Protein AF-A0A4E0RBJ8-F1 (afdb_monomer_lite)

Structure (mmCIF, N/CA/C/O backbone):
data_AF-A0A4E0RBJ8-F1
#
_entry.id   AF-A0A4E0RBJ8-F1
#
loop_
_atom_site.group_PDB
_atom_site.id
_atom_site.type_symbol
_atom_site.label_atom_id
_atom_site.label_alt_id
_atom_site.label_comp_id
_atom_site.label_asym_id
_atom_site.label_entity_id
_atom_site.label_seq_id
_atom_site.pdbx_PDB_ins_code
_atom_site.Cartn_x
_atom_site.Cartn_y
_atom_site.Cartn_z
_atom_site.occupancy
_atom_site.B_iso_or_equiv
_atom_site.auth_seq_id
_atom_site.auth_comp_id
_atom_site.auth_asym_id
_atom_site.auth_atom_id
_atom_site.pdbx_PDB_model_num
ATOM 1 N N . MET A 1 1 ? 29.851 15.954 -21.100 1.00 27.30 1 MET A N 1
ATOM 2 C CA . MET A 1 1 ? 30.547 15.228 -20.017 1.00 27.30 1 MET A CA 1
ATOM 3 C C . MET A 1 1 ? 30.994 16.243 -18.981 1.00 27.30 1 MET A C 1
ATOM 5 O O . MET A 1 1 ? 31.980 16.926 -19.204 1.00 27.30 1 MET A O 1
ATOM 9 N N . VAL A 1 2 ? 30.233 16.405 -17.900 1.00 23.61 2 VAL A N 1
ATOM 10 C CA . VAL A 1 2 ? 30.677 17.168 -16.726 1.00 23.61 2 VAL A CA 1
ATOM 11 C C . VAL A 1 2 ? 31.095 16.125 -15.700 1.00 23.61 2 VAL A C 1
ATOM 13 O O . VAL A 1 2 ? 30.261 15.357 -15.226 1.00 23.61 2 VAL A O 1
ATOM 16 N N . ALA A 1 3 ? 32.398 16.023 -15.451 1.00 23.53 3 ALA A N 1
ATOM 17 C CA . ALA A 1 3 ? 32.955 15.110 -14.466 1.00 23.53 3 ALA A CA 1
ATOM 18 C C . ALA A 1 3 ? 32.679 15.670 -13.064 1.00 23.53 3 ALA A C 1
ATOM 20 O O . ALA A 1 3 ? 33.320 16.627 -12.633 1.00 23.53 3 ALA A O 1
ATOM 21 N N . PHE A 1 4 ? 31.707 15.089 -12.361 1.00 29.77 4 PHE A N 1
ATOM 22 C CA . PHE A 1 4 ? 31.512 15.348 -10.939 1.00 29.77 4 PHE A CA 1
ATOM 23 C C . PHE A 1 4 ? 32.520 14.518 -10.141 1.00 29.77 4 PHE A C 1
ATOM 25 O O . PHE A 1 4 ? 32.542 13.290 -10.208 1.00 29.77 4 PHE A O 1
ATOM 32 N N . ASN A 1 5 ? 33.392 15.214 -9.418 1.00 24.72 5 ASN A N 1
ATOM 33 C CA . ASN A 1 5 ? 34.444 14.632 -8.597 1.00 24.72 5 ASN A CA 1
ATOM 34 C C . ASN A 1 5 ? 33.840 14.144 -7.267 1.00 24.72 5 ASN A C 1
ATOM 36 O O . ASN A 1 5 ? 33.750 14.897 -6.298 1.00 24.72 5 ASN A O 1
ATOM 40 N N . PHE A 1 6 ? 33.384 12.892 -7.229 1.00 35.28 6 PHE A N 1
ATOM 41 C CA . PHE A 1 6 ? 32.893 12.224 -6.021 1.00 35.28 6 PHE A CA 1
ATOM 42 C C . PHE A 1 6 ? 34.075 11.741 -5.160 1.00 35.28 6 PHE A C 1
ATOM 44 O O . PHE A 1 6 ? 34.376 10.552 -5.104 1.00 35.28 6 PHE A O 1
ATOM 51 N N . ARG A 1 7 ? 34.783 12.650 -4.477 1.00 28.36 7 ARG A N 1
ATOM 52 C CA . ARG A 1 7 ? 35.752 12.240 -3.444 1.00 28.36 7 ARG A CA 1
ATOM 53 C C . ARG A 1 7 ? 34.998 11.683 -2.234 1.00 28.36 7 ARG A C 1
ATOM 55 O O . ARG A 1 7 ? 34.338 12.440 -1.530 1.00 28.36 7 ARG A O 1
ATOM 62 N N . GLY A 1 8 ? 35.131 10.377 -1.999 1.00 30.75 8 GLY A N 1
ATOM 63 C CA . GLY A 1 8 ? 34.684 9.696 -0.776 1.00 30.75 8 GLY A CA 1
ATOM 64 C C . GLY A 1 8 ? 33.468 8.777 -0.913 1.00 30.75 8 GLY A C 1
ATOM 65 O O . GLY A 1 8 ? 33.011 8.259 0.099 1.00 30.75 8 GLY A O 1
ATOM 66 N N . TYR A 1 9 ? 32.949 8.561 -2.123 1.00 39.56 9 TYR A N 1
ATOM 67 C CA . TYR A 1 9 ? 31.814 7.669 -2.355 1.00 39.56 9 TYR A CA 1
ATOM 68 C C . TYR A 1 9 ? 32.307 6.436 -3.106 1.00 39.56 9 TYR A C 1
ATOM 70 O O . TYR A 1 9 ? 32.600 6.520 -4.300 1.00 39.56 9 TYR A O 1
ATOM 78 N N . GLU A 1 10 ? 32.413 5.294 -2.429 1.00 34.06 10 GLU A N 1
ATOM 79 C CA . GLU A 1 10 ? 32.418 4.029 -3.156 1.00 34.06 10 GLU A CA 1
ATOM 80 C C . GLU A 1 10 ? 31.047 3.912 -3.820 1.00 34.06 10 GLU A C 1
ATOM 82 O O . GLU A 1 10 ? 30.030 3.677 -3.174 1.00 34.06 10 GLU A O 1
ATOM 87 N N . LEU A 1 11 ? 31.007 4.179 -5.128 1.00 38.88 11 LEU A N 1
ATOM 88 C CA . LEU A 1 11 ? 29.881 3.814 -5.970 1.00 38.88 11 LEU A CA 1
ATOM 89 C C . LEU A 1 11 ? 29.744 2.305 -5.851 1.00 38.88 11 LEU A C 1
ATOM 91 O O . LEU A 1 11 ? 30.475 1.543 -6.485 1.00 38.88 11 LEU A O 1
ATOM 95 N N . VAL A 1 12 ? 28.814 1.881 -5.011 1.00 43.38 12 VAL A N 1
ATOM 96 C CA . VAL A 1 12 ? 28.379 0.504 -4.971 1.00 43.38 12 VAL A CA 1
ATOM 97 C C . VAL A 1 12 ? 27.818 0.209 -6.365 1.00 43.38 12 VAL A C 1
ATOM 99 O O . VAL A 1 12 ? 26.728 0.645 -6.739 1.00 43.38 12 VAL A O 1
ATOM 102 N N . ASN A 1 13 ? 28.623 -0.464 -7.191 1.00 41.34 13 ASN A N 1
ATOM 103 C CA . ASN A 1 13 ? 28.239 -0.982 -8.501 1.00 41.34 13 ASN A CA 1
ATOM 104 C C . ASN A 1 13 ? 27.237 -2.128 -8.292 1.00 41.34 13 ASN A C 1
ATOM 106 O O . ASN A 1 13 ? 27.546 -3.287 -8.552 1.00 41.34 13 ASN A O 1
ATOM 110 N N . MET A 1 14 ? 26.054 -1.825 -7.766 1.00 49.00 14 MET A N 1
ATOM 111 C CA . MET A 1 14 ? 24.971 -2.784 -7.609 1.00 49.00 14 MET A CA 1
ATOM 112 C C . MET A 1 14 ? 23.831 -2.386 -8.535 1.00 49.00 14 MET A C 1
ATOM 114 O O . MET A 1 14 ? 23.260 -1.299 -8.432 1.00 49.00 14 MET A O 1
ATOM 118 N N . GLY A 1 15 ? 23.579 -3.284 -9.480 1.00 51.47 15 GLY A N 1
ATOM 119 C CA . GLY A 1 15 ? 22.518 -3.197 -10.464 1.00 51.47 15 GLY A CA 1
ATOM 120 C C . GLY A 1 15 ? 23.025 -3.527 -11.873 1.00 51.47 15 GLY A C 1
ATOM 121 O O . GLY A 1 15 ? 23.807 -2.746 -12.420 1.00 51.47 15 GLY A O 1
ATOM 122 N N . PRO A 1 16 ? 22.635 -4.657 -12.489 1.00 57.53 16 PRO A N 1
ATOM 123 C CA . PRO A 1 16 ? 22.869 -4.940 -13.910 1.00 57.53 16 PRO A CA 1
ATOM 124 C C . PRO A 1 16 ? 22.283 -3.880 -14.860 1.00 57.53 16 PRO A C 1
ATOM 126 O O . PRO A 1 16 ? 22.818 -3.695 -15.951 1.00 57.53 16 PRO A O 1
ATOM 129 N N . THR A 1 17 ? 21.224 -3.164 -14.466 1.00 68.69 17 THR A N 1
ATOM 130 C CA . THR A 1 17 ? 20.506 -2.212 -15.333 1.00 68.69 17 THR A CA 1
ATOM 131 C C . THR A 1 17 ? 20.748 -0.750 -14.951 1.00 68.69 17 THR A C 1
ATOM 133 O O . THR A 1 17 ? 21.084 -0.416 -13.811 1.00 68.69 17 THR A O 1
ATOM 136 N N . ALA A 1 18 ? 20.602 0.152 -15.927 1.00 76.25 18 ALA A N 1
ATOM 137 C CA . ALA A 1 18 ? 20.784 1.588 -15.716 1.00 76.25 18 ALA A CA 1
ATOM 138 C C . ALA A 1 18 ? 19.721 2.168 -14.768 1.00 76.25 18 ALA A C 1
ATOM 140 O O . ALA A 1 18 ? 20.013 3.071 -13.986 1.00 76.25 18 ALA A O 1
ATOM 141 N N . GLU A 1 19 ? 18.508 1.620 -14.804 1.00 78.50 19 GLU A N 1
ATOM 142 C CA . GLU A 1 19 ? 17.380 2.036 -13.971 1.00 78.50 19 GLU A CA 1
ATOM 143 C C . GLU A 1 19 ? 17.592 1.670 -12.506 1.00 78.50 19 GLU A C 1
ATOM 145 O O . GLU A 1 19 ? 17.298 2.466 -11.614 1.00 78.50 19 GLU A O 1
ATOM 150 N N . GLU A 1 20 ? 18.157 0.491 -12.250 1.00 74.00 20 GLU A N 1
ATOM 151 C CA . GLU A 1 20 ? 18.496 0.069 -10.899 1.00 74.00 20 GLU A CA 1
ATOM 152 C C . GLU A 1 20 ? 19.582 0.958 -10.310 1.00 74.00 20 GLU A C 1
ATOM 154 O O . GLU A 1 20 ? 19.394 1.484 -9.217 1.00 74.00 20 GLU A O 1
ATOM 159 N N . LYS A 1 21 ? 20.644 1.241 -11.075 1.00 75.00 21 LYS A N 1
ATOM 160 C CA . LYS A 1 21 ? 21.684 2.200 -10.672 1.00 75.00 21 LYS A CA 1
ATOM 161 C C . LYS A 1 21 ? 21.111 3.590 -10.409 1.00 75.00 21 LYS A C 1
ATOM 163 O O . LYS A 1 21 ? 21.537 4.262 -9.473 1.00 75.00 21 LYS A O 1
ATOM 168 N N . PHE A 1 22 ? 20.155 4.036 -11.220 1.00 79.88 22 PHE A N 1
ATOM 169 C CA . PHE A 1 22 ? 19.482 5.312 -11.005 1.00 79.88 22 PHE A CA 1
ATOM 170 C C . PHE A 1 22 ? 18.693 5.309 -9.687 1.00 79.88 22 PHE A C 1
ATOM 172 O O . PHE A 1 22 ? 18.840 6.221 -8.875 1.00 79.88 22 PHE A O 1
ATOM 179 N N . LEU A 1 23 ? 17.906 4.268 -9.415 1.00 78.81 23 LEU A N 1
ATOM 180 C CA . LEU A 1 23 ? 17.138 4.181 -8.174 1.00 78.81 23 LEU A CA 1
ATOM 181 C C . LEU A 1 23 ? 18.048 4.073 -6.939 1.00 78.81 23 LEU A C 1
ATOM 183 O O . LEU A 1 23 ? 17.856 4.806 -5.970 1.00 78.81 23 LEU A O 1
ATOM 187 N N . THR A 1 24 ? 19.039 3.183 -6.960 1.00 75.88 24 THR A N 1
ATOM 188 C CA . THR A 1 24 ? 19.888 2.882 -5.798 1.00 75.88 24 THR A CA 1
ATOM 189 C C . THR A 1 24 ? 20.874 4.002 -5.493 1.00 75.88 24 THR A C 1
ATOM 191 O O . THR A 1 24 ? 20.967 4.430 -4.341 1.00 75.88 24 THR A O 1
ATOM 194 N N . ASN A 1 25 ? 21.565 4.516 -6.511 1.00 75.25 25 ASN A N 1
ATOM 195 C CA . ASN A 1 25 ? 22.666 5.457 -6.316 1.00 75.25 25 ASN A CA 1
ATOM 196 C C . ASN A 1 25 ? 22.221 6.917 -6.416 1.00 75.25 25 ASN A C 1
ATOM 198 O O . ASN A 1 25 ? 22.802 7.761 -5.741 1.00 75.25 25 ASN A O 1
ATOM 202 N N . TYR A 1 26 ? 21.205 7.229 -7.230 1.00 75.38 26 TYR A N 1
ATOM 203 C CA . TYR A 1 26 ? 20.796 8.616 -7.474 1.00 75.38 26 TYR A CA 1
ATOM 204 C C . TYR A 1 26 ? 19.559 9.042 -6.678 1.00 75.38 26 TYR A C 1
ATOM 206 O O . TYR A 1 26 ? 19.541 10.131 -6.113 1.00 75.38 26 TYR A O 1
ATOM 214 N N . VAL A 1 27 ? 18.520 8.203 -6.622 1.00 76.88 27 VAL A N 1
ATOM 215 C CA . VAL A 1 27 ? 17.283 8.534 -5.890 1.00 76.88 27 VAL A CA 1
ATOM 216 C C . VAL A 1 27 ? 17.431 8.247 -4.398 1.00 76.88 27 VAL A C 1
ATOM 218 O O . VAL A 1 27 ? 17.088 9.089 -3.572 1.00 76.88 27 VAL A O 1
ATOM 221 N N . LEU A 1 28 ? 17.923 7.055 -4.051 1.00 74.88 28 LEU A N 1
ATOM 222 C CA . LEU A 1 28 ? 18.020 6.610 -2.660 1.00 74.88 28 LEU A CA 1
ATOM 223 C C . LEU A 1 28 ? 19.352 6.978 -1.997 1.00 74.88 28 LEU A C 1
ATOM 225 O O . LEU A 1 28 ? 19.397 7.028 -0.770 1.00 74.88 28 LEU A O 1
ATOM 229 N N . GLU A 1 29 ? 20.414 7.214 -2.783 1.00 75.44 29 GLU A N 1
ATOM 230 C CA . GLU A 1 29 ? 21.801 7.332 -2.293 1.00 75.44 29 GLU A CA 1
ATOM 231 C C . GLU A 1 29 ? 22.100 6.255 -1.226 1.00 75.44 29 GLU A C 1
ATOM 233 O O . GLU A 1 29 ? 22.517 6.557 -0.103 1.00 75.44 29 GLU A O 1
ATOM 238 N N . ARG A 1 30 ? 21.770 4.997 -1.551 1.00 74.50 30 ARG A N 1
ATOM 239 C CA . ARG A 1 30 ? 21.690 3.887 -0.593 1.00 74.50 30 ARG A CA 1
ATOM 240 C C . ARG A 1 30 ? 23.005 3.700 0.171 1.00 74.50 30 ARG A C 1
ATOM 242 O O . ARG A 1 30 ? 24.072 3.644 -0.430 1.00 74.50 30 ARG A O 1
ATOM 249 N N . SER A 1 31 ? 22.910 3.531 1.491 1.00 73.31 31 SER A N 1
ATOM 250 C CA . SER A 1 31 ? 24.051 3.178 2.346 1.00 73.31 31 SER A CA 1
ATOM 251 C C . SER A 1 31 ? 24.407 1.684 2.303 1.00 73.31 31 SER A C 1
ATOM 253 O O . SER A 1 31 ? 23.583 0.825 1.973 1.00 73.31 31 SER A O 1
ATOM 255 N N . ASP A 1 32 ? 25.620 1.355 2.749 1.00 68.31 32 ASP A N 1
ATOM 256 C CA . ASP A 1 32 ? 26.112 -0.029 2.840 1.00 68.31 32 ASP A CA 1
ATOM 257 C C . ASP A 1 32 ? 25.407 -0.864 3.921 1.00 68.31 32 ASP A C 1
ATOM 259 O O . ASP A 1 32 ? 25.458 -2.089 3.902 1.00 68.31 32 ASP A O 1
ATOM 263 N N . GLY A 1 33 ? 24.696 -0.228 4.854 1.00 66.50 33 GLY A N 1
ATOM 264 C CA . GLY A 1 33 ? 23.957 -0.916 5.911 1.00 66.50 33 GLY A CA 1
ATOM 265 C C . GLY A 1 33 ? 22.917 -0.038 6.604 1.00 66.50 33 GLY A C 1
ATOM 266 O O . GLY A 1 33 ? 22.783 1.151 6.303 1.00 66.50 33 GLY A O 1
ATOM 267 N N . ILE A 1 34 ? 22.176 -0.643 7.540 1.00 68.88 34 ILE A N 1
ATOM 268 C CA . ILE A 1 34 ? 21.170 0.041 8.377 1.00 68.88 34 ILE A CA 1
ATOM 269 C C . ILE A 1 34 ? 21.805 0.965 9.432 1.00 68.88 34 ILE A C 1
ATOM 271 O O . ILE A 1 34 ? 21.173 1.926 9.871 1.00 68.88 34 ILE A O 1
ATOM 275 N N . LEU A 1 35 ? 23.051 0.680 9.825 1.00 68.25 35 LEU A N 1
ATOM 276 C CA . LEU A 1 35 ? 23.847 1.483 10.748 1.00 68.25 35 LEU A CA 1
ATOM 277 C C . LEU A 1 35 ? 25.195 1.866 10.120 1.00 68.25 35 LEU A C 1
ATOM 279 O O . LEU A 1 35 ? 25.771 1.045 9.403 1.00 68.25 35 LEU A O 1
ATOM 283 N N . PRO A 1 36 ? 25.736 3.053 10.457 1.00 64.00 36 PRO A N 1
ATOM 284 C CA . PRO A 1 36 ? 25.086 4.147 11.195 1.00 64.00 36 PRO A CA 1
ATOM 285 C C . PRO A 1 36 ? 23.897 4.750 10.422 1.00 64.00 36 PRO A C 1
ATOM 287 O O . PRO A 1 36 ? 23.765 4.533 9.218 1.00 64.00 36 PRO A O 1
ATOM 290 N N . LEU A 1 37 ? 23.027 5.514 11.103 1.00 59.12 37 LEU A N 1
ATOM 291 C CA . LEU A 1 37 ? 22.077 6.396 10.413 1.00 59.12 37 LEU A CA 1
ATOM 292 C C . LEU A 1 37 ? 22.909 7.461 9.684 1.00 59.12 37 LEU A C 1
ATOM 294 O O . LEU A 1 37 ? 23.193 8.533 10.219 1.00 59.12 37 LEU A O 1
ATOM 298 N N . TYR A 1 38 ? 23.377 7.137 8.481 1.00 60.44 38 TYR A N 1
ATOM 299 C CA . TYR A 1 38 ? 23.954 8.129 7.594 1.00 60.44 38 TYR A CA 1
ATOM 300 C C . TYR A 1 38 ? 22.900 9.214 7.369 1.00 60.44 38 TYR A C 1
ATOM 302 O O . TYR A 1 38 ? 21.697 8.934 7.365 1.00 60.44 38 TYR A O 1
ATOM 310 N N . GLY A 1 39 ? 23.363 10.458 7.243 1.00 61.41 39 GLY A N 1
ATOM 311 C CA . GLY A 1 39 ? 22.491 11.613 7.081 1.00 61.41 39 GLY A CA 1
ATOM 312 C C . GLY A 1 39 ? 21.514 11.476 5.910 1.00 61.41 39 GLY A C 1
ATOM 313 O O . GLY A 1 39 ? 21.489 10.502 5.155 1.00 61.41 39 GLY A O 1
ATOM 314 N N . PHE A 1 40 ? 20.678 12.488 5.751 1.00 60.38 40 PHE A N 1
ATOM 315 C CA . PHE A 1 40 ? 19.764 12.557 4.621 1.00 60.38 40 PHE A CA 1
ATOM 316 C C . PHE A 1 40 ? 20.518 12.523 3.278 1.00 60.38 40 PHE A C 1
ATOM 318 O O . PHE A 1 40 ? 21.663 12.990 3.216 1.00 60.38 40 PHE A O 1
ATOM 325 N N . PRO A 1 41 ? 19.880 12.018 2.204 1.00 58.41 41 PRO A N 1
ATOM 326 C CA . PRO A 1 41 ? 20.415 12.170 0.862 1.00 58.41 41 PRO A CA 1
ATOM 327 C C . PRO A 1 41 ? 20.716 13.646 0.572 1.00 58.41 41 PRO A C 1
ATOM 329 O O . PRO A 1 41 ? 20.038 14.534 1.098 1.00 58.41 41 PRO A O 1
ATOM 332 N N . SER A 1 42 ? 21.763 13.922 -0.205 1.00 54.38 42 SER A N 1
ATOM 333 C CA . SER A 1 42 ? 22.346 15.262 -0.324 1.00 54.38 42 SER A CA 1
ATOM 334 C C . SER A 1 42 ? 21.317 16.326 -0.756 1.00 54.38 42 SER A C 1
ATOM 336 O O . SER A 1 42 ? 20.819 16.316 -1.877 1.00 54.38 42 SER A O 1
ATOM 338 N N . TRP A 1 43 ? 21.020 17.285 0.135 1.00 53.88 43 TRP A N 1
ATOM 339 C CA . TRP A 1 43 ? 19.932 18.273 -0.012 1.00 53.88 43 TRP A CA 1
ATOM 340 C C . TRP A 1 43 ? 20.050 19.206 -1.229 1.00 53.88 43 TRP A C 1
ATOM 342 O O . TRP A 1 43 ? 19.040 19.741 -1.679 1.00 53.88 43 TRP A O 1
ATOM 352 N N . PHE A 1 44 ? 21.272 19.421 -1.729 1.00 45.62 44 PHE A N 1
ATOM 353 C CA . PHE A 1 44 ? 21.591 20.390 -2.788 1.00 45.62 44 PHE A CA 1
ATOM 354 C C . PHE A 1 44 ? 22.218 19.770 -4.046 1.00 45.62 44 PHE A C 1
ATOM 356 O O . PHE A 1 44 ? 22.318 20.451 -5.062 1.00 45.62 44 PHE A O 1
ATOM 363 N N . LEU A 1 45 ? 22.656 18.507 -3.993 1.00 46.06 45 LEU A N 1
ATOM 364 C CA . LEU A 1 45 ? 23.372 17.852 -5.097 1.00 46.06 45 LEU A CA 1
ATOM 365 C C . LEU A 1 45 ? 22.517 16.828 -5.852 1.00 46.06 45 LEU A C 1
ATOM 367 O O . LEU A 1 45 ? 22.827 16.528 -7.004 1.00 46.06 45 LEU A O 1
ATOM 371 N N . THR A 1 46 ? 21.420 16.340 -5.264 1.00 49.81 46 THR A N 1
ATOM 372 C CA . THR A 1 46 ? 20.462 15.482 -5.970 1.00 49.81 46 THR A CA 1
ATOM 373 C C . THR A 1 46 ? 19.200 16.243 -6.352 1.00 49.81 46 THR A C 1
ATOM 375 O O . THR A 1 46 ? 18.538 16.876 -5.534 1.00 49.81 46 THR A O 1
ATOM 378 N N . SER A 1 47 ? 18.810 16.118 -7.620 1.00 48.97 47 SER A N 1
ATOM 379 C CA . SER A 1 47 ? 17.577 16.681 -8.196 1.00 48.97 47 SER A CA 1
ATOM 380 C C . SER A 1 47 ? 16.286 16.061 -7.627 1.00 48.97 47 SER A C 1
ATOM 382 O O . SER A 1 47 ? 15.203 16.313 -8.148 1.00 48.97 47 SER A O 1
ATOM 384 N N . ALA A 1 48 ? 16.384 15.198 -6.609 1.00 52.91 48 ALA A N 1
ATOM 385 C CA . ALA A 1 48 ? 15.311 14.312 -6.170 1.00 52.91 48 ALA A CA 1
ATOM 386 C C . ALA A 1 48 ? 14.399 14.897 -5.074 1.00 52.91 48 ALA A C 1
ATOM 388 O O . ALA A 1 48 ? 13.378 14.284 -4.778 1.00 52.91 48 ALA A O 1
ATOM 389 N N . CYS A 1 49 ? 14.711 16.064 -4.484 1.00 67.19 49 CYS A N 1
ATOM 390 C CA . CYS A 1 49 ? 13.842 16.799 -3.542 1.00 67.19 49 CYS A CA 1
ATOM 391 C C . CYS A 1 49 ? 13.058 15.897 -2.555 1.00 67.19 49 CYS A C 1
ATOM 393 O O . CYS A 1 49 ? 11.852 16.074 -2.358 1.00 67.19 49 CYS A O 1
ATOM 395 N N . VAL A 1 50 ? 13.722 14.913 -1.933 1.00 73.31 50 VAL A N 1
ATOM 396 C CA . VAL A 1 50 ? 13.040 13.843 -1.174 1.00 73.31 50 VAL A CA 1
ATOM 397 C C . VAL A 1 50 ? 12.347 14.378 0.088 1.00 73.31 50 VAL A C 1
ATOM 399 O O . VAL A 1 50 ? 11.206 14.030 0.369 1.00 73.31 50 VAL A O 1
ATOM 402 N N . ILE A 1 51 ? 12.980 15.294 0.831 1.00 78.12 51 ILE A N 1
ATOM 403 C CA . ILE A 1 51 ? 12.358 15.910 2.018 1.00 78.12 51 ILE A CA 1
ATOM 404 C C . ILE A 1 51 ? 11.211 16.857 1.625 1.00 78.12 51 ILE A C 1
ATOM 406 O O . ILE A 1 51 ? 10.125 16.712 2.187 1.00 78.12 51 ILE A O 1
ATOM 410 N N . PRO A 1 52 ? 11.374 17.793 0.662 1.00 82.94 52 PRO A N 1
ATOM 411 C CA . PRO A 1 52 ? 10.252 18.598 0.186 1.00 82.94 52 PRO A CA 1
ATOM 412 C C . PRO A 1 52 ? 9.070 17.753 -0.294 1.00 82.94 52 PRO A C 1
ATOM 414 O O . PRO A 1 52 ? 7.940 18.027 0.094 1.00 82.94 52 PRO A O 1
ATOM 417 N N . SER A 1 53 ? 9.311 16.700 -1.080 1.00 84.12 53 SER A N 1
ATOM 418 C CA . SER A 1 53 ? 8.245 15.807 -1.550 1.00 84.12 53 SER A CA 1
ATOM 419 C C . SER A 1 53 ? 7.583 15.037 -0.405 1.00 84.12 53 SER A C 1
ATOM 421 O O . SER A 1 53 ? 6.358 14.938 -0.381 1.00 84.12 53 SER A O 1
ATOM 423 N N . TYR A 1 54 ? 8.346 14.590 0.595 1.00 86.75 54 TYR A N 1
ATOM 424 C CA . TYR A 1 54 ? 7.816 13.987 1.820 1.00 86.75 54 TYR A CA 1
ATOM 425 C C . TYR A 1 54 ? 6.923 14.953 2.618 1.00 86.75 54 TYR A C 1
ATOM 427 O O . TYR A 1 54 ? 5.815 14.592 3.021 1.00 86.75 54 TYR A O 1
ATOM 435 N N . LEU A 1 55 ? 7.364 16.201 2.810 1.00 89.38 55 LEU A N 1
ATOM 436 C CA . LEU A 1 55 ? 6.587 17.233 3.503 1.00 89.38 55 LEU A CA 1
ATOM 437 C C . LEU A 1 55 ? 5.323 17.612 2.723 1.00 89.38 55 LEU A C 1
ATOM 439 O O . LEU A 1 55 ? 4.252 17.732 3.317 1.00 89.38 55 LEU A O 1
ATOM 443 N N . ILE A 1 56 ? 5.426 17.756 1.399 1.00 91.00 56 ILE A N 1
ATOM 444 C CA . ILE A 1 56 ? 4.287 18.023 0.513 1.00 91.00 56 ILE A CA 1
ATOM 445 C C . ILE A 1 56 ? 3.285 16.867 0.578 1.00 91.00 56 ILE A C 1
ATOM 447 O O . ILE A 1 56 ? 2.088 17.117 0.698 1.00 91.00 56 ILE A O 1
ATOM 451 N N . ALA A 1 57 ? 3.744 15.614 0.554 1.00 91.12 57 ALA A N 1
ATOM 452 C CA . ALA A 1 57 ? 2.871 14.448 0.644 1.00 91.12 57 ALA A CA 1
ATOM 453 C C . ALA A 1 57 ? 2.073 14.443 1.956 1.00 91.12 57 ALA A C 1
ATOM 455 O O . ALA A 1 57 ? 0.844 14.366 1.926 1.00 91.12 57 ALA A O 1
ATOM 456 N N . TRP A 1 58 ? 2.735 14.621 3.104 1.00 92.56 58 TRP A N 1
ATOM 457 C CA . TRP A 1 58 ? 2.049 14.702 4.399 1.00 92.56 58 TRP A CA 1
ATOM 458 C C . TRP A 1 58 ? 1.123 15.912 4.515 1.00 92.56 58 TRP A C 1
ATOM 460 O O . TRP A 1 58 ? 0.042 15.802 5.097 1.00 92.56 58 TRP A O 1
ATOM 470 N N . PHE A 1 59 ? 1.504 17.048 3.931 1.00 93.44 59 PHE A N 1
ATOM 471 C CA . PHE A 1 59 ? 0.642 18.222 3.855 1.00 93.44 59 PHE A CA 1
ATOM 472 C C . PHE A 1 59 ? -0.631 17.936 3.048 1.00 93.44 59 PHE A C 1
ATOM 474 O O . PHE A 1 59 ? -1.729 18.244 3.511 1.00 93.44 59 PHE A O 1
ATOM 481 N N . LEU A 1 60 ? -0.517 17.287 1.886 1.00 93.50 60 LEU A N 1
ATOM 482 C CA . LEU A 1 60 ? -1.669 16.896 1.070 1.00 93.50 60 LEU A CA 1
ATOM 483 C C . LEU A 1 60 ? -2.576 15.908 1.812 1.00 93.50 60 LEU A C 1
ATOM 485 O O . LEU A 1 60 ? -3.786 16.126 1.869 1.00 93.50 60 LEU A O 1
ATOM 489 N N . VAL A 1 61 ? -2.008 14.874 2.444 1.00 93.25 61 VAL A N 1
ATOM 490 C CA . VAL A 1 61 ? -2.766 13.922 3.279 1.00 93.25 61 VAL A CA 1
ATOM 491 C C . VAL A 1 61 ? -3.517 14.660 4.391 1.00 93.25 61 VAL A C 1
ATOM 493 O O . VAL A 1 61 ? -4.704 14.416 4.618 1.00 93.25 61 VAL A O 1
ATOM 496 N N . PHE A 1 62 ? -2.861 15.611 5.059 1.00 93.19 62 PHE A N 1
ATOM 497 C CA . PHE A 1 62 ? -3.473 16.416 6.112 1.00 93.19 62 PHE A CA 1
ATOM 498 C C . PHE A 1 62 ? -4.637 17.274 5.595 1.00 93.19 62 PHE A C 1
ATOM 500 O O . PHE A 1 62 ? -5.714 17.267 6.197 1.00 93.19 62 PHE A O 1
ATOM 507 N N . VAL A 1 63 ? -4.463 17.970 4.467 1.00 92.75 63 VAL A N 1
ATOM 508 C CA . VAL A 1 63 ? -5.508 18.803 3.841 1.00 92.75 63 VAL A CA 1
ATOM 509 C C . VAL A 1 63 ? -6.712 17.962 3.408 1.00 92.75 63 VAL A C 1
ATOM 511 O O . VAL A 1 63 ? -7.860 18.373 3.595 1.00 92.75 63 VAL A O 1
ATOM 514 N N . ILE A 1 64 ? -6.475 16.761 2.882 1.00 92.00 64 ILE A N 1
ATOM 515 C CA . ILE A 1 64 ? -7.541 15.830 2.502 1.00 92.00 64 ILE A CA 1
ATOM 516 C C . ILE A 1 64 ? -8.293 15.332 3.753 1.00 92.00 64 ILE A C 1
ATOM 518 O O . ILE A 1 64 ? -9.527 15.283 3.765 1.00 92.00 64 ILE A O 1
ATOM 522 N N . ALA A 1 65 ? -7.577 15.008 4.834 1.00 90.44 65 ALA A N 1
ATOM 523 C CA . ALA A 1 65 ? -8.153 14.420 6.045 1.00 90.44 65 ALA A CA 1
ATOM 524 C C . ALA A 1 65 ? -8.835 15.434 6.992 1.00 90.44 65 ALA A C 1
ATOM 526 O O . ALA A 1 65 ? -9.803 15.079 7.680 1.00 90.44 65 ALA A O 1
ATOM 527 N N . ILE A 1 66 ? -8.385 16.696 7.047 1.00 90.75 66 ILE A N 1
ATOM 528 C CA . ILE A 1 66 ? -8.886 17.708 8.005 1.00 90.75 66 ILE A CA 1
ATOM 529 C C . ILE A 1 66 ? -10.351 18.089 7.760 1.00 90.75 66 ILE A C 1
ATOM 531 O O . ILE A 1 66 ? -11.101 18.384 8.699 1.00 90.75 66 ILE A O 1
ATOM 535 N N . SER A 1 67 ? -10.775 18.040 6.498 1.00 84.06 67 SER A N 1
ATOM 536 C CA . SER A 1 67 ? -12.136 18.364 6.061 1.00 84.06 67 SER A CA 1
ATOM 537 C C . SER A 1 67 ? -13.142 17.243 6.369 1.00 84.06 67 SER A C 1
ATOM 539 O O . SER A 1 67 ? -14.357 17.453 6.306 1.00 84.06 67 SER A O 1
ATOM 541 N N . GLY A 1 68 ? -12.654 16.069 6.785 1.00 85.88 68 GLY A N 1
ATOM 542 C CA . GLY A 1 68 ? -13.452 14.919 7.199 1.00 85.88 68 GLY A CA 1
ATOM 543 C C . GLY A 1 68 ? -14.069 14.128 6.039 1.00 85.88 68 GLY A C 1
ATOM 544 O O . GLY A 1 68 ? -13.896 14.443 4.864 1.00 85.88 68 GLY A O 1
ATOM 545 N N . HIS A 1 69 ? -14.840 13.092 6.385 1.00 85.00 69 HIS A N 1
ATOM 546 C CA . HIS A 1 69 ? -15.317 12.072 5.436 1.00 85.00 69 HIS A CA 1
ATOM 547 C C . HIS A 1 69 ? -16.177 12.598 4.276 1.00 85.00 69 HIS A C 1
ATOM 549 O O . HIS A 1 69 ? -16.111 12.053 3.180 1.00 85.00 69 HIS A O 1
ATOM 555 N N . ARG A 1 70 ? -16.961 13.668 4.475 1.00 85.88 70 ARG A N 1
ATOM 556 C CA . ARG A 1 70 ? -17.789 14.244 3.396 1.00 85.88 70 ARG A CA 1
ATOM 557 C C . ARG A 1 70 ? -16.938 14.870 2.294 1.00 85.88 70 ARG A C 1
ATOM 559 O O . ARG A 1 70 ? -17.178 14.621 1.120 1.00 85.88 70 ARG A O 1
ATOM 566 N N . SER A 1 71 ? -15.934 15.653 2.685 1.00 87.62 71 SER A N 1
ATOM 567 C CA . SER A 1 71 ? -14.992 16.254 1.740 1.00 87.62 71 SER A CA 1
ATOM 568 C C . SER A 1 71 ? -14.121 15.191 1.085 1.00 87.62 71 SER A C 1
ATOM 570 O O . SER A 1 71 ? -13.888 15.258 -0.116 1.00 87.62 71 SER A O 1
ATOM 572 N N . PHE A 1 72 ? -13.691 14.187 1.855 1.00 91.19 72 PHE A N 1
ATOM 573 C CA . PHE A 1 72 ? -12.961 13.046 1.316 1.00 91.19 72 PHE A CA 1
ATOM 574 C C . PHE A 1 72 ? -13.756 12.330 0.216 1.00 91.19 72 PHE A C 1
ATOM 576 O O . PHE A 1 72 ? -13.198 12.045 -0.834 1.00 91.19 72 PHE A O 1
ATOM 583 N N . GLY A 1 73 ? -15.064 12.117 0.404 1.00 88.06 73 GLY A N 1
ATOM 584 C CA . GLY A 1 73 ? -15.930 11.521 -0.620 1.00 88.06 73 GLY A CA 1
ATOM 585 C C . GLY A 1 73 ? -15.994 12.324 -1.926 1.00 88.06 73 GLY A C 1
ATOM 586 O O . GLY A 1 73 ? -15.970 11.731 -3.000 1.00 88.06 73 GLY A O 1
ATOM 587 N N . LEU A 1 74 ? -16.014 13.661 -1.855 1.00 89.12 74 LEU A N 1
ATOM 588 C CA . LEU A 1 74 ? -15.978 14.527 -3.045 1.0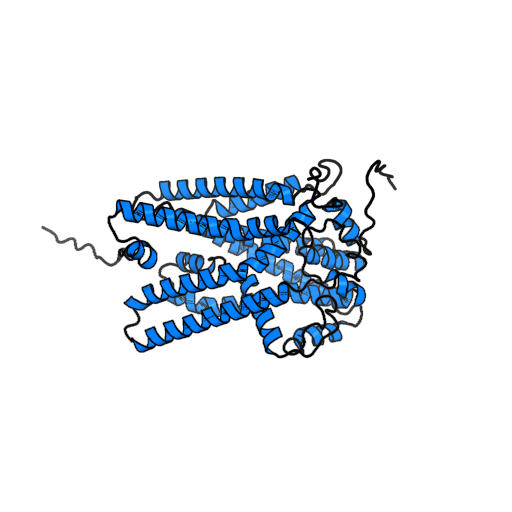0 89.12 74 LEU A CA 1
ATOM 589 C C . LEU A 1 74 ? -14.624 14.469 -3.761 1.00 89.12 74 LEU A C 1
ATOM 591 O O . LEU A 1 74 ? -14.574 14.383 -4.984 1.00 89.12 74 LEU A O 1
ATOM 595 N N . ILE A 1 75 ? -13.528 14.480 -3.000 1.00 92.94 75 ILE A N 1
ATOM 596 C CA . ILE A 1 75 ? -12.170 14.353 -3.547 1.00 92.94 75 ILE A CA 1
ATOM 597 C C . ILE A 1 75 ? -12.000 12.984 -4.215 1.00 92.94 75 ILE A C 1
ATOM 599 O O . ILE A 1 75 ? -11.476 12.898 -5.324 1.00 92.94 75 ILE A O 1
ATOM 603 N N . LEU A 1 76 ? -12.498 11.925 -3.573 1.00 90.75 76 LEU A N 1
ATOM 604 C CA . LEU A 1 76 ? -12.483 10.566 -4.102 1.00 90.75 76 LEU A CA 1
ATOM 605 C C . LEU A 1 76 ? -13.254 10.474 -5.425 1.00 90.75 76 LEU A C 1
ATOM 607 O O . LEU A 1 76 ? -12.774 9.837 -6.355 1.00 90.75 76 LEU A O 1
ATOM 611 N N . TYR A 1 77 ? -14.398 11.157 -5.535 1.00 89.62 77 TYR A N 1
ATOM 612 C CA . TYR A 1 77 ? -15.202 11.188 -6.758 1.00 89.62 77 TYR A CA 1
ATOM 613 C C . TYR A 1 77 ? -14.452 11.779 -7.963 1.00 89.62 77 TYR A C 1
ATOM 615 O O . TYR A 1 77 ? -14.700 11.360 -9.086 1.00 89.62 77 TYR A O 1
ATOM 623 N N . GLY A 1 78 ? -13.521 12.716 -7.752 1.00 91.44 78 GLY A N 1
ATOM 624 C CA . GLY A 1 78 ? -12.693 13.275 -8.827 1.00 91.44 78 GLY A CA 1
ATOM 625 C C . GLY A 1 78 ? -11.395 12.500 -9.071 1.00 91.44 78 GLY A C 1
ATOM 626 O O . GLY A 1 78 ? -11.077 12.143 -10.203 1.00 91.44 78 GLY A O 1
ATOM 627 N N . LEU A 1 79 ? -10.635 12.224 -8.010 1.00 93.81 79 LEU A N 1
ATOM 628 C CA . LEU A 1 79 ? -9.284 11.669 -8.129 1.00 93.81 79 LEU A CA 1
ATOM 629 C C . LEU A 1 79 ? -9.261 10.163 -8.417 1.00 93.81 79 LEU A C 1
ATOM 631 O O . LEU A 1 79 ? -8.376 9.710 -9.140 1.00 93.81 79 LEU A O 1
ATOM 635 N N . ALA A 1 80 ? -10.214 9.384 -7.894 1.00 90.94 80 ALA A N 1
ATOM 636 C CA . ALA A 1 80 ? -10.260 7.944 -8.150 1.00 90.94 80 ALA A CA 1
ATOM 637 C C . ALA A 1 80 ? -10.485 7.610 -9.637 1.00 90.94 80 ALA A C 1
ATOM 639 O O . ALA A 1 80 ? -9.668 6.867 -10.186 1.00 90.94 80 ALA A O 1
ATOM 640 N N . PRO A 1 81 ? -11.503 8.166 -10.336 1.00 91.94 81 PRO A N 1
ATOM 641 C CA . PRO A 1 81 ? -11.662 7.893 -11.760 1.00 91.94 81 PRO A CA 1
ATOM 642 C C . PRO A 1 81 ? -10.469 8.408 -12.571 1.00 91.94 81 PRO A C 1
ATOM 644 O O . PRO A 1 81 ? -10.008 7.709 -13.469 1.00 91.94 81 PRO A O 1
ATOM 647 N N . MET A 1 82 ? -9.898 9.564 -12.213 1.00 94.38 82 MET A N 1
ATOM 648 C CA . MET A 1 82 ? -8.696 10.084 -12.870 1.00 94.38 82 MET A CA 1
ATOM 649 C C . MET A 1 82 ? -7.526 9.094 -12.791 1.00 94.38 82 MET A C 1
ATOM 651 O O . MET A 1 82 ? -6.924 8.786 -13.817 1.00 94.38 82 MET A O 1
ATOM 655 N N . ALA A 1 83 ? -7.245 8.532 -11.611 1.00 93.44 83 ALA A N 1
ATOM 656 C CA . ALA A 1 83 ? -6.203 7.519 -11.452 1.00 93.44 83 ALA A CA 1
ATOM 657 C C . ALA A 1 83 ? -6.494 6.257 -12.278 1.00 93.44 83 ALA A C 1
ATOM 659 O O . ALA A 1 83 ? -5.595 5.743 -12.942 1.00 93.44 83 ALA A O 1
ATOM 660 N N . THR A 1 84 ? -7.749 5.788 -12.298 1.00 91.56 84 THR A N 1
ATOM 661 C CA . THR A 1 84 ? -8.125 4.614 -13.103 1.00 91.56 84 THR A CA 1
ATOM 662 C C . THR A 1 84 ? -7.983 4.862 -14.601 1.00 91.56 84 THR A C 1
ATOM 664 O O . THR A 1 84 ? -7.488 3.987 -15.304 1.00 91.56 84 THR A O 1
ATOM 667 N N . ILE A 1 85 ? -8.346 6.049 -15.097 1.00 93.94 85 ILE A N 1
ATOM 668 C CA . ILE A 1 85 ? -8.213 6.411 -16.514 1.00 93.94 85 ILE A CA 1
ATOM 669 C C . ILE A 1 85 ? -6.736 6.479 -16.896 1.00 93.94 85 ILE A C 1
ATOM 671 O O . ILE A 1 85 ? -6.338 5.853 -17.873 1.00 93.94 85 ILE A O 1
ATOM 675 N N . LEU A 1 86 ? -5.912 7.170 -16.102 1.00 94.69 86 LEU A N 1
ATOM 676 C CA . LEU A 1 86 ? -4.471 7.271 -16.343 1.00 94.69 86 LEU A CA 1
ATOM 677 C C . LEU A 1 86 ? -3.805 5.890 -16.378 1.00 94.69 86 LEU A C 1
ATOM 679 O O . LEU A 1 86 ? -3.026 5.613 -17.285 1.00 94.69 86 LEU A O 1
ATOM 683 N N . LEU A 1 87 ? -4.156 5.010 -15.437 1.00 92.56 87 LEU A N 1
ATOM 684 C CA . LEU A 1 87 ? -3.610 3.656 -15.372 1.00 92.56 87 LEU A CA 1
ATOM 685 C C . LEU A 1 87 ? -4.134 2.760 -16.507 1.00 92.56 87 LEU A C 1
ATOM 687 O O . LEU A 1 87 ? -3.405 1.929 -17.038 1.00 92.56 87 LEU A O 1
ATOM 691 N N . THR A 1 88 ? -5.383 2.950 -16.933 1.00 93.25 88 THR A N 1
ATOM 692 C CA . THR A 1 88 ? -5.943 2.231 -18.087 1.00 93.25 88 THR A CA 1
ATOM 693 C C . THR A 1 88 ? -5.254 2.660 -19.382 1.00 93.25 88 THR A C 1
ATOM 695 O O . THR A 1 88 ? -4.888 1.805 -20.184 1.00 93.25 88 THR A O 1
ATOM 698 N N . ILE A 1 89 ? -5.001 3.961 -19.567 1.00 93.44 89 ILE A N 1
ATOM 699 C CA . ILE A 1 89 ? -4.237 4.485 -20.710 1.00 93.44 89 ILE A CA 1
ATOM 700 C C . ILE A 1 89 ? -2.839 3.864 -20.738 1.00 93.44 89 ILE A C 1
ATOM 702 O O . ILE A 1 89 ? -2.397 3.426 -21.800 1.00 93.44 89 ILE A O 1
ATOM 706 N N . THR A 1 90 ? -2.157 3.768 -19.591 1.00 92.38 90 THR A N 1
ATOM 707 C CA . THR A 1 90 ? -0.811 3.182 -19.549 1.00 92.38 90 THR A CA 1
ATOM 708 C C . THR A 1 90 ? -0.820 1.700 -19.890 1.00 92.38 90 THR A C 1
ATOM 710 O O . THR A 1 90 ? 0.014 1.257 -20.674 1.00 92.38 90 THR A O 1
ATOM 713 N N . VAL A 1 91 ? -1.790 0.943 -19.372 1.00 92.94 91 VAL A N 1
ATOM 714 C CA . VAL A 1 91 ? -1.969 -0.481 -19.701 1.00 92.94 91 VAL A CA 1
ATOM 715 C C . VAL A 1 91 ? -2.250 -0.682 -21.185 1.00 92.94 91 VAL A C 1
ATOM 717 O O . VAL A 1 91 ? -1.618 -1.535 -21.799 1.00 92.94 91 VAL A O 1
ATOM 720 N N . ILE A 1 92 ? -3.157 0.100 -21.776 1.00 93.06 92 ILE A N 1
ATOM 721 C CA . ILE A 1 92 ? -3.506 -0.027 -23.197 1.00 93.06 92 ILE A CA 1
ATOM 722 C C . ILE A 1 92 ? -2.310 0.336 -24.076 1.00 93.06 92 ILE A C 1
ATOM 724 O O . ILE A 1 92 ? -1.979 -0.417 -24.984 1.00 93.06 92 ILE A O 1
ATOM 728 N N . ALA A 1 93 ? -1.635 1.453 -23.804 1.00 91.81 93 ALA A N 1
ATOM 729 C CA . ALA A 1 93 ? -0.502 1.893 -24.613 1.00 91.81 93 ALA A CA 1
ATOM 730 C C . ALA A 1 93 ? 0.672 0.902 -24.553 1.00 91.81 93 ALA A C 1
ATOM 732 O O . ALA A 1 93 ? 1.248 0.579 -25.589 1.00 91.81 93 ALA A O 1
ATOM 733 N N . VAL A 1 94 ? 1.001 0.377 -23.367 1.00 89.88 94 VAL A N 1
ATOM 734 C CA . VAL A 1 94 ? 2.034 -0.664 -23.224 1.00 89.88 94 VAL A CA 1
ATOM 735 C C . VAL A 1 94 ? 1.576 -1.979 -23.861 1.00 89.88 94 VAL A C 1
ATOM 737 O O . VAL A 1 94 ? 2.356 -2.637 -24.547 1.00 89.88 94 VAL A O 1
ATOM 740 N N . GLY A 1 95 ? 0.302 -2.333 -23.689 1.00 88.81 95 GLY A N 1
ATOM 741 C CA . GLY A 1 95 ? -0.325 -3.521 -24.263 1.00 88.81 95 GLY A CA 1
ATOM 742 C C . GLY A 1 95 ? -0.248 -3.562 -25.789 1.00 88.81 95 GLY A C 1
ATOM 743 O O . GLY A 1 95 ? 0.213 -4.540 -26.366 1.00 88.81 95 GLY A O 1
ATOM 744 N N . VAL A 1 96 ? -0.674 -2.482 -26.444 1.00 89.75 96 VAL A N 1
ATOM 745 C CA . VAL A 1 96 ? -0.749 -2.395 -27.909 1.00 89.75 96 VAL A CA 1
ATOM 746 C C . VAL A 1 96 ? 0.635 -2.257 -28.537 1.00 89.75 96 VAL A C 1
ATOM 748 O O . VAL A 1 96 ? 0.910 -2.908 -29.540 1.00 89.75 96 VAL A O 1
ATOM 751 N N . ASN A 1 97 ? 1.511 -1.433 -27.956 1.00 88.38 97 ASN A N 1
ATOM 752 C CA . ASN A 1 97 ? 2.774 -1.084 -28.609 1.00 88.38 97 ASN A CA 1
ATOM 753 C C . ASN A 1 97 ? 3.925 -2.032 -28.256 1.00 88.38 97 ASN A C 1
ATOM 755 O O . ASN A 1 97 ? 4.825 -2.211 -29.073 1.00 88.38 97 ASN A O 1
ATOM 759 N N . TYR A 1 98 ? 3.927 -2.617 -27.051 1.00 87.38 98 TYR A N 1
ATOM 760 C CA . TYR A 1 98 ? 5.118 -3.290 -26.519 1.00 87.38 98 TYR A CA 1
ATOM 761 C C . TYR A 1 98 ? 4.891 -4.739 -26.092 1.00 87.38 98 TYR A C 1
ATOM 763 O O . TYR A 1 98 ? 5.846 -5.508 -26.125 1.00 87.38 98 TYR A O 1
ATOM 771 N N . ALA A 1 99 ? 3.672 -5.153 -25.726 1.00 83.25 99 ALA A N 1
ATOM 772 C CA . ALA A 1 99 ? 3.447 -6.428 -25.032 1.00 83.25 99 ALA A CA 1
ATOM 773 C C . ALA A 1 99 ? 4.006 -7.670 -25.743 1.00 83.25 99 ALA A C 1
ATOM 775 O O . ALA A 1 99 ? 4.452 -8.594 -25.068 1.00 83.25 99 ALA A O 1
ATOM 776 N N . ASN A 1 100 ? 4.011 -7.691 -27.080 1.00 84.62 100 ASN A N 1
ATOM 777 C CA . ASN A 1 100 ? 4.542 -8.811 -27.859 1.00 84.62 100 ASN A CA 1
ATOM 778 C C . ASN A 1 100 ? 5.895 -8.524 -28.535 1.00 84.62 100 ASN A C 1
ATOM 780 O O . ASN A 1 100 ? 6.290 -9.239 -29.451 1.00 84.62 100 ASN A O 1
ATOM 784 N N . ALA A 1 101 ? 6.632 -7.500 -28.096 1.00 83.75 101 ALA A N 1
ATOM 785 C CA . ALA A 1 101 ? 7.905 -7.119 -28.715 1.00 83.75 101 ALA A CA 1
ATOM 786 C C . ALA A 1 101 ? 8.957 -8.248 -28.705 1.00 83.75 101 ALA A C 1
ATOM 788 O O . ALA A 1 101 ? 9.786 -8.311 -29.608 1.00 83.75 101 ALA A O 1
ATOM 789 N N . ALA A 1 102 ? 8.912 -9.150 -27.716 1.00 81.31 102 ALA A N 1
ATOM 790 C CA . ALA A 1 102 ? 9.812 -10.303 -27.620 1.00 81.31 102 ALA A CA 1
ATOM 791 C C . ALA A 1 102 ? 9.178 -11.637 -28.073 1.00 81.31 102 ALA A C 1
ATOM 793 O O . ALA A 1 102 ? 9.802 -12.681 -27.904 1.00 81.31 102 ALA A O 1
ATOM 794 N N . ASN A 1 103 ? 7.955 -11.638 -28.627 1.00 83.44 103 ASN A N 1
ATOM 795 C CA . ASN A 1 103 ? 7.194 -12.851 -28.984 1.00 83.44 103 ASN A CA 1
ATOM 796 C C . ASN A 1 103 ? 6.981 -13.850 -27.824 1.00 83.44 103 ASN A C 1
ATOM 798 O O . ASN A 1 103 ? 6.851 -15.053 -28.040 1.00 83.44 103 ASN A O 1
ATOM 802 N N . GLN A 1 104 ? 6.941 -13.366 -26.578 1.00 81.12 104 GLN A N 1
ATOM 803 C CA . GLN A 1 104 ? 6.737 -14.195 -25.380 1.00 81.12 104 GLN A CA 1
ATOM 804 C C . GLN A 1 104 ? 5.356 -14.000 -24.736 1.00 81.12 104 GLN A C 1
ATOM 806 O O . GLN A 1 104 ? 5.075 -14.608 -23.701 1.00 81.12 104 GLN A O 1
ATOM 811 N N . LEU A 1 105 ? 4.481 -13.178 -25.328 1.00 83.00 105 LEU A N 1
ATOM 812 C CA . LEU A 1 105 ? 3.203 -12.807 -24.720 1.00 83.00 105 LEU A CA 1
ATOM 813 C C . LEU A 1 105 ? 2.310 -14.021 -24.455 1.00 83.00 105 LEU A C 1
ATOM 815 O O . LEU A 1 105 ? 1.828 -14.170 -23.337 1.00 83.00 105 LEU A O 1
ATOM 819 N N . ASP A 1 106 ? 2.146 -14.913 -25.433 1.00 82.06 106 ASP A N 1
ATOM 820 C CA . ASP A 1 106 ? 1.297 -16.104 -25.293 1.00 82.06 106 ASP A CA 1
ATOM 821 C C . ASP A 1 106 ? 1.808 -17.051 -24.204 1.00 82.06 106 ASP A C 1
ATOM 823 O O . ASP A 1 106 ? 1.032 -17.645 -23.454 1.00 82.06 106 ASP A O 1
ATOM 827 N N . LEU A 1 107 ? 3.131 -17.161 -24.077 1.00 77.19 107 LEU A N 1
ATOM 828 C CA . LEU A 1 107 ? 3.775 -17.989 -23.066 1.00 77.19 107 LEU A CA 1
ATOM 829 C C . LEU A 1 107 ? 3.525 -17.432 -21.661 1.00 77.19 107 LEU A C 1
ATOM 831 O O . LEU A 1 107 ? 3.161 -18.196 -20.767 1.00 77.19 107 LEU A O 1
ATOM 835 N N . TYR A 1 108 ? 3.654 -16.119 -21.461 1.00 75.81 108 TYR A N 1
ATOM 836 C CA . TYR A 1 108 ? 3.330 -15.495 -20.177 1.00 75.81 108 TYR A CA 1
ATOM 837 C C . TYR A 1 108 ? 1.821 -15.481 -19.903 1.00 75.81 108 TYR A C 1
ATOM 839 O O . TYR A 1 108 ? 1.416 -15.842 -18.803 1.00 75.81 108 TYR A O 1
ATOM 847 N N . ALA A 1 109 ? 0.978 -15.150 -20.881 1.00 78.75 109 ALA A N 1
ATOM 848 C CA . ALA A 1 109 ? -0.474 -15.098 -20.717 1.00 78.75 109 ALA A CA 1
ATOM 849 C C . ALA A 1 109 ? -1.067 -16.468 -20.350 1.00 78.75 109 ALA A C 1
ATOM 851 O O . ALA A 1 109 ? -1.855 -16.560 -19.405 1.00 78.75 109 ALA A O 1
ATOM 852 N N . ASN A 1 110 ? -0.633 -17.544 -21.017 1.00 75.00 110 ASN A N 1
ATOM 853 C CA . ASN A 1 110 ? -1.045 -18.903 -20.661 1.00 75.00 110 ASN A CA 1
ATOM 854 C C . ASN A 1 110 ? -0.592 -19.275 -19.242 1.00 75.00 110 ASN A C 1
ATOM 856 O O . ASN A 1 110 ? -1.378 -19.823 -18.472 1.00 75.00 110 ASN A O 1
ATOM 860 N N . ARG A 1 111 ? 0.636 -18.917 -18.848 1.00 68.38 111 ARG A N 1
ATOM 861 C CA . ARG A 1 111 ? 1.146 -19.177 -17.490 1.00 68.38 111 ARG A CA 1
ATOM 862 C C . ARG A 1 111 ? 0.391 -18.391 -16.411 1.00 68.38 111 ARG A C 1
ATOM 864 O O . ARG A 1 111 ? 0.089 -18.954 -15.364 1.00 68.38 111 ARG A O 1
ATOM 871 N N . PHE A 1 112 ? 0.065 -17.123 -16.666 1.00 68.12 112 PHE A N 1
ATOM 872 C CA . PHE A 1 112 ? -0.610 -16.243 -15.706 1.00 68.12 112 PHE A CA 1
ATOM 873 C C . PHE A 1 112 ? -2.107 -16.531 -15.555 1.00 68.12 112 PHE A C 1
ATOM 875 O O . PHE A 1 112 ? -2.616 -16.413 -14.444 1.00 68.12 112 PHE A O 1
ATOM 882 N N . TYR A 1 113 ? -2.816 -16.894 -16.631 1.00 68.31 113 TYR A N 1
ATOM 883 C CA . TYR A 1 113 ? -4.281 -17.014 -16.606 1.00 68.31 113 TYR A CA 1
ATOM 884 C C . TYR A 1 113 ? -4.808 -18.441 -16.764 1.00 68.31 113 TYR A C 1
ATOM 886 O O . TYR A 1 113 ? -5.815 -18.772 -16.139 1.00 68.31 113 TYR A O 1
ATOM 894 N N . ALA A 1 114 ? -4.159 -19.298 -17.557 1.00 58.88 114 ALA A N 1
ATOM 895 C CA . ALA A 1 114 ? -4.672 -20.647 -17.814 1.00 58.88 114 ALA A CA 1
ATOM 896 C C . ALA A 1 114 ? -4.278 -21.646 -16.713 1.00 58.88 114 ALA A C 1
ATOM 898 O O . ALA A 1 114 ? -5.043 -22.561 -16.413 1.00 58.88 114 ALA A O 1
ATOM 899 N N . THR A 1 115 ? -3.120 -21.452 -16.073 1.00 58.28 115 THR A N 1
ATOM 900 C CA . THR A 1 115 ? -2.553 -22.439 -15.134 1.00 58.28 115 THR A CA 1
ATOM 901 C C . THR A 1 115 ? -2.465 -21.967 -13.678 1.00 58.28 115 THR A C 1
ATOM 903 O O . THR A 1 115 ? -2.045 -22.725 -12.807 1.00 58.28 115 THR A O 1
ATOM 906 N N . PHE A 1 116 ? -2.948 -20.758 -13.377 1.00 54.81 116 PHE A N 1
ATOM 907 C CA . PHE A 1 116 ? -2.861 -20.094 -12.065 1.00 54.81 116 PHE A CA 1
ATOM 908 C C . PHE A 1 116 ? -3.357 -20.925 -10.866 1.00 54.81 116 PHE A C 1
ATOM 910 O O . PHE A 1 116 ? -2.855 -20.783 -9.756 1.00 54.81 116 PHE A O 1
ATOM 917 N N . SER A 1 117 ? -4.350 -21.797 -11.064 1.00 51.75 117 SER A N 1
ATOM 918 C CA . SER A 1 117 ? -4.926 -22.602 -9.979 1.00 51.75 117 SER A CA 1
ATOM 919 C C . SER A 1 117 ? -4.104 -23.841 -9.620 1.00 51.75 117 SER A C 1
ATOM 921 O O . SER A 1 117 ? -4.210 -24.333 -8.499 1.00 51.75 117 SER A O 1
ATOM 923 N N . THR A 1 118 ? -3.306 -24.362 -10.554 1.00 51.75 118 THR A N 1
ATOM 924 C CA . THR A 1 118 ? -2.639 -25.673 -10.435 1.00 51.75 118 THR A CA 1
ATOM 925 C C . THR A 1 118 ? -1.130 -25.571 -10.316 1.00 51.75 118 THR A C 1
ATOM 927 O O . THR A 1 118 ? -0.470 -26.566 -10.031 1.00 51.75 118 THR A O 1
ATOM 930 N N . ILE A 1 119 ? -0.584 -24.378 -10.520 1.00 53.03 119 ILE A N 1
ATOM 931 C CA . ILE A 1 119 ? 0.841 -24.158 -10.639 1.00 53.03 119 ILE A CA 1
ATOM 932 C C . ILE A 1 119 ? 1.297 -23.131 -9.600 1.00 53.03 119 ILE A C 1
ATOM 934 O O . ILE A 1 119 ? 0.804 -22.007 -9.531 1.00 53.03 119 ILE A O 1
ATOM 938 N N . VAL A 1 120 ? 2.278 -23.537 -8.803 1.00 53.75 120 VAL A N 1
ATOM 939 C CA . VAL A 1 120 ? 2.989 -22.698 -7.839 1.00 53.75 120 VAL A CA 1
ATOM 940 C C . VAL A 1 120 ? 4.440 -22.616 -8.296 1.00 53.75 120 VAL A C 1
ATOM 942 O O . VAL A 1 120 ? 4.967 -23.633 -8.749 1.00 53.75 120 VAL A O 1
ATOM 945 N N . PRO A 1 121 ? 5.105 -21.448 -8.238 1.00 50.91 121 PRO A N 1
ATOM 946 C CA . PRO A 1 121 ? 6.518 -21.386 -8.594 1.00 50.91 121 PRO A CA 1
ATOM 947 C C . PRO A 1 121 ? 7.321 -22.369 -7.727 1.00 50.91 121 PRO A C 1
ATOM 949 O O . PRO A 1 121 ? 7.107 -22.410 -6.515 1.00 50.91 121 PRO A O 1
ATOM 952 N N . VAL A 1 122 ? 8.182 -23.181 -8.361 1.00 49.88 122 VAL A N 1
ATOM 953 C CA . VAL A 1 122 ? 9.005 -24.242 -7.728 1.00 49.88 122 VAL A CA 1
ATOM 954 C C . VAL A 1 122 ? 9.709 -23.675 -6.497 1.00 49.88 122 VAL A C 1
ATOM 956 O O . VAL A 1 122 ? 9.655 -24.259 -5.418 1.00 49.88 122 VAL A O 1
ATOM 959 N N . ASP A 1 123 ? 10.256 -22.470 -6.670 1.00 49.25 123 ASP A N 1
ATOM 960 C CA . ASP A 1 123 ? 10.879 -21.644 -5.649 1.00 49.25 123 ASP A CA 1
ATOM 961 C C . ASP A 1 123 ? 10.392 -20.195 -5.757 1.00 49.25 123 ASP A C 1
ATOM 963 O O . ASP A 1 123 ? 10.035 -19.711 -6.832 1.00 49.25 123 ASP A O 1
ATOM 967 N N . ARG A 1 124 ? 10.461 -19.437 -4.653 1.00 46.41 124 ARG A N 1
ATOM 968 C CA . ARG A 1 124 ? 10.153 -17.988 -4.635 1.00 46.41 124 ARG A CA 1
ATOM 969 C C . ARG A 1 124 ? 10.959 -17.172 -5.657 1.00 46.41 124 ARG A C 1
ATOM 971 O O . ARG A 1 124 ? 10.481 -16.118 -6.086 1.00 46.41 124 ARG A O 1
ATOM 978 N N . SER A 1 125 ? 12.149 -17.655 -6.015 1.00 43.03 125 SER A N 1
ATOM 979 C CA . SER A 1 125 ? 13.085 -17.079 -6.988 1.00 43.03 125 SER A CA 1
ATOM 980 C C . SER A 1 125 ? 12.872 -17.596 -8.416 1.00 43.03 125 SER A C 1
ATOM 982 O O . SER A 1 125 ? 13.144 -16.876 -9.370 1.00 43.03 125 SER A O 1
ATOM 984 N N . ALA A 1 126 ? 12.325 -18.799 -8.596 1.00 46.47 126 ALA A N 1
ATOM 985 C CA . ALA A 1 126 ? 12.076 -19.401 -9.902 1.00 46.47 126 ALA A CA 1
ATOM 986 C C . ALA A 1 126 ? 10.628 -19.153 -10.349 1.00 46.47 126 ALA A C 1
ATOM 988 O O . ALA A 1 126 ? 9.877 -20.088 -10.593 1.00 46.47 126 ALA A O 1
ATOM 989 N N . ARG A 1 127 ? 10.203 -17.882 -10.445 1.00 49.31 127 ARG A N 1
ATOM 990 C CA . ARG A 1 127 ? 8.816 -17.499 -10.817 1.00 49.31 127 ARG A CA 1
ATOM 991 C C . ARG A 1 127 ? 8.377 -17.887 -12.232 1.00 49.31 127 ARG A C 1
ATOM 993 O O . ARG A 1 127 ? 7.284 -17.542 -12.666 1.00 49.31 127 ARG A O 1
ATOM 1000 N N . ASP A 1 128 ? 9.241 -18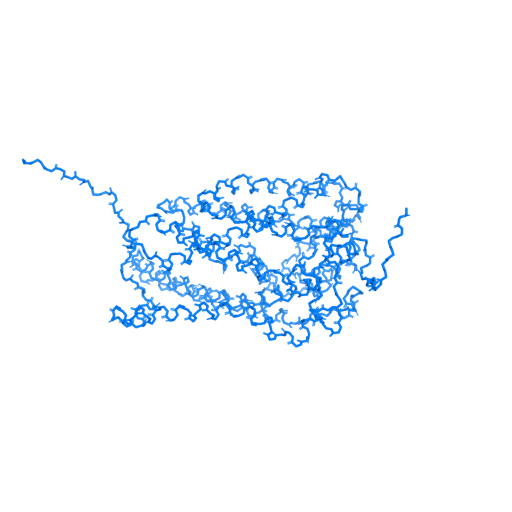.557 -12.959 1.00 45.34 128 ASP A N 1
ATOM 1001 C CA . ASP A 1 128 ? 9.064 -19.068 -14.304 1.00 45.34 128 ASP A CA 1
ATOM 1002 C C . ASP A 1 128 ? 9.213 -20.599 -14.376 1.00 45.34 128 ASP A C 1
ATOM 1004 O O . ASP A 1 128 ? 8.876 -21.182 -15.410 1.00 45.34 128 ASP A O 1
ATOM 1008 N N . GLN A 1 129 ? 9.678 -21.242 -13.297 1.00 50.62 129 GLN A N 1
ATOM 1009 C CA . GLN A 1 129 ? 9.627 -22.686 -13.104 1.00 50.62 129 GLN A CA 1
ATOM 1010 C C . GLN A 1 129 ? 8.518 -23.004 -12.112 1.00 50.62 129 GLN A C 1
ATOM 1012 O O . GLN A 1 129 ? 8.383 -22.382 -11.066 1.00 50.62 129 GLN A O 1
ATOM 1017 N N . PHE A 1 130 ? 7.699 -23.986 -12.437 1.00 54.38 130 PHE A N 1
ATOM 1018 C CA . PHE A 1 130 ? 6.410 -24.150 -11.797 1.00 54.38 130 PHE A CA 1
ATOM 1019 C C . PHE A 1 130 ? 6.186 -25.617 -11.438 1.00 54.38 130 PHE A C 1
ATOM 1021 O O . PHE A 1 130 ? 6.213 -26.474 -12.318 1.00 54.38 130 PHE A O 1
ATOM 1028 N N . GLU A 1 131 ? 5.972 -25.901 -10.153 1.00 54.97 131 GLU A N 1
ATOM 1029 C CA . GLU A 1 131 ? 5.556 -27.222 -9.689 1.00 54.97 131 GLU A CA 1
ATOM 1030 C C . GLU A 1 131 ? 4.040 -27.275 -9.582 1.00 54.97 131 GLU A C 1
ATOM 1032 O O . GLU A 1 131 ? 3.374 -26.329 -9.143 1.00 54.97 131 GLU A O 1
ATOM 1037 N N . VAL A 1 132 ? 3.492 -28.437 -9.924 1.00 56.56 132 VAL A N 1
ATOM 1038 C CA . VAL A 1 132 ? 2.098 -28.749 -9.632 1.00 56.56 132 VAL A CA 1
ATOM 1039 C C . VAL A 1 132 ? 1.990 -29.034 -8.135 1.00 56.56 132 VAL A C 1
ATOM 1041 O O . VAL A 1 132 ? 2.257 -30.141 -7.672 1.00 56.56 132 VAL A O 1
ATOM 1044 N N . ARG A 1 133 ? 1.629 -28.013 -7.356 1.00 56.66 133 ARG A N 1
ATOM 1045 C CA . ARG A 1 133 ? 1.303 -28.140 -5.928 1.00 56.66 133 ARG A CA 1
ATOM 1046 C C . ARG A 1 133 ? -0.210 -28.312 -5.749 1.00 56.66 133 ARG A C 1
ATOM 1048 O O . ARG A 1 133 ? -0.976 -27.938 -6.637 1.00 56.66 133 ARG A O 1
ATOM 1055 N N . PRO A 1 134 ? -0.683 -28.882 -4.624 1.00 58.41 134 PRO A N 1
ATOM 1056 C CA . PRO A 1 134 ? -2.115 -29.062 -4.400 1.00 58.41 134 PRO A CA 1
ATOM 1057 C C . PRO A 1 134 ? -2.870 -27.730 -4.525 1.00 58.41 134 PRO A C 1
ATOM 1059 O O . PRO A 1 134 ? -2.436 -26.723 -3.964 1.00 58.41 134 PRO A O 1
ATOM 1062 N N . LEU A 1 135 ? -4.029 -27.758 -5.202 1.00 61.31 135 LEU A N 1
ATOM 1063 C CA . LEU A 1 135 ? -4.938 -26.624 -5.489 1.00 61.31 135 LEU A CA 1
ATOM 1064 C C . LEU A 1 135 ? -5.159 -25.669 -4.298 1.00 61.31 135 LEU A C 1
ATOM 1066 O O . LEU A 1 135 ? -5.395 -24.473 -4.463 1.00 61.31 135 LEU A O 1
ATOM 1070 N N . ILE A 1 136 ? -5.069 -26.205 -3.082 1.00 66.56 136 ILE A N 1
ATOM 1071 C CA . ILE A 1 136 ? -5.238 -25.479 -1.825 1.00 66.56 136 ILE A CA 1
ATOM 1072 C C . ILE A 1 136 ? -4.180 -24.370 -1.668 1.00 66.56 136 ILE A C 1
ATOM 1074 O O . ILE A 1 136 ? -4.509 -23.290 -1.191 1.00 66.56 136 ILE A O 1
ATOM 1078 N N . TRP A 1 137 ? -2.935 -24.577 -2.105 1.00 65.12 137 TRP A N 1
ATOM 1079 C CA . TRP A 1 137 ? -1.839 -23.614 -1.916 1.00 65.12 137 TRP A CA 1
ATOM 1080 C C . TRP A 1 137 ? -2.065 -22.318 -2.711 1.00 65.12 137 TRP A C 1
ATOM 1082 O O . TRP A 1 137 ? -1.982 -21.221 -2.155 1.00 65.12 137 TRP A O 1
ATOM 1092 N N . GLY A 1 138 ? -2.435 -22.441 -3.993 1.00 65.88 138 GLY A N 1
ATOM 1093 C CA . GLY A 1 138 ? -2.775 -21.298 -4.847 1.00 65.88 138 GLY A CA 1
ATOM 1094 C C . GLY A 1 138 ? -4.010 -20.544 -4.348 1.00 65.88 138 GLY A C 1
ATOM 1095 O O . GLY A 1 138 ? -4.031 -19.310 -4.337 1.00 65.88 138 GLY A O 1
ATOM 1096 N N . TRP A 1 139 ? -5.012 -21.270 -3.841 1.00 71.62 139 TRP A N 1
ATOM 1097 C CA . TRP A 1 139 ? -6.207 -20.668 -3.246 1.00 71.62 139 TRP A CA 1
ATOM 1098 C C . TRP A 1 139 ? -5.893 -19.874 -1.968 1.00 71.62 139 TRP A C 1
ATOM 1100 O O . TRP A 1 139 ? -6.328 -18.729 -1.834 1.00 71.62 139 TRP A O 1
ATOM 1110 N N . LEU A 1 140 ? -5.093 -20.439 -1.056 1.00 72.44 140 LEU A N 1
ATOM 1111 C CA . LEU A 1 140 ? -4.695 -19.777 0.191 1.00 72.44 140 LEU A CA 1
ATOM 1112 C C . LEU A 1 140 ? -3.853 -18.519 -0.072 1.00 72.44 140 LEU A C 1
ATOM 1114 O O . LEU A 1 140 ? -4.126 -17.472 0.514 1.00 72.44 140 LEU A O 1
ATOM 1118 N N . SER A 1 141 ? -2.877 -18.585 -0.985 1.00 71.06 141 SER A N 1
ATOM 1119 C CA . SER A 1 141 ? -2.075 -17.416 -1.381 1.00 71.06 141 SER A CA 1
ATOM 1120 C C . SER A 1 141 ? -2.946 -16.313 -1.995 1.00 71.06 141 SER A C 1
ATOM 1122 O O . SER A 1 141 ? -2.851 -15.151 -1.594 1.00 71.06 141 SER A O 1
ATOM 1124 N N . SER A 1 142 ? -3.865 -16.679 -2.894 1.00 75.19 142 SER A N 1
ATOM 1125 C CA . SER A 1 142 ? -4.802 -15.734 -3.513 1.00 75.19 142 SER A CA 1
ATOM 1126 C C . SER A 1 142 ? -5.698 -15.053 -2.479 1.00 75.19 142 SER A C 1
ATOM 1128 O O . SER A 1 142 ? -5.912 -13.843 -2.550 1.00 75.19 142 SER A O 1
ATOM 1130 N N . PHE A 1 143 ? -6.194 -15.803 -1.489 1.00 77.31 143 PHE A N 1
ATOM 1131 C CA . PHE A 1 143 ? -7.005 -15.251 -0.405 1.00 77.31 143 PHE A CA 1
ATOM 1132 C C . PHE A 1 143 ? -6.232 -14.211 0.410 1.00 77.31 143 PHE A C 1
ATOM 1134 O O . PHE A 1 143 ? -6.756 -13.126 0.667 1.00 77.31 143 PHE A O 1
ATOM 1141 N N . VAL A 1 144 ? -4.982 -14.505 0.785 1.00 75.50 144 VAL A N 1
ATOM 1142 C CA . VAL A 1 144 ? -4.144 -13.568 1.547 1.00 75.50 144 VAL A CA 1
ATOM 1143 C C . VAL A 1 144 ? -3.931 -12.279 0.756 1.00 75.50 144 VAL A C 1
ATOM 1145 O O . VAL A 1 144 ? -4.253 -11.204 1.264 1.00 75.50 144 VAL A O 1
ATOM 1148 N N . HIS A 1 145 ? -3.510 -12.363 -0.506 1.00 76.38 145 HIS A N 1
ATOM 1149 C CA . HIS A 1 145 ? -3.280 -11.171 -1.327 1.00 76.38 145 HIS A CA 1
ATOM 1150 C C . HIS A 1 145 ? -4.556 -10.357 -1.571 1.00 76.38 145 HIS A C 1
ATOM 1152 O O . HIS A 1 145 ? -4.536 -9.130 -1.471 1.00 76.38 145 HIS A O 1
ATOM 1158 N N . LEU A 1 146 ? -5.694 -11.014 -1.811 1.00 79.31 146 LEU A N 1
ATOM 1159 C CA . LEU A 1 146 ? -6.974 -10.330 -1.990 1.00 79.31 146 LEU A CA 1
ATOM 1160 C C . LEU A 1 146 ? -7.446 -9.656 -0.692 1.00 79.31 146 LEU A C 1
ATOM 1162 O O . LEU A 1 146 ? -7.951 -8.533 -0.718 1.00 79.31 146 LEU A O 1
ATOM 1166 N N . SER A 1 147 ? -7.232 -10.303 0.458 1.00 77.75 147 SER A N 1
ATOM 1167 C CA . SER A 1 147 ? -7.569 -9.746 1.773 1.00 77.75 147 SER A CA 1
ATOM 1168 C C . SER A 1 147 ? -6.754 -8.492 2.110 1.00 77.75 147 SER A C 1
ATOM 1170 O O . SER A 1 147 ? -7.296 -7.535 2.673 1.00 77.75 147 SER A O 1
ATOM 1172 N N . GLN A 1 148 ? -5.474 -8.482 1.726 1.00 78.94 148 GLN A N 1
ATOM 1173 C CA . GLN A 1 148 ? -4.564 -7.349 1.880 1.00 78.94 148 GLN A CA 1
ATOM 1174 C C . GLN A 1 148 ? -4.947 -6.215 0.933 1.00 78.94 148 GLN A C 1
ATOM 1176 O O . GLN A 1 148 ? -5.089 -5.077 1.370 1.00 78.94 148 GLN A O 1
ATOM 1181 N N . ALA A 1 149 ? -5.210 -6.526 -0.338 1.00 80.31 149 ALA A N 1
ATOM 1182 C CA . ALA A 1 149 ? -5.592 -5.530 -1.331 1.00 80.31 149 ALA A CA 1
ATOM 1183 C C . ALA A 1 149 ? -6.931 -4.842 -1.004 1.00 80.31 149 ALA A C 1
ATOM 1185 O O . ALA A 1 149 ? -7.083 -3.641 -1.223 1.00 80.31 149 ALA A O 1
ATOM 1186 N N . LEU A 1 150 ? -7.891 -5.576 -0.429 1.00 78.56 150 LEU A N 1
ATOM 1187 C CA . LEU A 1 150 ? -9.147 -5.010 0.079 1.00 78.56 150 LEU A CA 1
ATOM 1188 C C . LEU A 1 150 ? -8.979 -4.239 1.393 1.00 78.56 150 LEU A C 1
ATOM 1190 O O . LEU A 1 150 ? -9.923 -3.577 1.823 1.00 78.56 150 LEU A O 1
ATOM 1194 N N . ASN A 1 151 ? -7.821 -4.325 2.055 1.00 78.44 151 ASN A N 1
ATOM 1195 C CA . ASN A 1 151 ? -7.602 -3.795 3.400 1.00 78.44 151 ASN A CA 1
ATOM 1196 C C . ASN A 1 151 ? -8.656 -4.297 4.409 1.00 78.44 151 ASN A C 1
ATOM 1198 O O . ASN A 1 151 ? -9.095 -3.554 5.295 1.00 78.44 151 ASN A O 1
ATOM 1202 N N . LEU A 1 152 ? -9.066 -5.567 4.291 1.00 73.88 152 LEU A N 1
ATOM 1203 C CA . LEU A 1 152 ? -10.189 -6.143 5.045 1.00 73.88 152 LEU A CA 1
ATOM 1204 C C . LEU A 1 152 ? -10.017 -5.992 6.567 1.00 73.88 152 LEU A C 1
ATOM 1206 O O . LEU A 1 152 ? -10.979 -5.720 7.289 1.00 73.88 152 LEU A O 1
ATOM 1210 N N . TRP A 1 153 ? -8.766 -6.076 7.025 1.00 73.25 153 TRP A N 1
ATOM 1211 C CA . TRP A 1 153 ? -8.367 -6.060 8.435 1.00 73.25 153 TRP A CA 1
ATOM 1212 C C . TRP A 1 153 ? -7.921 -4.690 8.958 1.00 73.25 153 TRP A C 1
ATOM 1214 O O . TRP A 1 153 ? -7.242 -4.593 9.975 1.00 73.25 153 TRP A O 1
ATOM 1224 N N . THR A 1 154 ? -8.251 -3.600 8.273 1.00 73.56 154 THR A N 1
ATOM 1225 C CA . THR A 1 154 ? -7.862 -2.239 8.704 1.00 73.56 154 THR A CA 1
ATOM 1226 C C . THR A 1 154 ? -9.018 -1.463 9.344 1.00 73.56 154 THR A C 1
ATOM 1228 O O . THR A 1 154 ? -8.876 -0.301 9.721 1.00 73.56 154 THR A O 1
ATOM 1231 N N . GLY A 1 155 ? -10.195 -2.089 9.471 1.00 72.44 155 GLY A N 1
ATOM 1232 C CA . GLY A 1 155 ? -11.391 -1.453 10.032 1.00 72.44 155 GLY A CA 1
ATOM 1233 C C . GLY A 1 155 ? -12.045 -0.403 9.120 1.00 72.44 155 GLY A C 1
ATOM 1234 O O . GLY A 1 155 ? -12.959 0.298 9.563 1.00 72.44 155 GLY A O 1
ATOM 1235 N N . ILE A 1 156 ? -11.635 -0.314 7.847 1.00 82.00 156 ILE A N 1
ATOM 1236 C CA . ILE A 1 156 ? -12.229 0.589 6.849 1.00 82.00 156 ILE A CA 1
ATOM 1237 C C . ILE A 1 156 ? -13.696 0.231 6.573 1.00 82.00 156 ILE A C 1
ATOM 1239 O O . ILE A 1 156 ? -14.563 1.098 6.673 1.00 82.00 156 ILE A O 1
ATOM 1243 N N . PHE A 1 157 ? -14.009 -1.034 6.270 1.00 78.75 157 PHE A N 1
ATOM 1244 C CA . PHE A 1 157 ? -15.376 -1.453 5.919 1.00 78.75 157 PHE A CA 1
ATOM 1245 C C . PHE A 1 157 ? -16.433 -1.138 6.999 1.00 78.75 157 PHE A C 1
ATOM 1247 O O . PHE A 1 157 ? -17.478 -0.579 6.651 1.00 78.75 157 PHE A O 1
ATOM 1254 N N . PRO A 1 158 ? -16.192 -1.387 8.304 1.00 74.94 158 PRO A N 1
ATOM 1255 C CA . PRO A 1 158 ? -17.087 -0.945 9.377 1.00 74.94 158 PRO A CA 1
ATOM 1256 C C . PRO A 1 158 ? -17.334 0.558 9.383 1.00 74.94 158 PRO A C 1
ATOM 1258 O O . PRO A 1 158 ? -18.462 1.003 9.603 1.00 74.94 158 PRO A O 1
ATOM 1261 N N . MET A 1 159 ? -16.283 1.350 9.151 1.00 78.31 159 MET A N 1
ATOM 1262 C CA . MET A 1 159 ? -16.380 2.807 9.122 1.00 78.31 159 MET A CA 1
ATOM 1263 C C . MET A 1 159 ? -17.182 3.289 7.917 1.00 78.31 159 MET A C 1
ATOM 1265 O O . MET A 1 159 ? -18.054 4.141 8.082 1.00 78.31 159 MET A O 1
ATOM 1269 N N . LEU A 1 160 ? -16.966 2.701 6.737 1.00 77.81 160 LEU A N 1
ATOM 1270 C CA . LEU A 1 160 ? -17.774 2.975 5.546 1.00 77.81 160 LEU A CA 1
ATOM 1271 C C . LEU A 1 160 ? -19.251 2.635 5.792 1.00 77.81 160 LEU A C 1
ATOM 1273 O O . LEU A 1 160 ? -20.133 3.437 5.482 1.00 77.81 160 LEU A O 1
ATOM 1277 N N . GLY A 1 161 ? -19.525 1.499 6.443 1.00 74.00 161 GLY A N 1
ATOM 1278 C CA . GLY A 1 161 ? -20.870 1.126 6.881 1.00 74.00 161 GLY A CA 1
ATOM 1279 C C . GLY A 1 161 ? -21.491 2.182 7.799 1.00 74.00 161 GLY A C 1
ATOM 1280 O O . GLY A 1 161 ? -22.611 2.634 7.556 1.00 74.00 161 GLY A O 1
ATOM 1281 N N . LYS A 1 162 ? -20.741 2.660 8.797 1.00 77.50 162 LYS A N 1
ATOM 1282 C CA . LYS A 1 162 ? -21.172 3.741 9.698 1.00 77.50 162 LYS A CA 1
ATOM 1283 C C . LYS A 1 162 ? -21.452 5.053 8.955 1.00 77.50 162 LYS A C 1
ATOM 1285 O O . LYS A 1 162 ? -22.395 5.755 9.316 1.00 77.50 162 LYS A O 1
ATOM 1290 N N . TRP A 1 163 ? -20.665 5.395 7.935 1.00 79.19 163 TRP A N 1
ATOM 1291 C CA . TRP A 1 163 ? -20.860 6.613 7.137 1.00 79.19 163 TRP A CA 1
ATOM 1292 C C . TRP A 1 163 ? -22.081 6.536 6.215 1.00 79.19 163 TRP A C 1
ATOM 1294 O O . TRP A 1 163 ? -22.674 7.572 5.922 1.00 79.19 163 TRP A O 1
ATOM 1304 N N . SER A 1 164 ? -22.497 5.331 5.809 1.00 70.81 164 SER A N 1
ATOM 1305 C CA . SER A 1 164 ? -23.662 5.129 4.934 1.00 70.81 164 SER A CA 1
ATOM 1306 C C . SER A 1 164 ? -25.025 5.403 5.598 1.00 70.81 164 SER A C 1
ATOM 1308 O O . SER A 1 164 ? -26.022 5.611 4.904 1.00 70.81 164 SER A O 1
ATOM 1310 N N . GLY A 1 165 ? -25.077 5.471 6.934 1.00 68.50 165 GLY A N 1
ATOM 1311 C CA . GLY A 1 165 ? -26.262 5.885 7.692 1.00 68.50 165 GLY A CA 1
ATOM 1312 C C . GLY A 1 165 ? -27.499 4.989 7.504 1.00 68.50 165 GLY A C 1
ATOM 1313 O O . GLY A 1 165 ? -27.407 3.781 7.300 1.00 68.50 165 GLY A O 1
ATOM 1314 N N . THR A 1 166 ? -28.690 5.590 7.602 1.00 57.94 166 THR A N 1
ATOM 1315 C CA . THR A 1 166 ? -30.004 4.912 7.619 1.00 57.94 166 THR A CA 1
ATOM 1316 C C . THR A 1 166 ? -30.456 4.346 6.266 1.00 57.94 166 THR A C 1
ATOM 1318 O O . THR A 1 166 ? -31.415 3.579 6.220 1.00 57.94 166 THR A O 1
ATOM 1321 N N . TYR A 1 167 ? -29.763 4.663 5.167 1.00 58.06 167 TYR A N 1
ATOM 1322 C CA . TYR A 1 167 ? -30.072 4.162 3.817 1.00 58.06 167 TYR A CA 1
ATOM 1323 C C . TYR A 1 167 ? -29.519 2.748 3.537 1.00 58.06 167 TYR A C 1
ATOM 1325 O O . TYR A 1 167 ? -29.639 2.241 2.419 1.00 58.06 167 TYR A O 1
ATOM 1333 N N . GLY A 1 168 ? -28.970 2.085 4.564 1.00 54.81 168 GLY A N 1
ATOM 1334 C CA . GLY A 1 168 ? -28.169 0.860 4.476 1.00 54.81 168 GLY A CA 1
ATOM 1335 C C . GLY A 1 168 ? -28.720 -0.253 3.579 1.00 54.81 168 GLY A C 1
ATOM 1336 O O . GLY A 1 168 ? -27.945 -0.853 2.845 1.00 54.81 168 GLY A O 1
ATOM 1337 N N . LYS A 1 169 ? -30.041 -0.502 3.542 1.00 56.81 169 LYS A N 1
ATOM 1338 C CA . LYS A 1 169 ? -30.625 -1.576 2.705 1.00 56.81 169 LYS A CA 1
ATOM 1339 C C . LYS A 1 169 ? -30.349 -1.416 1.203 1.00 56.81 169 LYS A C 1
ATOM 1341 O O . LYS A 1 169 ? -30.056 -2.411 0.550 1.00 56.81 169 LYS A O 1
ATOM 1346 N N . ARG A 1 170 ? -30.411 -0.194 0.658 1.00 57.69 170 ARG A N 1
ATOM 1347 C CA . ARG A 1 170 ? -30.067 0.063 -0.757 1.00 57.69 170 ARG A CA 1
ATOM 1348 C C . ARG A 1 170 ? -28.555 0.078 -0.972 1.00 57.69 170 ARG A C 1
ATOM 1350 O O . ARG A 1 170 ? -28.087 -0.360 -2.016 1.00 57.69 170 ARG A O 1
ATOM 1357 N N . THR A 1 171 ? -27.800 0.500 0.040 1.00 59.78 171 THR A N 1
ATOM 1358 C CA . THR A 1 171 ? -26.337 0.494 0.015 1.00 59.78 171 THR A CA 1
ATOM 1359 C C . THR A 1 171 ? -25.780 -0.930 -0.091 1.00 59.78 171 THR A C 1
ATOM 1361 O O . THR A 1 171 ? -24.862 -1.133 -0.873 1.00 59.78 171 THR A O 1
ATOM 1364 N N . TYR A 1 172 ? -26.361 -1.929 0.599 1.00 61.34 172 TYR A N 1
ATOM 1365 C CA . TYR A 1 172 ? -25.916 -3.339 0.559 1.00 61.34 172 TYR A CA 1
ATOM 1366 C C . TYR A 1 172 ? -25.937 -3.965 -0.845 1.00 61.34 172 TYR A C 1
ATOM 1368 O O . TYR A 1 172 ? -24.981 -4.636 -1.219 1.00 61.34 172 TYR A O 1
ATOM 1376 N N . LEU A 1 173 ? -26.976 -3.699 -1.645 1.00 63.31 173 LEU A N 1
ATOM 1377 C CA . LEU A 1 173 ? -27.069 -4.177 -3.034 1.00 63.31 173 LEU A CA 1
ATOM 1378 C C . LEU A 1 173 ? -26.037 -3.513 -3.960 1.00 63.31 173 LEU A C 1
ATOM 1380 O O . LEU A 1 173 ? -25.561 -4.152 -4.892 1.00 63.31 173 LEU A O 1
ATOM 1384 N N . GLY A 1 174 ? -25.648 -2.265 -3.679 1.00 68.44 174 GLY A N 1
ATOM 1385 C CA . GLY A 1 174 ? -24.617 -1.543 -4.432 1.00 68.44 174 GLY A CA 1
ATOM 1386 C C . GLY A 1 174 ? -23.185 -2.035 -4.186 1.00 68.44 174 GLY A C 1
ATOM 1387 O O . GLY A 1 174 ? -22.308 -1.767 -5.003 1.00 68.44 174 GLY A O 1
ATOM 1388 N N . TRP A 1 175 ? -22.931 -2.789 -3.109 1.00 74.12 175 TRP A N 1
ATOM 1389 C CA . TRP A 1 175 ? -21.593 -3.327 -2.831 1.00 74.12 175 TRP A CA 1
ATOM 1390 C C . TRP A 1 175 ? -21.189 -4.448 -3.782 1.00 74.12 175 TRP A C 1
ATOM 1392 O O . TRP A 1 175 ? -20.014 -4.550 -4.108 1.00 74.12 175 TRP A O 1
ATOM 1402 N N . ILE A 1 176 ? -22.133 -5.268 -4.251 1.00 77.38 176 ILE A N 1
ATOM 1403 C CA . ILE A 1 176 ? -21.835 -6.380 -5.166 1.00 77.38 176 ILE A CA 1
ATOM 1404 C C . ILE A 1 176 ? -21.216 -5.872 -6.481 1.00 77.38 176 ILE A C 1
ATOM 1406 O O . ILE A 1 176 ? -20.094 -6.277 -6.782 1.00 77.38 176 ILE A O 1
ATOM 1410 N N . PRO A 1 177 ? -21.853 -4.959 -7.245 1.00 79.50 177 PRO A N 1
ATOM 1411 C CA . PRO A 1 177 ? -21.244 -4.436 -8.467 1.00 79.50 177 PRO A CA 1
ATOM 1412 C C . PRO A 1 177 ? -19.959 -3.648 -8.190 1.00 79.50 177 PRO A C 1
ATOM 1414 O O . PRO A 1 177 ? -19.056 -3.664 -9.019 1.00 79.50 177 PRO A O 1
ATOM 1417 N N . LEU A 1 17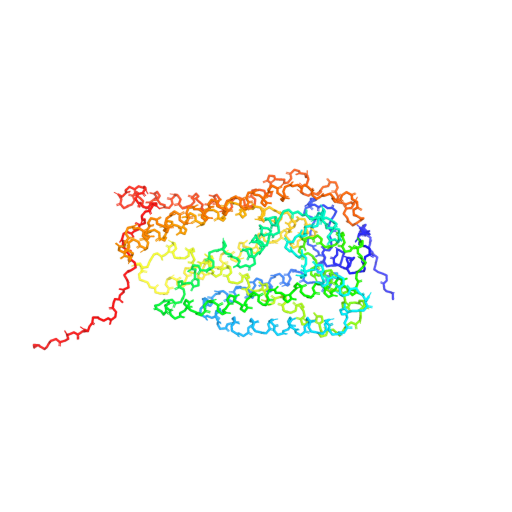8 ? -19.829 -3.009 -7.021 1.00 80.19 178 LEU A N 1
ATOM 1418 C CA . LEU A 1 178 ? -18.608 -2.300 -6.636 1.00 80.19 178 LEU A CA 1
ATOM 1419 C C . LEU A 1 178 ? -17.437 -3.256 -6.363 1.00 80.19 178 LEU A C 1
ATOM 1421 O O . LEU A 1 178 ? -16.317 -2.968 -6.774 1.00 80.19 178 LEU A O 1
ATOM 1425 N N . LEU A 1 179 ? -17.687 -4.403 -5.725 1.00 81.62 179 LEU A N 1
ATOM 1426 C CA . LEU A 1 179 ? -16.688 -5.456 -5.528 1.00 81.62 179 LEU A CA 1
ATOM 1427 C C . LEU A 1 179 ? -16.295 -6.113 -6.854 1.00 81.62 179 LEU A C 1
ATOM 1429 O O . LEU A 1 179 ? -15.116 -6.369 -7.074 1.00 81.62 179 LEU A O 1
ATOM 1433 N N . VAL A 1 180 ? -17.257 -6.333 -7.755 1.00 83.75 180 VAL A N 1
ATOM 1434 C CA . VAL A 1 180 ? -16.976 -6.839 -9.108 1.00 83.75 180 VAL A CA 1
ATOM 1435 C C . VAL A 1 180 ? -16.124 -5.838 -9.889 1.00 83.75 180 VAL A C 1
ATOM 1437 O O . VAL A 1 180 ? -15.106 -6.217 -10.459 1.00 83.75 180 VAL A O 1
ATOM 1440 N N . LEU A 1 181 ? -16.486 -4.552 -9.872 1.00 84.44 181 LEU A N 1
ATOM 1441 C CA . LEU A 1 181 ? -15.712 -3.501 -10.533 1.00 84.44 181 LEU A CA 1
ATOM 1442 C C . LEU A 1 181 ? -14.300 -3.389 -9.944 1.00 84.44 181 LEU A C 1
ATOM 1444 O O . LEU A 1 181 ? -13.331 -3.288 -10.689 1.00 84.44 181 LEU A O 1
ATOM 1448 N N . TRP A 1 182 ? -14.168 -3.459 -8.620 1.00 85.44 182 TRP A N 1
ATOM 1449 C CA . TRP A 1 182 ? -12.870 -3.484 -7.951 1.00 85.44 182 TRP A CA 1
ATOM 1450 C C . TRP A 1 182 ? -12.020 -4.687 -8.386 1.00 85.44 182 TRP A C 1
ATOM 1452 O O . TRP A 1 182 ? -10.840 -4.517 -8.692 1.00 85.44 182 TRP A O 1
ATOM 1462 N N . GLN A 1 183 ? -12.626 -5.873 -8.500 1.00 84.19 183 GLN A N 1
ATOM 1463 C CA . GLN A 1 183 ? -11.944 -7.084 -8.957 1.00 84.19 183 GLN A CA 1
ATOM 1464 C C . GLN A 1 183 ? -11.475 -6.988 -10.415 1.00 84.19 183 GLN A C 1
ATOM 1466 O O . GLN A 1 183 ? -10.479 -7.609 -10.775 1.00 84.19 183 GLN A O 1
ATOM 1471 N N . LEU A 1 184 ? -12.157 -6.209 -11.255 1.00 84.62 184 LEU A N 1
ATOM 1472 C CA . LEU A 1 184 ? -11.690 -5.907 -12.609 1.00 84.62 184 LEU A CA 1
ATOM 1473 C C . LEU A 1 184 ? -10.537 -4.893 -12.586 1.00 84.62 184 LEU A C 1
ATOM 1475 O O . LEU A 1 184 ? -9.542 -5.071 -13.282 1.00 84.62 184 LEU A O 1
ATOM 1479 N N . LEU A 1 185 ? -10.633 -3.856 -11.750 1.00 86.00 185 LEU A N 1
ATOM 1480 C CA . LEU A 1 185 ? -9.622 -2.798 -11.658 1.00 86.00 185 LEU A CA 1
ATOM 1481 C C . LEU A 1 185 ? -8.288 -3.285 -11.076 1.00 86.00 185 LEU A C 1
ATOM 1483 O O . LEU A 1 185 ? -7.233 -2.853 -11.538 1.00 86.00 185 LEU A O 1
ATOM 1487 N N . ILE A 1 186 ? -8.304 -4.203 -10.103 1.00 84.19 186 ILE A N 1
ATOM 1488 C CA . ILE A 1 186 ? -7.074 -4.751 -9.503 1.00 84.19 186 ILE A CA 1
ATOM 1489 C C . ILE A 1 186 ? -6.230 -5.560 -10.498 1.00 84.19 186 ILE A C 1
ATOM 1491 O O . ILE A 1 186 ? -5.036 -5.745 -10.282 1.00 84.19 186 ILE A O 1
ATOM 1495 N N . GLN A 1 187 ? -6.814 -6.004 -11.613 1.00 85.12 187 GLN A N 1
ATOM 1496 C CA . GLN A 1 187 ? -6.074 -6.710 -12.659 1.00 85.12 187 GLN A CA 1
ATOM 1497 C C . GLN A 1 187 ? -5.223 -5.771 -13.514 1.00 85.12 187 GLN A C 1
ATOM 1499 O O . GLN A 1 187 ? -4.277 -6.227 -14.145 1.00 85.12 187 GLN A O 1
ATOM 1504 N N . LEU A 1 188 ? -5.508 -4.465 -13.533 1.00 87.88 188 LEU A N 1
ATOM 1505 C CA . LEU A 1 188 ? -4.797 -3.533 -14.408 1.00 87.88 188 LEU A CA 1
ATOM 1506 C C . LEU A 1 188 ? -3.285 -3.451 -14.101 1.00 87.88 188 LEU A C 1
ATOM 1508 O O . LEU A 1 188 ? -2.498 -3.584 -15.039 1.00 87.88 188 LEU A O 1
ATOM 1512 N N . PRO A 1 189 ? -2.823 -3.309 -12.838 1.00 85.38 189 PRO A N 1
ATOM 1513 C CA . PRO A 1 189 ? -1.391 -3.368 -12.532 1.00 85.38 189 PRO A CA 1
ATOM 1514 C C . PRO A 1 189 ? -0.765 -4.736 -12.831 1.00 85.38 189 PRO A C 1
ATOM 1516 O O . PRO A 1 189 ? 0.395 -4.799 -13.229 1.00 85.38 189 PRO A O 1
ATOM 1519 N N . VAL A 1 190 ? -1.523 -5.826 -12.662 1.00 83.44 190 VAL A N 1
ATOM 1520 C CA . VAL A 1 190 ? -1.054 -7.193 -12.949 1.00 83.44 190 VAL A CA 1
ATOM 1521 C C . VAL A 1 190 ? -0.816 -7.369 -14.447 1.00 83.44 190 VAL A C 1
ATOM 1523 O O . VAL A 1 190 ? 0.254 -7.823 -14.844 1.00 83.44 190 VAL A O 1
ATOM 1526 N N . LEU A 1 191 ? -1.766 -6.931 -15.277 1.00 87.44 191 LEU A N 1
ATOM 1527 C CA . LEU A 1 191 ? -1.640 -6.906 -16.735 1.00 87.44 191 LEU A CA 1
ATOM 1528 C C . LEU A 1 191 ? -0.449 -6.057 -17.176 1.00 87.44 191 LEU A C 1
ATOM 1530 O O . LEU A 1 191 ? 0.326 -6.485 -18.026 1.00 87.44 191 LEU A O 1
ATOM 1534 N N . LEU A 1 192 ? -0.267 -4.882 -16.567 1.00 88.38 192 LEU A N 1
ATOM 1535 C CA . LEU A 1 192 ? 0.861 -4.006 -16.872 1.00 88.38 192 LEU A CA 1
ATOM 1536 C C . LEU A 1 192 ? 2.205 -4.694 -16.601 1.00 88.38 192 LEU A C 1
ATOM 1538 O O . LEU A 1 192 ? 3.098 -4.650 -17.444 1.00 88.38 192 LEU A O 1
ATOM 1542 N N . ILE A 1 193 ? 2.343 -5.347 -15.442 1.00 83.12 193 ILE A N 1
ATOM 1543 C CA . ILE A 1 193 ? 3.549 -6.106 -15.092 1.00 83.12 193 ILE A CA 1
ATOM 1544 C C . ILE A 1 193 ? 3.730 -7.276 -16.058 1.00 83.12 193 ILE A C 1
ATOM 1546 O O . ILE A 1 193 ? 4.829 -7.463 -16.561 1.00 83.12 193 ILE A O 1
ATOM 1550 N N . MET A 1 194 ? 2.675 -8.027 -16.380 1.00 84.31 194 MET A N 1
ATOM 1551 C CA . MET A 1 194 ? 2.754 -9.132 -17.338 1.00 84.31 194 MET A CA 1
ATOM 1552 C C . MET A 1 194 ? 3.259 -8.662 -18.709 1.00 84.31 194 MET A C 1
ATOM 1554 O O . MET A 1 194 ? 4.180 -9.267 -19.253 1.00 84.31 194 MET A O 1
ATOM 1558 N N . PHE A 1 195 ? 2.708 -7.571 -19.249 1.00 88.38 195 PHE A N 1
ATOM 1559 C CA . PHE A 1 195 ? 3.156 -6.999 -20.521 1.00 88.38 195 PHE A CA 1
ATOM 1560 C C . PHE A 1 195 ? 4.597 -6.497 -20.454 1.00 88.38 195 PHE A C 1
ATOM 1562 O O . PHE A 1 195 ? 5.357 -6.698 -21.399 1.00 88.38 195 PHE A O 1
ATOM 1569 N N . ALA A 1 196 ? 5.001 -5.886 -19.339 1.00 84.94 196 ALA A N 1
ATOM 1570 C CA . ALA A 1 196 ? 6.387 -5.490 -19.119 1.00 84.94 196 ALA A CA 1
ATOM 1571 C C . ALA A 1 196 ? 7.325 -6.707 -19.132 1.00 84.94 196 ALA A C 1
ATOM 1573 O O . ALA A 1 196 ? 8.305 -6.728 -19.871 1.00 84.94 196 ALA A O 1
ATOM 1574 N N . MET A 1 197 ? 6.993 -7.765 -18.390 1.00 80.25 197 MET A N 1
ATOM 1575 C CA . MET A 1 197 ? 7.820 -8.973 -18.331 1.00 80.25 197 MET A CA 1
ATOM 1576 C C . MET A 1 197 ? 7.924 -9.671 -19.687 1.00 80.25 197 MET A C 1
ATOM 1578 O O . MET A 1 197 ? 9.020 -10.045 -20.088 1.00 80.25 197 MET A O 1
ATOM 1582 N N . ALA A 1 198 ? 6.811 -9.792 -20.413 1.00 82.62 198 ALA A N 1
ATOM 1583 C CA . ALA A 1 198 ? 6.775 -10.440 -21.722 1.00 82.62 198 ALA A CA 1
ATOM 1584 C C . ALA A 1 198 ? 7.513 -9.664 -22.825 1.00 82.62 198 ALA A C 1
ATOM 1586 O O . ALA A 1 198 ? 7.816 -10.236 -23.870 1.00 82.62 198 ALA A O 1
ATOM 1587 N N . SER A 1 199 ? 7.779 -8.371 -22.624 1.00 83.81 199 SER A N 1
ATOM 1588 C CA . SER A 1 199 ? 8.341 -7.492 -23.653 1.00 83.81 199 SER A CA 1
ATOM 1589 C C . SER A 1 199 ? 9.788 -7.086 -23.396 1.00 83.81 199 SER A C 1
ATOM 1591 O O . SER A 1 199 ? 10.579 -6.987 -24.340 1.00 83.81 199 SER A O 1
ATOM 1593 N N . SER A 1 200 ? 10.157 -6.814 -22.141 1.00 79.44 200 SER A N 1
ATOM 1594 C CA . SER A 1 200 ? 11.421 -6.143 -21.842 1.00 79.44 200 SER A CA 1
ATOM 1595 C C . SER A 1 200 ? 12.471 -7.005 -21.152 1.00 79.44 200 SER A C 1
ATOM 1597 O O . SER A 1 200 ? 13.645 -6.654 -21.263 1.00 79.44 200 SER A O 1
ATOM 1599 N N . TYR A 1 201 ? 12.098 -8.109 -20.502 1.00 75.62 201 TYR A N 1
ATOM 1600 C CA . TYR A 1 201 ? 12.979 -8.816 -19.570 1.00 75.62 201 TYR A CA 1
ATOM 1601 C C . TYR A 1 201 ? 13.335 -10.242 -19.985 1.00 75.62 201 TYR A C 1
ATOM 1603 O O . TYR A 1 201 ? 12.473 -11.019 -20.384 1.00 75.62 201 TYR A O 1
ATOM 1611 N N . ASP A 1 202 ? 14.603 -10.603 -19.778 1.00 71.94 202 ASP A N 1
ATOM 1612 C CA . ASP A 1 202 ? 15.041 -11.996 -19.826 1.00 71.94 202 ASP A CA 1
ATOM 1613 C C . ASP A 1 202 ? 14.490 -12.773 -18.617 1.00 71.94 202 ASP A C 1
ATOM 1615 O O . ASP A 1 202 ? 14.426 -12.222 -17.510 1.00 71.94 202 ASP A O 1
ATOM 1619 N N . PRO A 1 203 ? 14.128 -14.060 -18.778 1.00 67.88 203 PRO A N 1
ATOM 1620 C CA . PRO A 1 203 ? 13.558 -14.865 -17.698 1.00 67.88 203 PRO A CA 1
ATOM 1621 C C . PRO A 1 203 ? 14.508 -14.986 -16.496 1.00 67.88 203 PRO A C 1
ATOM 1623 O O . PRO A 1 203 ? 14.061 -14.907 -15.355 1.00 67.88 203 PRO A O 1
ATOM 1626 N N . ASP A 1 204 ? 15.821 -15.070 -16.719 1.00 64.62 204 ASP A N 1
ATOM 1627 C CA . ASP A 1 204 ? 16.811 -15.129 -15.635 1.00 64.62 204 ASP A CA 1
ATOM 1628 C C . ASP A 1 204 ? 16.918 -13.818 -14.850 1.00 64.62 204 ASP A C 1
ATOM 1630 O O . ASP A 1 204 ? 17.083 -13.817 -13.629 1.00 64.62 204 ASP A O 1
ATOM 1634 N N . TYR A 1 205 ? 16.757 -12.682 -15.529 1.00 67.56 205 TYR A N 1
ATOM 1635 C CA . TYR A 1 205 ? 16.702 -11.382 -14.871 1.00 67.56 205 TYR A CA 1
ATOM 1636 C C . TYR A 1 205 ? 15.411 -11.226 -14.064 1.00 67.56 205 TYR A C 1
ATOM 1638 O O . TYR A 1 205 ? 15.431 -10.779 -12.911 1.00 67.56 205 TYR A O 1
ATOM 1646 N N . ALA A 1 206 ? 14.290 -11.618 -14.674 1.00 64.94 206 ALA A N 1
ATOM 1647 C CA . ALA A 1 206 ? 12.967 -11.618 -14.078 1.00 64.94 206 ALA A CA 1
ATOM 1648 C C . ALA A 1 206 ? 12.953 -12.399 -12.758 1.00 64.94 206 ALA A C 1
ATOM 1650 O O . ALA A 1 206 ? 12.471 -11.871 -11.759 1.00 64.94 206 ALA A O 1
ATOM 1651 N N . ARG A 1 207 ? 13.551 -13.599 -12.722 1.00 60.62 207 ARG A N 1
ATOM 1652 C CA . ARG A 1 207 ? 13.686 -14.446 -11.520 1.00 60.62 207 ARG A CA 1
ATOM 1653 C C . ARG A 1 207 ? 14.225 -13.685 -10.302 1.00 60.62 207 ARG A C 1
ATOM 1655 O O . ARG A 1 207 ? 13.655 -13.769 -9.217 1.00 60.62 207 ARG A O 1
ATOM 1662 N N . CYS A 1 208 ? 15.273 -12.884 -10.491 1.00 59.00 208 CYS A N 1
ATOM 1663 C CA . CYS A 1 208 ? 15.929 -12.161 -9.398 1.00 59.00 208 CYS A CA 1
ATOM 1664 C C . CYS A 1 208 ? 15.254 -10.833 -9.007 1.00 59.00 208 CYS A C 1
ATOM 1666 O O . CYS A 1 208 ? 15.368 -10.406 -7.857 1.00 59.00 208 CYS A O 1
ATOM 1668 N N . HIS A 1 209 ? 14.548 -10.175 -9.934 1.00 57.94 209 HIS A N 1
ATOM 1669 C CA . HIS A 1 209 ? 13.988 -8.826 -9.728 1.00 57.94 209 HIS A CA 1
ATOM 1670 C C . HIS A 1 209 ? 12.464 -8.804 -9.550 1.00 57.94 209 HIS A C 1
ATOM 1672 O O . HIS A 1 209 ? 11.906 -7.782 -9.158 1.00 57.94 209 HIS A O 1
ATOM 1678 N N . LEU A 1 210 ? 11.785 -9.934 -9.777 1.00 54.09 210 LEU A N 1
ATOM 1679 C CA . LEU A 1 210 ? 10.370 -10.131 -9.451 1.00 54.09 210 LEU A CA 1
ATOM 1680 C C . LEU A 1 210 ? 10.118 -10.337 -7.951 1.00 54.09 210 LEU A C 1
ATOM 1682 O O . LEU A 1 210 ? 8.963 -10.539 -7.562 1.00 54.09 210 LEU A O 1
ATOM 1686 N N . SER A 1 211 ? 11.152 -10.323 -7.099 1.00 51.00 211 SER A N 1
ATOM 1687 C CA . SER A 1 211 ? 10.935 -10.380 -5.654 1.00 51.00 211 SER A CA 1
ATOM 1688 C C . SER A 1 211 ? 9.998 -9.239 -5.240 1.00 51.00 211 SER A C 1
ATOM 1690 O O . SER A 1 211 ? 10.078 -8.118 -5.743 1.00 51.00 211 SER A O 1
ATOM 1692 N N . THR A 1 212 ? 9.019 -9.568 -4.394 1.00 53.62 212 THR A N 1
ATOM 1693 C CA . THR A 1 212 ? 7.918 -8.702 -3.937 1.00 53.62 212 THR A CA 1
ATOM 1694 C C . THR A 1 212 ? 8.436 -7.597 -3.028 1.00 53.62 212 THR A C 1
ATOM 1696 O O . THR A 1 212 ? 8.136 -7.565 -1.842 1.00 53.62 212 THR A O 1
ATOM 1699 N N . ASN A 1 213 ? 9.241 -6.704 -3.585 1.00 63.12 213 ASN A N 1
ATOM 1700 C CA . ASN A 1 213 ? 9.757 -5.541 -2.900 1.00 63.12 213 ASN A CA 1
ATOM 1701 C C . ASN A 1 213 ? 9.064 -4.302 -3.459 1.00 63.12 213 ASN A C 1
ATOM 1703 O O . ASN A 1 213 ? 8.767 -4.205 -4.652 1.00 63.12 213 ASN A O 1
ATOM 1707 N N . TRP A 1 214 ? 8.858 -3.316 -2.594 1.00 75.19 214 TRP A N 1
ATOM 1708 C CA . TRP A 1 214 ? 8.247 -2.022 -2.915 1.00 75.19 214 TRP A CA 1
ATOM 1709 C C . TRP A 1 214 ? 8.903 -1.283 -4.102 1.00 75.19 214 TRP A C 1
ATOM 1711 O O . TRP A 1 214 ? 8.301 -0.377 -4.675 1.00 75.19 214 TRP A O 1
ATOM 1721 N N . GLN A 1 215 ? 10.123 -1.669 -4.489 1.00 77.44 215 GLN A N 1
ATOM 1722 C CA . GLN A 1 215 ? 10.873 -1.111 -5.617 1.00 77.44 215 GLN A CA 1
ATOM 1723 C C . GLN A 1 215 ? 10.417 -1.615 -6.989 1.00 77.44 215 GLN A C 1
ATOM 1725 O O . GLN A 1 215 ? 10.673 -0.943 -7.987 1.00 77.44 215 GLN A O 1
ATOM 1730 N N . ALA A 1 216 ? 9.749 -2.770 -7.059 1.00 77.44 216 ALA A N 1
ATOM 1731 C CA . ALA A 1 216 ? 9.443 -3.435 -8.325 1.00 77.44 216 ALA A CA 1
ATOM 1732 C C . ALA A 1 216 ? 8.704 -2.530 -9.335 1.00 77.44 216 ALA A C 1
ATOM 1734 O O . ALA A 1 216 ? 9.143 -2.464 -10.482 1.00 77.44 216 ALA A O 1
ATOM 1735 N N . PRO A 1 217 ? 7.675 -1.741 -8.957 1.00 83.50 217 PRO A N 1
ATOM 1736 C CA . PRO A 1 217 ? 7.018 -0.832 -9.900 1.00 83.50 217 PRO A CA 1
ATOM 1737 C C . PRO A 1 217 ? 7.950 0.260 -10.444 1.00 83.50 217 PRO A C 1
ATOM 1739 O O . PRO A 1 217 ? 7.802 0.676 -11.590 1.00 83.50 217 PRO A O 1
ATOM 1742 N N . PHE A 1 218 ? 8.913 0.718 -9.638 1.00 84.75 218 PHE A N 1
ATOM 1743 C CA . PHE A 1 218 ? 9.852 1.775 -10.014 1.00 84.75 218 PHE A CA 1
ATOM 1744 C C . PHE A 1 218 ? 10.975 1.266 -10.914 1.00 84.75 218 PHE A C 1
ATOM 1746 O O . PHE A 1 218 ? 11.460 2.032 -11.738 1.00 84.75 218 PHE A O 1
ATOM 1753 N N . LEU A 1 219 ? 11.365 -0.005 -10.789 1.00 81.12 219 LEU A N 1
ATOM 1754 C CA . LEU A 1 219 ? 12.383 -0.638 -11.632 1.00 81.12 219 LEU A CA 1
ATOM 1755 C C . LEU A 1 219 ? 11.788 -1.168 -12.939 1.00 81.12 219 LEU A C 1
ATOM 1757 O O . LEU A 1 219 ? 12.266 -0.830 -14.016 1.00 81.12 219 LEU A O 1
ATOM 1761 N N . ILE A 1 220 ? 10.709 -1.950 -12.845 1.00 83.00 220 ILE A N 1
ATOM 1762 C CA . ILE A 1 220 ? 10.115 -2.644 -13.995 1.00 83.00 220 ILE A CA 1
ATOM 1763 C C . ILE A 1 220 ? 9.566 -1.636 -15.005 1.00 83.00 220 ILE A C 1
ATOM 1765 O O . ILE A 1 220 ? 9.872 -1.708 -16.193 1.00 83.00 220 ILE A O 1
ATOM 1769 N N . MET A 1 221 ? 8.782 -0.658 -14.545 1.00 87.00 221 MET A N 1
ATOM 1770 C CA . MET A 1 221 ? 8.127 0.277 -15.464 1.00 87.00 221 MET A CA 1
ATOM 1771 C C . MET A 1 221 ? 9.086 1.318 -16.028 1.00 87.00 221 MET A C 1
ATOM 1773 O O . MET 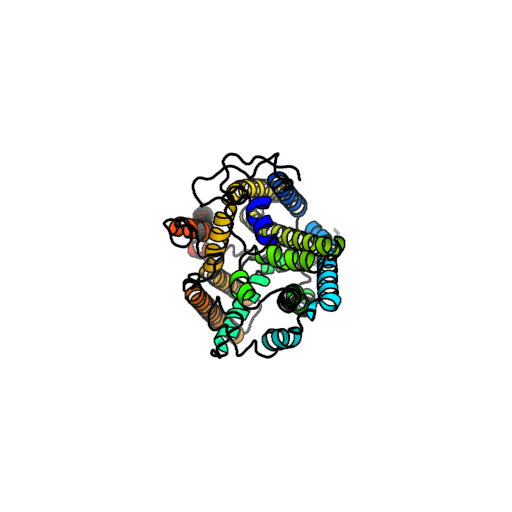A 1 221 ? 8.976 1.667 -17.201 1.00 87.00 221 MET A O 1
ATOM 1777 N N . SER A 1 222 ? 10.052 1.792 -15.235 1.00 87.44 222 SER A N 1
ATOM 1778 C CA . SER A 1 222 ? 11.059 2.725 -15.752 1.00 87.44 222 SER A CA 1
ATOM 1779 C C . SER A 1 222 ? 11.901 2.085 -16.854 1.00 87.44 222 SER A C 1
ATOM 1781 O O . SER A 1 222 ? 12.166 2.750 -17.852 1.00 87.44 222 SER A O 1
ATOM 1783 N N . HIS A 1 223 ? 12.225 0.796 -16.725 1.00 85.25 223 HIS A N 1
ATOM 1784 C CA . HIS A 1 223 ? 12.965 0.050 -17.737 1.00 85.25 223 HIS A CA 1
ATOM 1785 C C . HIS A 1 223 ? 12.167 -0.148 -19.028 1.00 85.25 223 HIS A C 1
ATOM 1787 O O . HIS A 1 223 ? 12.712 -0.005 -20.116 1.00 85.25 223 HIS A O 1
ATOM 1793 N N . VAL A 1 224 ? 10.864 -0.432 -18.944 1.00 87.19 224 VAL A N 1
ATOM 1794 C CA . VAL A 1 224 ? 10.008 -0.493 -20.143 1.00 87.19 224 VAL A CA 1
ATOM 1795 C C . VAL A 1 224 ? 10.009 0.857 -20.861 1.00 87.19 224 VAL A C 1
ATOM 1797 O O . VAL A 1 224 ? 10.216 0.918 -22.074 1.00 87.19 224 VAL A O 1
ATOM 1800 N N . PHE A 1 225 ? 9.824 1.953 -20.121 1.00 89.62 225 PHE A N 1
ATOM 1801 C CA . PHE A 1 225 ? 9.782 3.285 -20.719 1.00 89.62 225 PHE A CA 1
ATOM 1802 C C . PHE A 1 225 ? 11.125 3.707 -21.323 1.00 89.62 225 PHE A C 1
ATOM 1804 O O . PHE A 1 225 ? 11.127 4.327 -22.387 1.00 89.62 225 PHE A O 1
ATOM 1811 N N . SER A 1 226 ? 12.250 3.363 -20.691 1.00 87.69 226 SER A N 1
ATOM 1812 C CA . SER A 1 226 ? 13.586 3.656 -21.218 1.00 87.69 226 SER A CA 1
ATOM 1813 C C . SER A 1 226 ? 13.928 2.778 -22.425 1.00 87.69 226 SER A C 1
ATOM 1815 O O . SER A 1 226 ? 14.323 3.312 -23.462 1.00 87.69 226 SER A O 1
ATOM 1817 N N . LYS A 1 227 ? 13.709 1.457 -22.340 1.00 85.94 227 LYS A N 1
ATOM 1818 C CA . LYS A 1 227 ? 14.024 0.478 -23.393 1.00 85.94 227 LYS A CA 1
ATOM 1819 C C . LYS A 1 227 ? 13.311 0.804 -24.698 1.00 85.94 227 LYS A C 1
ATOM 1821 O O . LYS A 1 227 ? 13.930 0.783 -25.757 1.00 85.94 227 LYS A O 1
ATOM 1826 N N . PHE A 1 228 ? 12.024 1.133 -24.622 1.00 86.94 228 PHE A N 1
ATOM 1827 C CA . PHE A 1 228 ? 11.224 1.465 -25.799 1.00 86.94 228 PHE A CA 1
ATOM 1828 C C . PHE A 1 228 ? 11.217 2.960 -26.132 1.00 86.94 228 PHE A C 1
ATOM 1830 O O . PHE A 1 228 ? 10.498 3.363 -27.040 1.00 86.94 228 PHE A O 1
ATOM 1837 N N . SER A 1 229 ? 11.995 3.789 -25.419 1.00 85.94 229 SER A N 1
ATOM 1838 C CA . SER A 1 229 ? 12.006 5.252 -25.589 1.00 85.94 229 SER A CA 1
ATOM 1839 C C . SER A 1 229 ? 10.589 5.845 -25.626 1.00 85.94 229 SER A C 1
ATOM 1841 O O . SER A 1 229 ? 10.255 6.656 -26.486 1.00 85.94 229 SER A O 1
ATOM 1843 N N . SER A 1 230 ? 9.740 5.392 -24.699 1.00 86.44 230 SER A N 1
ATOM 1844 C CA . SER A 1 230 ? 8.325 5.764 -24.639 1.00 86.44 230 SER A CA 1
ATOM 1845 C C . SER A 1 230 ? 8.126 7.259 -24.395 1.00 86.44 230 SER A C 1
ATOM 1847 O O . SER A 1 230 ? 8.941 7.917 -23.743 1.00 86.44 230 SER A O 1
ATOM 1849 N N . ASP A 1 231 ? 6.980 7.778 -24.838 1.00 88.88 231 ASP A N 1
ATOM 1850 C CA . ASP A 1 231 ? 6.604 9.168 -24.603 1.00 88.88 231 ASP A CA 1
ATOM 1851 C C . ASP A 1 231 ? 6.644 9.533 -23.116 1.00 88.88 231 ASP A C 1
ATOM 1853 O O . ASP A 1 231 ? 6.093 8.846 -22.251 1.00 88.88 231 ASP A O 1
ATOM 1857 N N . ARG A 1 232 ? 7.234 10.693 -22.810 1.00 90.62 232 ARG A N 1
ATOM 1858 C CA . ARG A 1 232 ? 7.352 11.201 -21.431 1.00 90.62 232 ARG A CA 1
ATOM 1859 C C . ARG A 1 232 ? 5.993 11.377 -20.751 1.00 90.62 232 ARG A C 1
ATOM 1861 O O . ARG A 1 232 ? 5.891 11.229 -19.536 1.00 90.62 232 ARG A O 1
ATOM 1868 N N . LEU A 1 233 ? 4.953 11.672 -21.534 1.00 91.38 233 LEU A N 1
ATOM 1869 C CA . LEU A 1 233 ? 3.577 11.776 -21.050 1.00 91.38 233 LEU A CA 1
ATOM 1870 C C . LEU A 1 233 ? 3.060 10.432 -20.528 1.00 91.38 233 LEU A C 1
ATOM 1872 O O . LEU A 1 233 ? 2.425 10.407 -19.480 1.00 91.38 233 LEU A O 1
ATOM 1876 N N . LEU A 1 234 ? 3.393 9.322 -21.195 1.00 91.25 234 LEU A N 1
ATOM 1877 C CA . LEU A 1 234 ? 2.979 7.979 -20.791 1.00 91.25 234 LEU A CA 1
ATOM 1878 C C . LEU A 1 234 ? 3.593 7.585 -19.442 1.00 91.25 234 LEU A C 1
ATOM 1880 O O . LEU A 1 234 ? 2.884 7.136 -18.540 1.00 91.25 234 LEU A O 1
ATOM 1884 N N . ALA A 1 235 ? 4.897 7.821 -19.279 1.00 90.44 235 ALA A N 1
ATOM 1885 C CA . ALA A 1 235 ? 5.578 7.613 -18.003 1.00 90.44 235 ALA A CA 1
ATOM 1886 C C . ALA A 1 235 ? 4.985 8.513 -16.902 1.00 90.44 235 ALA A C 1
ATOM 1888 O O . ALA A 1 235 ? 4.722 8.053 -15.789 1.00 90.44 235 ALA A O 1
ATOM 1889 N N . GLY A 1 236 ? 4.701 9.779 -17.232 1.00 92.44 236 GLY A N 1
ATOM 1890 C CA . GLY A 1 236 ? 4.019 10.719 -16.344 1.00 92.44 236 GLY A CA 1
ATOM 1891 C C . GLY A 1 236 ? 2.651 10.212 -15.881 1.00 92.44 236 GLY A C 1
ATOM 1892 O O . GLY A 1 236 ? 2.377 10.228 -14.683 1.00 92.44 236 GLY A O 1
ATOM 1893 N N . CYS A 1 237 ? 1.816 9.698 -16.790 1.00 94.12 237 CYS A N 1
ATOM 1894 C CA . CYS A 1 237 ? 0.508 9.127 -16.460 1.00 94.12 237 CYS A CA 1
ATOM 1895 C C . CYS A 1 237 ? 0.618 7.996 -15.430 1.00 94.12 237 CYS A C 1
ATOM 1897 O O . CYS A 1 237 ? -0.145 7.987 -14.464 1.00 94.12 237 CYS A O 1
ATOM 1899 N N . PHE A 1 238 ? 1.585 7.086 -15.594 1.00 93.69 238 PHE A N 1
ATOM 1900 C CA . PHE A 1 238 ? 1.789 5.966 -14.672 1.00 93.69 238 PHE A CA 1
ATOM 1901 C C . PHE A 1 238 ? 2.165 6.445 -13.264 1.00 93.69 238 PHE A C 1
ATOM 1903 O O . PHE A 1 238 ? 1.511 6.080 -12.284 1.00 93.69 238 PHE A O 1
ATOM 1910 N N . PHE A 1 239 ? 3.184 7.303 -13.149 1.00 92.88 239 PHE A N 1
ATOM 1911 C CA . PHE A 1 239 ? 3.644 7.779 -11.842 1.00 92.88 239 PHE A CA 1
ATOM 1912 C C . PHE A 1 239 ? 2.624 8.700 -11.160 1.00 92.88 239 PHE A C 1
ATOM 1914 O O . PHE A 1 239 ? 2.443 8.605 -9.947 1.00 92.88 239 PHE A O 1
ATOM 1921 N N . ILE A 1 240 ? 1.897 9.533 -11.914 1.00 94.38 240 ILE A N 1
ATOM 1922 C CA . ILE A 1 240 ? 0.806 10.357 -11.372 1.00 94.38 240 ILE A CA 1
ATOM 1923 C C . ILE A 1 240 ? -0.327 9.467 -10.849 1.00 94.38 240 ILE A C 1
ATOM 1925 O O . ILE A 1 240 ? -0.803 9.688 -9.734 1.00 94.38 240 ILE A O 1
ATOM 1929 N N . ALA A 1 241 ? -0.733 8.438 -11.601 1.00 94.19 241 ALA A N 1
ATOM 1930 C CA . ALA A 1 241 ? -1.745 7.485 -11.146 1.00 94.19 241 ALA A CA 1
ATOM 1931 C C . ALA A 1 241 ? -1.317 6.793 -9.842 1.00 94.19 241 ALA A C 1
ATOM 1933 O O . ALA A 1 241 ? -2.107 6.712 -8.900 1.00 94.19 241 ALA A O 1
ATOM 1934 N N . LEU A 1 242 ? -0.054 6.363 -9.753 1.00 92.50 242 LEU A N 1
ATOM 1935 C CA . LEU A 1 242 ? 0.506 5.731 -8.558 1.00 92.50 242 LEU A CA 1
ATOM 1936 C C . LEU A 1 242 ? 0.485 6.677 -7.348 1.00 92.50 242 LEU A C 1
ATOM 1938 O O . LEU A 1 242 ? 0.034 6.280 -6.273 1.00 92.50 242 LEU A O 1
ATOM 1942 N N . VAL A 1 243 ? 0.901 7.937 -7.524 1.00 92.94 243 VAL A N 1
ATOM 1943 C CA . VAL A 1 243 ? 0.857 8.961 -6.466 1.00 92.94 243 VAL A CA 1
ATOM 1944 C C . VAL A 1 243 ? -0.573 9.181 -5.973 1.00 92.94 243 VAL A C 1
ATOM 1946 O O . VAL A 1 243 ? -0.798 9.206 -4.764 1.00 92.94 243 VAL A O 1
ATOM 1949 N N . ILE A 1 244 ? -1.551 9.288 -6.875 1.00 94.50 244 ILE A N 1
ATOM 1950 C CA . ILE A 1 244 ? -2.959 9.489 -6.501 1.00 94.50 244 ILE A CA 1
ATOM 1951 C C . ILE A 1 244 ? -3.497 8.285 -5.720 1.00 94.50 244 ILE A C 1
ATOM 1953 O O . ILE A 1 244 ? -4.123 8.470 -4.676 1.00 94.50 244 ILE A O 1
ATOM 1957 N N . CYS A 1 245 ? -3.233 7.060 -6.184 1.00 92.00 245 CYS A N 1
ATOM 1958 C CA . CYS A 1 245 ? -3.656 5.837 -5.499 1.00 92.00 245 CYS A CA 1
ATOM 1959 C C . CYS A 1 245 ? -3.089 5.758 -4.074 1.00 92.00 245 CYS A C 1
ATOM 1961 O O . CYS A 1 245 ? -3.837 5.509 -3.124 1.00 92.00 245 CYS A O 1
ATOM 1963 N N . MET A 1 246 ? -1.790 6.026 -3.910 1.00 91.75 246 MET A N 1
ATOM 1964 C CA . MET A 1 246 ? -1.134 6.026 -2.600 1.00 91.75 246 MET A CA 1
ATOM 1965 C C . MET A 1 246 ? -1.684 7.131 -1.690 1.00 91.75 246 MET A C 1
ATOM 1967 O O . MET A 1 246 ? -2.016 6.863 -0.535 1.00 91.75 246 MET A O 1
ATOM 1971 N N . LEU A 1 247 ? -1.862 8.346 -2.217 1.00 93.81 247 LEU A N 1
ATOM 1972 C CA . LEU A 1 247 ? -2.386 9.493 -1.473 1.00 93.81 247 LEU A CA 1
ATOM 1973 C C . LEU A 1 247 ? -3.808 9.238 -0.954 1.00 93.81 247 LEU A C 1
ATOM 1975 O O . LEU A 1 247 ? -4.104 9.505 0.214 1.00 93.81 247 LEU A O 1
ATOM 1979 N N . LEU A 1 248 ? -4.689 8.705 -1.804 1.00 92.81 248 LEU A N 1
ATOM 1980 C CA . LEU A 1 248 ? -6.070 8.383 -1.439 1.00 92.81 248 LEU A CA 1
ATOM 1981 C C . LEU A 1 248 ? -6.133 7.252 -0.408 1.00 92.81 248 LEU A C 1
ATOM 1983 O O . LEU A 1 248 ? -6.882 7.363 0.564 1.00 92.81 248 LEU A O 1
ATOM 1987 N N . SER A 1 249 ? -5.330 6.199 -0.588 1.00 91.12 249 SER A N 1
ATOM 1988 C CA . SER A 1 249 ? -5.261 5.062 0.338 1.00 91.12 249 SER A CA 1
ATOM 1989 C C . SER A 1 249 ? -4.781 5.490 1.730 1.00 91.12 249 SER A C 1
ATOM 1991 O O . SER A 1 249 ? -5.456 5.237 2.732 1.00 91.12 249 SER A O 1
ATOM 1993 N N . GLN A 1 250 ? -3.675 6.239 1.800 1.00 91.75 250 GLN A N 1
ATOM 1994 C CA . GLN A 1 250 ? -3.136 6.766 3.060 1.00 91.75 250 GLN A CA 1
ATOM 1995 C C . GLN A 1 250 ? -4.123 7.710 3.756 1.00 91.75 250 GLN A C 1
ATOM 1997 O O . GLN A 1 250 ? -4.339 7.611 4.966 1.00 91.75 250 GLN A O 1
ATOM 2002 N N . SER A 1 251 ? -4.776 8.590 2.993 1.00 93.06 251 SER A N 1
ATOM 2003 C CA . SER A 1 251 ? -5.783 9.512 3.527 1.00 93.06 251 SER A CA 1
ATOM 2004 C C . SER A 1 251 ? -6.999 8.775 4.097 1.00 93.06 251 SER A C 1
ATOM 2006 O O . SER A 1 251 ? -7.498 9.154 5.159 1.00 93.06 251 SER A O 1
ATOM 2008 N N . LEU A 1 252 ? -7.460 7.707 3.435 1.00 91.69 252 LEU A N 1
ATOM 2009 C CA . LEU A 1 252 ? -8.568 6.878 3.912 1.00 91.69 252 LEU A CA 1
ATOM 2010 C C . LEU A 1 252 ? -8.215 6.183 5.233 1.00 91.69 252 LEU A C 1
ATOM 2012 O O . LEU A 1 252 ? -8.985 6.288 6.187 1.00 91.69 252 LEU A O 1
ATOM 2016 N N . LEU A 1 253 ? -7.047 5.537 5.306 1.00 90.06 253 LEU A N 1
ATOM 2017 C CA . LEU A 1 253 ? -6.559 4.851 6.509 1.00 90.06 253 LEU A CA 1
ATOM 2018 C C . LEU A 1 253 ? -6.414 5.803 7.704 1.00 90.06 253 LEU A C 1
ATOM 2020 O O . LEU A 1 253 ? -6.796 5.469 8.833 1.00 90.06 253 LEU A O 1
ATOM 2024 N N . LEU A 1 254 ? -5.895 7.009 7.467 1.00 91.56 254 LEU A N 1
ATOM 2025 C CA . LEU A 1 254 ? -5.760 8.027 8.503 1.00 91.56 254 LEU A CA 1
ATOM 2026 C C . LEU A 1 254 ? -7.135 8.511 8.981 1.00 91.56 254 LEU A C 1
ATOM 2028 O O . LEU A 1 254 ? -7.391 8.575 10.184 1.00 91.56 254 LEU A O 1
ATOM 2032 N N . LEU A 1 255 ? -8.045 8.802 8.049 1.00 90.94 255 LEU A N 1
ATOM 2033 C CA . LEU A 1 255 ? -9.400 9.261 8.346 1.00 90.94 255 LEU A CA 1
ATOM 2034 C C . LEU A 1 255 ? -10.187 8.232 9.174 1.00 90.94 255 LEU A C 1
ATOM 2036 O O . LEU A 1 255 ? -10.853 8.606 10.145 1.00 90.94 255 LEU A O 1
ATOM 2040 N N . THR A 1 256 ? -10.113 6.944 8.826 1.00 87.69 256 THR A N 1
ATOM 2041 C CA . THR A 1 256 ? -10.798 5.872 9.567 1.00 87.69 256 THR A CA 1
ATOM 2042 C C . THR A 1 256 ? -10.210 5.690 10.960 1.00 87.69 256 THR A C 1
ATOM 2044 O O . THR A 1 256 ? -10.962 5.600 11.934 1.00 87.69 256 THR A O 1
ATOM 2047 N N . SER A 1 257 ? -8.883 5.718 11.084 1.00 87.44 257 SER A N 1
ATOM 2048 C CA . SER A 1 257 ? -8.186 5.587 12.370 1.00 87.44 257 SER A CA 1
ATOM 2049 C C . SER A 1 257 ? -8.501 6.751 13.309 1.00 87.44 257 SER A C 1
ATOM 2051 O O . SER A 1 257 ? -8.886 6.542 14.461 1.00 87.44 257 SER A O 1
ATOM 2053 N N . MET A 1 258 ? -8.435 7.988 12.809 1.00 88.38 258 MET A N 1
ATOM 2054 C CA . MET A 1 258 ? -8.755 9.179 13.600 1.00 88.38 258 MET A CA 1
ATOM 2055 C C . MET A 1 258 ? -10.217 9.213 14.010 1.00 88.38 258 MET A C 1
ATOM 2057 O O . MET A 1 258 ? -10.539 9.608 15.133 1.00 88.38 258 MET A O 1
ATOM 2061 N N . ARG A 1 259 ? -11.126 8.760 13.142 1.00 85.50 259 ARG A N 1
ATOM 2062 C CA . ARG A 1 259 ? -12.539 8.711 13.502 1.00 85.50 259 ARG A CA 1
ATOM 2063 C C . ARG A 1 259 ? -12.793 7.725 14.639 1.00 85.50 259 ARG A C 1
ATOM 2065 O O . ARG A 1 259 ? -13.434 8.116 15.615 1.00 85.50 259 ARG A O 1
ATOM 2072 N N . ASN A 1 260 ? -12.231 6.520 14.550 1.00 83.06 260 ASN A N 1
ATOM 2073 C CA . ASN A 1 260 ? -12.285 5.517 15.616 1.00 83.06 260 ASN A CA 1
ATOM 2074 C C . ASN A 1 260 ? -11.768 6.068 16.947 1.00 83.06 260 ASN A C 1
ATOM 2076 O O . ASN A 1 260 ? -12.442 5.948 17.970 1.00 83.06 260 ASN A O 1
ATOM 2080 N N . PHE A 1 261 ? -10.622 6.747 16.919 1.00 83.12 261 PHE A N 1
ATOM 2081 C CA . PHE A 1 261 ? -10.045 7.364 18.107 1.00 83.12 261 PHE A CA 1
ATOM 2082 C C . PHE A 1 261 ? -10.954 8.450 18.702 1.00 83.12 261 PHE A C 1
ATOM 2084 O O . PHE A 1 261 ? -11.236 8.450 19.899 1.00 83.12 261 PHE A O 1
ATOM 2091 N N . THR A 1 262 ? -11.484 9.356 17.878 1.00 81.38 262 THR A N 1
ATOM 2092 C CA . THR A 1 262 ? -12.364 10.428 18.377 1.00 81.38 262 THR A CA 1
ATOM 2093 C C . THR A 1 262 ? -13.685 9.923 18.937 1.00 81.38 262 THR A C 1
ATOM 2095 O O . THR A 1 262 ? -14.182 10.483 19.916 1.00 81.38 262 THR A O 1
ATOM 2098 N N . ASP A 1 263 ? -14.247 8.867 18.351 1.00 77.56 263 ASP A N 1
ATOM 2099 C CA . ASP A 1 263 ? -15.473 8.247 18.847 1.00 77.56 263 ASP A CA 1
ATOM 2100 C C . ASP A 1 263 ? -15.232 7.535 20.194 1.00 77.56 263 ASP A C 1
ATOM 2102 O O . ASP A 1 263 ? -16.133 7.495 21.031 1.00 77.56 263 ASP A O 1
ATOM 2106 N N . PHE A 1 264 ? -14.014 7.034 20.435 1.00 75.25 264 PHE A N 1
ATOM 2107 C CA . PHE A 1 264 ? -13.598 6.484 21.727 1.00 75.25 264 PHE A CA 1
ATOM 2108 C C . PHE A 1 264 ? -13.414 7.571 22.801 1.00 75.25 264 PHE A C 1
ATOM 2110 O O . PHE A 1 264 ? -13.904 7.422 23.919 1.00 75.25 264 PHE A O 1
ATOM 2117 N N . VAL A 1 265 ? -12.748 8.683 22.468 1.00 75.38 265 VAL A N 1
ATOM 2118 C CA . VAL A 1 265 ? -12.426 9.760 23.427 1.00 75.38 265 VAL A CA 1
ATOM 2119 C C . VAL A 1 265 ? -13.636 10.643 23.755 1.00 75.38 265 VAL A C 1
ATOM 2121 O O . VAL A 1 265 ? -13.793 11.085 24.892 1.00 75.38 265 VAL A O 1
ATOM 2124 N N . THR A 1 266 ? -14.500 10.921 22.775 1.00 70.56 266 THR A N 1
ATOM 2125 C CA . THR A 1 266 ? -15.655 11.819 22.941 1.00 70.56 266 THR A CA 1
ATOM 2126 C C . THR A 1 266 ? -16.976 11.082 22.706 1.00 70.56 266 THR A C 1
ATOM 2128 O O . THR A 1 266 ? -17.485 11.072 21.583 1.00 70.56 266 THR A O 1
ATOM 2131 N N . PRO A 1 267 ? -17.566 10.464 23.749 1.00 64.62 267 PRO A N 1
ATOM 2132 C CA . PRO A 1 267 ? -18.834 9.762 23.612 1.00 64.62 267 PRO A CA 1
ATOM 2133 C C . PRO A 1 267 ? -19.990 10.730 23.282 1.00 64.62 267 PRO A C 1
ATOM 2135 O O . PRO A 1 267 ? -19.993 11.885 23.716 1.00 64.62 267 PRO A O 1
ATOM 2138 N N . PRO A 1 268 ? -21.024 10.257 22.563 1.00 58.22 268 PRO A N 1
ATOM 2139 C CA . PRO A 1 268 ? -22.059 11.091 21.937 1.00 58.22 268 PRO A CA 1
ATOM 2140 C C . PRO A 1 268 ? -22.957 11.891 22.901 1.00 58.22 268 PRO A C 1
ATOM 2142 O O . PRO A 1 268 ? -23.729 12.729 22.446 1.00 58.22 268 PRO A O 1
ATOM 2145 N N . ASN A 1 269 ? -22.864 11.671 24.216 1.00 54.91 269 ASN A N 1
ATOM 2146 C CA . ASN A 1 269 ? -23.720 12.330 25.209 1.00 54.91 269 ASN A CA 1
ATOM 2147 C C . ASN A 1 269 ? -23.240 13.730 25.641 1.00 54.91 269 ASN A C 1
ATOM 2149 O O . ASN A 1 269 ? -24.005 14.444 26.284 1.00 54.91 269 ASN A O 1
ATOM 2153 N N . SER A 1 270 ? -22.015 14.157 25.309 1.00 49.69 270 SER A N 1
ATOM 2154 C CA . SER A 1 270 ? -21.527 15.501 25.659 1.00 49.69 270 SER A CA 1
ATOM 2155 C C . SER A 1 270 ? -21.683 16.465 24.479 1.00 49.69 270 SER A C 1
ATOM 2157 O O . SER A 1 270 ? -20.820 16.563 23.605 1.00 49.69 270 SER A O 1
ATOM 2159 N N . ALA A 1 271 ? -22.814 17.161 24.447 1.00 50.94 271 ALA A N 1
ATOM 2160 C CA . ALA A 1 271 ? -23.209 18.113 23.420 1.00 50.94 271 ALA A CA 1
ATOM 2161 C C . ALA A 1 271 ? -22.168 19.229 23.166 1.00 50.94 271 ALA A C 1
ATOM 2163 O O . ALA A 1 271 ? -21.964 20.130 23.972 1.00 50.94 271 ALA A O 1
ATOM 2164 N N . SER A 1 272 ? -21.511 19.177 22.007 1.00 58.97 272 SER A N 1
ATOM 2165 C CA . SER A 1 272 ? -21.438 20.268 21.021 1.00 58.97 272 SER A CA 1
ATOM 2166 C C . SER A 1 272 ? -20.683 19.753 19.789 1.00 58.97 272 SER A C 1
ATOM 2168 O O . SER A 1 272 ? -19.537 19.308 19.879 1.00 58.97 272 SER A O 1
ATOM 2170 N N . SER A 1 273 ? -21.303 19.827 18.606 1.00 69.25 273 SER A N 1
ATOM 2171 C CA . SER A 1 273 ? -20.671 19.417 17.336 1.00 69.25 273 SER A CA 1
ATOM 2172 C C . SER A 1 273 ? -19.327 20.124 17.097 1.00 69.25 273 SER A C 1
ATOM 2174 O O . SER A 1 273 ? -18.429 19.579 16.454 1.00 69.25 273 SER A O 1
ATOM 2176 N N . ARG A 1 274 ? -19.164 21.322 17.674 1.00 75.38 274 ARG A N 1
ATOM 2177 C CA . ARG A 1 274 ? -17.940 22.124 17.646 1.00 75.38 274 ARG A CA 1
ATOM 2178 C C . ARG A 1 274 ? -16.795 21.497 18.445 1.00 75.38 274 ARG A C 1
ATOM 2180 O O . ARG A 1 274 ? -15.687 21.431 17.920 1.00 75.38 274 ARG A O 1
ATOM 2187 N N . ARG A 1 275 ? -17.037 20.994 19.663 1.00 76.62 275 ARG A N 1
ATOM 2188 C CA . ARG A 1 275 ? -15.991 20.368 20.494 1.00 76.62 275 ARG A CA 1
ATOM 2189 C C . ARG A 1 275 ? -15.501 19.055 19.891 1.00 76.62 275 ARG A C 1
ATOM 2191 O O . ARG A 1 275 ? -14.300 18.823 19.873 1.00 76.62 275 ARG A O 1
ATOM 2198 N N . GLN A 1 276 ? -16.400 18.262 19.307 1.00 77.75 276 GLN A N 1
ATOM 2199 C CA . GLN A 1 276 ? -16.030 17.029 18.605 1.00 77.75 276 GLN A CA 1
ATOM 2200 C C . GLN A 1 276 ? -15.198 17.309 17.342 1.00 77.75 276 GLN A C 1
ATOM 2202 O O . GLN A 1 276 ? -14.209 16.628 17.089 1.00 77.75 276 GLN A O 1
ATOM 2207 N N . ARG A 1 277 ? -15.550 18.344 16.563 1.00 82.00 277 ARG A N 1
ATOM 2208 C CA . ARG A 1 277 ? -14.738 18.779 15.412 1.00 82.00 277 ARG A CA 1
ATOM 2209 C C . ARG A 1 277 ? -13.367 19.298 15.840 1.00 82.00 277 ARG A C 1
ATOM 2211 O O . ARG A 1 277 ? -12.387 18.999 15.169 1.00 82.00 277 ARG A O 1
ATOM 2218 N N . CYS A 1 278 ? -13.301 20.058 16.934 1.00 84.69 278 CYS A N 1
ATOM 2219 C CA . CYS A 1 278 ? -12.038 20.549 17.481 1.00 84.69 278 CYS A CA 1
ATOM 2220 C C . CYS A 1 278 ? -11.145 19.382 17.919 1.00 84.69 278 CYS A C 1
ATOM 2222 O O . CYS A 1 278 ? -10.033 19.270 17.423 1.00 84.69 278 CYS A O 1
ATOM 2224 N N . ALA A 1 279 ? -11.679 18.457 18.726 1.00 84.69 279 ALA A N 1
ATOM 2225 C CA . ALA A 1 279 ? -10.962 17.269 19.187 1.00 84.69 279 ALA A CA 1
ATOM 2226 C C . ALA A 1 279 ? -10.467 16.389 18.027 1.00 84.69 279 ALA A C 1
ATOM 2228 O O . ALA A 1 279 ? -9.346 15.894 18.064 1.00 84.69 279 ALA A O 1
ATOM 2229 N N . TYR A 1 280 ? -11.278 16.231 16.975 1.00 88.12 280 TYR A N 1
ATOM 2230 C CA . TYR A 1 280 ? -10.862 15.526 15.764 1.00 88.12 280 TYR A CA 1
ATOM 2231 C C . TYR A 1 280 ? -9.694 16.214 15.064 1.00 88.12 280 TYR A C 1
ATOM 2233 O O . TYR A 1 280 ? -8.713 15.557 14.734 1.00 88.12 280 TYR A O 1
ATOM 2241 N N . ARG A 1 281 ? -9.773 17.532 14.860 1.00 89.69 281 ARG A N 1
ATOM 2242 C CA . ARG A 1 281 ? -8.707 18.285 14.192 1.00 89.69 281 ARG A CA 1
ATOM 2243 C C . ARG A 1 281 ? -7.419 18.287 15.007 1.00 89.69 281 ARG A C 1
ATOM 2245 O O . ARG A 1 281 ? -6.363 18.079 14.430 1.00 89.69 281 ARG A O 1
ATOM 2252 N N . THR A 1 282 ? -7.497 18.466 16.325 1.00 88.88 282 THR A N 1
ATOM 2253 C CA . THR A 1 282 ? -6.311 18.438 17.189 1.00 88.88 282 THR A CA 1
ATOM 2254 C C . THR A 1 282 ? -5.678 17.052 17.223 1.00 88.88 282 THR A C 1
ATOM 2256 O O . THR A 1 282 ? -4.466 16.950 17.072 1.00 88.88 282 THR A O 1
ATOM 2259 N N . ALA A 1 283 ? -6.478 15.986 17.359 1.00 89.44 283 ALA A N 1
ATOM 2260 C CA . ALA A 1 283 ? -5.975 14.614 17.309 1.00 89.44 283 ALA A CA 1
ATOM 2261 C C . ALA A 1 283 ? -5.310 14.313 15.959 1.00 89.44 283 ALA A C 1
ATOM 2263 O O . ALA A 1 283 ? -4.181 13.836 15.938 1.00 89.44 283 ALA A O 1
ATOM 2264 N N . LEU A 1 284 ? -5.957 14.683 14.848 1.00 92.25 284 LEU A N 1
ATOM 2265 C CA . LEU A 1 284 ? -5.409 14.521 13.502 1.00 92.25 284 LEU A CA 1
ATOM 2266 C C . LEU A 1 284 ? -4.068 15.249 13.341 1.00 92.25 284 LEU A C 1
ATOM 2268 O O . LEU A 1 284 ? -3.112 14.639 12.873 1.00 92.25 284 LEU A O 1
ATOM 2272 N N . SER A 1 285 ? -3.976 16.522 13.738 1.00 92.00 285 SER A N 1
ATOM 2273 C CA . SER A 1 285 ? -2.729 17.294 13.638 1.00 92.00 285 SER A CA 1
ATOM 2274 C C . SER A 1 285 ? -1.595 16.658 14.440 1.00 92.00 285 SER A C 1
ATOM 2276 O O . SER A 1 285 ? -0.480 16.549 13.938 1.00 92.00 285 SER A O 1
ATOM 2278 N N . ILE A 1 286 ? -1.879 16.203 15.666 1.00 92.38 286 ILE A N 1
ATOM 2279 C CA . ILE A 1 286 ? -0.890 15.528 16.516 1.00 92.38 286 ILE A CA 1
ATOM 2280 C C . ILE A 1 286 ? -0.456 14.207 15.877 1.00 92.38 286 ILE A C 1
ATOM 2282 O O . ILE A 1 286 ? 0.737 13.934 15.793 1.00 92.38 286 ILE A O 1
ATOM 2286 N N . THR A 1 287 ? -1.397 13.396 15.388 1.00 91.62 287 THR A N 1
ATOM 2287 C CA . THR A 1 287 ? -1.065 12.118 14.752 1.00 91.62 287 THR A CA 1
ATOM 2288 C C . THR A 1 287 ? -0.249 12.310 13.482 1.00 91.62 287 THR A C 1
ATOM 2290 O O . THR A 1 287 ? 0.739 11.608 13.308 1.00 91.62 287 THR A O 1
ATOM 2293 N N . VAL A 1 288 ? -0.596 13.271 12.622 1.00 93.56 288 VAL A N 1
ATOM 2294 C CA . VAL A 1 288 ? 0.200 13.575 11.422 1.00 93.56 288 VAL A CA 1
ATOM 2295 C C . VAL A 1 288 ? 1.604 14.037 11.803 1.00 93.56 288 VAL A C 1
ATOM 2297 O O . VAL A 1 288 ? 2.564 13.554 11.214 1.00 93.56 288 VAL A O 1
ATOM 2300 N N . ALA A 1 289 ? 1.752 14.899 12.813 1.00 92.88 289 ALA A N 1
ATOM 2301 C CA . ALA A 1 289 ? 3.069 15.326 13.285 1.00 92.88 289 ALA A CA 1
ATOM 2302 C C . ALA A 1 289 ? 3.910 14.145 13.804 1.00 92.88 289 ALA A C 1
ATOM 2304 O O . ALA A 1 289 ? 5.085 14.028 13.465 1.00 92.88 289 ALA A O 1
ATOM 2305 N N . ILE A 1 290 ? 3.305 13.234 14.574 1.00 92.38 290 ILE A N 1
ATOM 2306 C CA . ILE A 1 290 ? 3.979 12.027 15.072 1.00 92.38 290 ILE A CA 1
ATOM 2307 C C . ILE A 1 290 ? 4.375 11.102 13.914 1.00 92.38 290 ILE A C 1
ATOM 2309 O O . ILE A 1 290 ? 5.514 10.649 13.868 1.00 92.38 290 ILE A O 1
ATOM 2313 N N . LEU A 1 291 ? 3.472 10.837 12.965 1.00 91.56 291 LEU A N 1
ATOM 2314 C CA . LEU A 1 291 ? 3.761 9.980 11.809 1.00 91.56 291 LEU A CA 1
ATOM 2315 C C . LEU A 1 291 ? 4.847 10.582 10.911 1.00 91.56 291 LEU A C 1
ATOM 2317 O O . LEU A 1 291 ? 5.708 9.852 10.425 1.00 91.56 291 LEU A O 1
ATOM 2321 N N . LEU A 1 292 ? 4.857 11.908 10.757 1.00 90.06 292 LEU A N 1
ATOM 2322 C CA . LEU A 1 292 ? 5.895 12.626 10.027 1.00 90.06 292 LEU A CA 1
ATOM 2323 C C . LEU A 1 292 ? 7.272 12.409 10.670 1.00 90.06 292 LEU A C 1
ATOM 2325 O O . LEU A 1 292 ? 8.232 12.137 9.951 1.00 90.06 292 LEU A O 1
ATOM 2329 N N . LEU A 1 293 ? 7.362 12.470 12.003 1.00 89.12 293 LEU A N 1
ATOM 2330 C CA . LEU A 1 293 ? 8.599 12.213 12.748 1.00 89.12 293 LEU A CA 1
ATOM 2331 C C . LEU A 1 293 ? 9.028 10.741 12.678 1.00 89.12 293 LEU A C 1
ATOM 2333 O O . LEU A 1 293 ? 10.202 10.460 12.452 1.00 89.12 293 LEU A O 1
ATOM 2337 N N . ILE A 1 294 ? 8.087 9.803 12.826 1.00 88.56 294 ILE A N 1
ATOM 2338 C CA . ILE A 1 294 ? 8.360 8.357 12.753 1.00 88.56 294 ILE A CA 1
ATOM 2339 C C . ILE A 1 294 ? 8.832 7.946 11.353 1.00 88.56 294 ILE A C 1
ATOM 2341 O O . ILE A 1 294 ? 9.623 7.016 11.234 1.00 88.56 294 ILE A O 1
ATOM 2345 N N . GLY A 1 295 ? 8.387 8.631 10.297 1.00 85.31 295 GLY A N 1
ATOM 2346 C CA . GLY A 1 295 ? 8.825 8.355 8.928 1.00 85.31 295 GLY A CA 1
ATOM 2347 C C . GLY A 1 295 ? 10.196 8.935 8.562 1.00 85.31 295 GLY A C 1
ATOM 2348 O O . GLY A 1 295 ? 10.735 8.567 7.522 1.00 85.31 295 GLY A O 1
ATOM 2349 N N . LEU A 1 296 ? 10.813 9.785 9.397 1.00 84.38 296 LEU A N 1
ATOM 2350 C CA . LEU A 1 296 ? 12.128 10.380 9.098 1.00 84.38 296 LEU A CA 1
ATOM 2351 C C . LEU A 1 296 ? 13.239 9.352 8.815 1.00 84.38 296 LEU A C 1
ATOM 2353 O O . LEU A 1 296 ? 13.957 9.546 7.832 1.00 84.38 296 LEU A O 1
ATOM 2357 N N . PRO A 1 297 ? 13.387 8.248 9.578 1.00 82.88 297 PRO A N 1
ATOM 2358 C CA . PRO A 1 297 ? 14.395 7.227 9.287 1.00 82.88 297 PRO A CA 1
ATOM 2359 C C . PRO A 1 297 ? 14.234 6.606 7.892 1.00 82.88 297 PRO A C 1
ATOM 2361 O O . PRO A 1 297 ? 15.232 6.273 7.257 1.00 82.88 297 PRO A O 1
ATOM 2364 N N . MET A 1 298 ? 13.002 6.514 7.377 1.00 83.56 298 MET A N 1
ATOM 2365 C CA . MET A 1 298 ? 12.705 5.949 6.053 1.00 83.56 298 MET A CA 1
ATOM 2366 C C . MET A 1 298 ? 13.136 6.860 4.897 1.00 83.56 298 MET A C 1
ATOM 2368 O O . MET A 1 298 ? 13.262 6.391 3.771 1.00 83.56 298 MET A O 1
ATOM 2372 N N . VAL A 1 299 ? 13.375 8.146 5.170 1.00 82.44 299 VAL A N 1
ATOM 2373 C CA . VAL A 1 299 ? 13.792 9.158 4.184 1.00 82.44 299 VAL A CA 1
ATOM 2374 C C . VAL A 1 299 ? 15.320 9.359 4.181 1.00 82.44 299 VAL A C 1
ATOM 2376 O O . VAL A 1 299 ? 15.863 10.091 3.357 1.00 82.44 299 VAL A O 1
ATOM 2379 N N . THR A 1 300 ? 16.043 8.713 5.100 1.00 81.44 300 THR A N 1
ATOM 2380 C CA . THR A 1 300 ? 17.517 8.745 5.139 1.00 81.44 300 THR A CA 1
ATOM 2381 C C . THR A 1 300 ? 18.133 7.835 4.071 1.00 81.44 300 THR A C 1
ATOM 2383 O O . THR A 1 300 ? 17.443 7.012 3.473 1.00 81.44 300 THR A O 1
ATOM 2386 N N . ARG A 1 301 ? 19.457 7.907 3.878 1.00 77.38 301 ARG A N 1
ATOM 2387 C CA . ARG A 1 301 ? 20.206 6.976 3.005 1.00 77.38 301 ARG A CA 1
ATOM 2388 C C . ARG A 1 301 ? 20.084 5.504 3.428 1.00 77.38 301 ARG A C 1
ATOM 2390 O O . ARG A 1 301 ? 20.133 4.602 2.593 1.00 77.38 301 ARG A O 1
ATOM 2397 N N . ALA A 1 302 ? 19.854 5.263 4.722 1.00 77.00 302 ALA A N 1
ATOM 2398 C CA . ALA A 1 302 ? 19.548 3.942 5.275 1.00 77.00 302 ALA A CA 1
ATOM 2399 C C . ALA A 1 302 ? 18.060 3.557 5.141 1.00 77.00 302 ALA A C 1
ATOM 2401 O O . ALA A 1 302 ? 17.660 2.455 5.527 1.00 77.00 302 ALA A O 1
ATOM 2402 N N . GLY A 1 303 ? 17.226 4.444 4.591 1.00 77.94 303 GLY A N 1
ATOM 2403 C CA . GLY A 1 303 ? 15.776 4.300 4.485 1.00 77.94 303 GLY A CA 1
ATOM 2404 C C . GLY A 1 303 ? 15.335 3.046 3.737 1.00 77.94 303 GLY A C 1
ATOM 2405 O O . GLY A 1 303 ? 14.354 2.418 4.129 1.00 77.94 303 GLY A O 1
ATOM 2406 N N . PHE A 1 304 ? 16.116 2.604 2.745 1.00 78.50 304 PHE A N 1
ATOM 2407 C CA . PHE A 1 304 ? 15.902 1.329 2.052 1.00 78.50 304 PHE A CA 1
ATOM 2408 C C . PHE A 1 304 ? 15.759 0.147 3.028 1.00 78.50 304 PHE A C 1
ATOM 2410 O O . PHE A 1 304 ? 14.807 -0.631 2.930 1.00 78.50 304 PHE A O 1
ATOM 2417 N N . TYR A 1 305 ? 16.672 0.038 3.999 1.00 76.75 305 TYR A N 1
ATOM 2418 C CA . TYR A 1 305 ? 16.668 -1.042 4.987 1.00 76.75 305 TYR A CA 1
ATOM 2419 C C . TYR A 1 305 ? 15.523 -0.896 5.988 1.00 76.75 305 TYR A C 1
ATOM 2421 O O . TYR A 1 305 ? 14.924 -1.897 6.371 1.00 76.75 305 TYR A O 1
ATOM 2429 N N . TRP A 1 306 ? 15.177 0.337 6.375 1.00 79.94 306 TRP A N 1
ATOM 2430 C CA . TRP A 1 306 ? 14.042 0.609 7.261 1.00 79.94 306 TRP A CA 1
ATOM 2431 C C . TRP A 1 306 ? 12.704 0.234 6.629 1.00 79.94 306 TRP A C 1
ATOM 2433 O O . TRP A 1 306 ? 11.897 -0.428 7.277 1.00 79.94 306 TRP A O 1
ATOM 2443 N N . ILE A 1 307 ? 12.477 0.608 5.367 1.00 81.00 307 ILE A N 1
ATOM 2444 C CA . ILE A 1 307 ? 11.250 0.255 4.641 1.00 81.00 307 ILE A CA 1
ATOM 2445 C C . ILE A 1 307 ? 11.153 -1.265 4.514 1.00 81.00 307 ILE A C 1
ATOM 2447 O O . ILE A 1 307 ? 10.117 -1.832 4.845 1.00 81.00 307 ILE A O 1
ATOM 2451 N N . ARG A 1 308 ? 12.243 -1.936 4.117 1.00 78.44 308 ARG A N 1
ATOM 2452 C CA . ARG A 1 308 ? 12.274 -3.400 3.993 1.00 78.44 308 ARG A CA 1
ATOM 2453 C C . ARG A 1 308 ? 12.029 -4.099 5.334 1.00 78.44 308 ARG A C 1
ATOM 2455 O O . ARG A 1 308 ? 11.279 -5.066 5.377 1.00 78.44 308 ARG A O 1
ATOM 2462 N N . LEU A 1 309 ? 12.621 -3.605 6.424 1.00 78.38 309 LEU A N 1
ATOM 2463 C CA . LEU A 1 309 ? 12.399 -4.135 7.771 1.00 78.38 309 LEU A CA 1
ATOM 2464 C C . LEU A 1 309 ? 10.923 -4.006 8.172 1.00 78.38 309 LEU A C 1
ATOM 2466 O O . LEU A 1 309 ? 10.321 -4.979 8.618 1.00 78.38 309 LEU A O 1
ATOM 2470 N N . VAL A 1 310 ? 10.329 -2.823 8.005 1.00 82.00 310 VAL A N 1
ATOM 2471 C CA . VAL A 1 310 ? 8.925 -2.590 8.369 1.00 82.00 310 VAL A CA 1
ATOM 2472 C C . VAL A 1 310 ? 7.991 -3.452 7.527 1.00 82.00 310 VAL A C 1
ATOM 2474 O O . VAL A 1 310 ? 7.151 -4.139 8.097 1.00 82.00 310 VAL A O 1
ATOM 2477 N N . ASP A 1 311 ? 8.169 -3.473 6.208 1.00 78.44 311 ASP A N 1
ATOM 2478 C CA . ASP A 1 311 ? 7.339 -4.251 5.283 1.00 78.44 311 ASP A CA 1
ATOM 2479 C C . ASP A 1 311 ? 7.365 -5.748 5.633 1.00 78.44 311 ASP A C 1
ATOM 2481 O O . ASP A 1 311 ? 6.328 -6.384 5.825 1.00 78.44 311 ASP A O 1
ATOM 2485 N N . TRP A 1 312 ? 8.563 -6.285 5.881 1.00 76.31 312 TRP A N 1
ATOM 2486 C CA . TRP A 1 312 ? 8.766 -7.685 6.247 1.00 76.31 312 TRP A CA 1
ATOM 2487 C C . TRP A 1 312 ? 8.047 -8.077 7.549 1.00 76.31 312 TRP A C 1
ATOM 2489 O O . TRP A 1 312 ? 7.411 -9.132 7.624 1.00 76.31 312 TRP A O 1
ATOM 2499 N N . TYR A 1 313 ? 8.137 -7.262 8.601 1.00 78.44 313 TYR A N 1
ATOM 2500 C CA . TYR A 1 313 ? 7.546 -7.604 9.900 1.00 78.44 313 TYR A CA 1
ATOM 2501 C C . TYR A 1 313 ? 6.057 -7.251 10.008 1.00 78.44 313 TYR A C 1
ATOM 2503 O O . TYR A 1 313 ? 5.307 -7.994 10.646 1.00 78.44 313 TYR A O 1
ATOM 2511 N N . VAL A 1 314 ? 5.606 -6.164 9.376 1.00 76.94 314 VAL A N 1
ATOM 2512 C CA . VAL A 1 314 ? 4.192 -5.756 9.381 1.00 76.94 314 VAL A CA 1
ATOM 2513 C C . VAL A 1 314 ? 3.335 -6.733 8.580 1.00 76.94 314 VAL A C 1
ATOM 2515 O O . VAL A 1 314 ? 2.253 -7.086 9.045 1.00 76.94 314 VAL A O 1
ATOM 2518 N N . ASP A 1 315 ? 3.817 -7.251 7.447 1.00 72.50 315 ASP A N 1
ATOM 2519 C CA . ASP A 1 315 ? 3.073 -8.249 6.668 1.00 72.50 315 ASP A CA 1
ATOM 2520 C C . ASP A 1 315 ? 2.771 -9.515 7.497 1.00 72.50 315 ASP A C 1
ATOM 2522 O O . ASP A 1 315 ? 1.645 -10.014 7.549 1.00 72.50 315 ASP A O 1
ATOM 2526 N N . ARG A 1 316 ? 3.749 -9.973 8.288 1.00 73.50 316 ARG A N 1
ATOM 2527 C CA . ARG A 1 316 ? 3.597 -11.129 9.194 1.00 73.50 316 ARG A CA 1
ATOM 2528 C C . ARG A 1 316 ? 2.679 -10.868 10.384 1.00 73.50 316 ARG A C 1
ATOM 2530 O O . ARG A 1 316 ? 2.141 -11.806 10.970 1.00 73.50 316 ARG A O 1
ATOM 2537 N N . MET A 1 317 ? 2.463 -9.610 10.746 1.00 74.19 317 MET A N 1
ATOM 2538 C CA . MET A 1 317 ? 1.580 -9.225 11.844 1.00 74.19 317 MET A CA 1
ATOM 2539 C C . MET A 1 317 ? 0.097 -9.484 11.529 1.00 74.19 317 MET A C 1
ATOM 2541 O O . MET A 1 317 ? -0.713 -9.618 12.453 1.00 74.19 317 MET A O 1
ATOM 2545 N N . LEU A 1 318 ? -0.275 -9.615 10.249 1.00 70.06 318 LEU A N 1
ATOM 2546 C CA . LEU A 1 318 ? -1.648 -9.933 9.834 1.00 70.06 318 LEU A CA 1
ATOM 2547 C C . LEU A 1 318 ? -2.185 -11.209 10.491 1.00 70.06 318 LEU A C 1
ATOM 2549 O O . LEU A 1 318 ? -3.375 -11.281 10.785 1.00 70.06 318 LEU A O 1
ATOM 2553 N N . VAL A 1 319 ? -1.304 -12.152 10.828 1.00 69.00 319 VAL A N 1
ATOM 2554 C CA . VAL A 1 319 ? -1.625 -13.386 11.563 1.00 69.00 319 VAL A CA 1
ATOM 2555 C C . VAL A 1 319 ? -2.269 -13.109 12.917 1.00 69.00 319 VAL A C 1
ATOM 2557 O O . VAL A 1 319 ? -3.100 -13.887 13.365 1.00 69.00 319 VAL A O 1
ATOM 2560 N N . ILE A 1 320 ? -1.905 -12.005 13.570 1.00 71.19 320 ILE A N 1
ATOM 2561 C CA . ILE A 1 320 ? -2.429 -11.616 14.883 1.00 71.19 320 ILE A CA 1
ATOM 2562 C C . ILE A 1 320 ? -3.622 -10.670 14.717 1.00 71.19 320 ILE A C 1
ATOM 2564 O O . ILE A 1 320 ? -4.640 -10.819 15.394 1.00 71.19 320 ILE A O 1
ATOM 2568 N N . VAL A 1 321 ? -3.524 -9.701 13.802 1.00 74.25 321 VAL A N 1
ATOM 2569 C CA . VAL A 1 321 ? -4.555 -8.665 13.623 1.00 74.25 321 VAL A CA 1
ATOM 2570 C C . VAL A 1 321 ? -5.844 -9.240 13.034 1.00 74.25 321 VAL A C 1
ATOM 2572 O O . VAL A 1 321 ? -6.929 -8.913 13.523 1.00 74.25 321 VAL A O 1
ATOM 2575 N N . ALA A 1 322 ? -5.744 -10.110 12.026 1.00 72.19 322 ALA A N 1
ATOM 2576 C CA . ALA A 1 322 ? -6.899 -10.710 11.366 1.00 72.19 322 ALA A CA 1
ATOM 2577 C C . ALA A 1 322 ? -7.806 -11.492 12.336 1.00 72.19 322 ALA A C 1
ATOM 2579 O O . ALA A 1 322 ? -8.998 -11.176 12.405 1.00 72.19 322 ALA A O 1
ATOM 2580 N N . PRO A 1 323 ? -7.307 -12.442 13.154 1.00 71.38 323 PRO A N 1
ATOM 2581 C CA . PRO A 1 323 ? -8.167 -13.159 14.089 1.00 71.38 323 PRO A CA 1
ATOM 2582 C C . PRO A 1 323 ? -8.690 -12.287 15.223 1.00 71.38 323 PRO A C 1
ATOM 2584 O O . PRO A 1 323 ? -9.852 -12.437 15.593 1.00 71.38 323 PRO A O 1
ATOM 2587 N N . LEU A 1 324 ? -7.895 -11.344 15.745 1.00 73.81 324 LEU A N 1
ATOM 2588 C CA . LEU A 1 324 ? -8.363 -10.422 16.783 1.00 73.81 324 LEU A CA 1
ATOM 2589 C C . LEU A 1 324 ? -9.582 -9.622 16.297 1.00 73.81 324 LEU A C 1
ATOM 2591 O O . LEU A 1 324 ? -10.581 -9.485 17.007 1.00 73.81 324 LEU A O 1
ATOM 2595 N N . GLN A 1 325 ? -9.527 -9.131 15.058 1.00 74.19 325 GLN A N 1
ATOM 2596 C CA . GLN A 1 325 ? -10.649 -8.425 14.452 1.00 74.19 325 GLN A CA 1
ATOM 2597 C C . GLN A 1 325 ? -11.804 -9.354 14.114 1.00 74.19 325 GLN A C 1
ATOM 2599 O O . GLN A 1 325 ? -12.947 -8.984 14.368 1.00 74.19 325 GLN A O 1
ATOM 2604 N N . ALA A 1 326 ? -11.537 -10.551 13.591 1.00 70.38 326 ALA A N 1
ATOM 2605 C CA . ALA A 1 326 ? -12.575 -11.534 13.307 1.00 70.38 326 ALA A CA 1
ATOM 2606 C C . ALA A 1 326 ? -13.369 -11.885 14.580 1.00 70.38 326 ALA A C 1
ATOM 2608 O O . ALA A 1 326 ? -14.598 -11.849 14.562 1.00 70.38 326 ALA A O 1
ATOM 2609 N N . ILE A 1 327 ? -12.687 -12.089 15.713 1.00 72.50 327 ILE A N 1
ATOM 2610 C CA . ILE A 1 327 ? -13.318 -12.248 17.032 1.00 72.50 327 ILE A CA 1
ATOM 2611 C C . ILE A 1 327 ? -14.165 -11.013 17.374 1.00 72.50 327 ILE A C 1
ATOM 2613 O O . ILE A 1 327 ? -15.336 -11.149 17.731 1.00 72.50 327 ILE A O 1
ATOM 2617 N N . GLY A 1 328 ? -13.614 -9.804 17.219 1.00 69.94 328 GLY A N 1
ATOM 2618 C CA . GLY A 1 328 ? -14.337 -8.550 17.460 1.00 69.94 328 GLY A CA 1
ATOM 2619 C C . GLY A 1 328 ? -15.620 -8.410 16.627 1.00 69.94 328 GLY A C 1
ATOM 2620 O O . GLY A 1 328 ? -16.669 -8.040 17.163 1.00 69.94 328 GLY A O 1
ATOM 2621 N N . TYR A 1 329 ? -15.572 -8.760 15.339 1.00 68.12 329 TYR A N 1
ATOM 2622 C CA . TYR A 1 329 ? -16.736 -8.784 14.453 1.00 68.12 329 TYR A CA 1
ATOM 2623 C C . TYR A 1 329 ? -17.789 -9.775 14.919 1.00 68.12 329 TYR A C 1
ATOM 2625 O O . TYR A 1 329 ? -18.967 -9.424 14.960 1.00 68.12 329 TYR A O 1
ATOM 2633 N N . VAL A 1 330 ? -17.386 -10.988 15.297 1.00 67.06 330 VAL A N 1
ATOM 2634 C CA . VAL A 1 330 ? -18.316 -12.015 15.773 1.00 67.06 330 VAL A CA 1
ATOM 2635 C C . VAL A 1 330 ? -19.004 -11.572 17.054 1.00 67.06 330 VAL A C 1
ATOM 2637 O O . VAL A 1 330 ? -20.229 -11.630 17.131 1.00 67.06 330 VAL A O 1
ATOM 2640 N N . VAL A 1 331 ? -18.262 -11.030 18.020 1.00 67.31 331 VAL A N 1
ATOM 2641 C CA . VAL A 1 331 ? -18.842 -10.493 19.260 1.00 67.31 331 VAL A CA 1
ATOM 2642 C C . VAL A 1 331 ? -19.849 -9.374 18.955 1.00 67.31 331 VAL A C 1
ATOM 2644 O O . VAL A 1 331 ? -20.977 -9.393 19.457 1.00 67.31 331 VAL A O 1
ATOM 2647 N N . ALA A 1 332 ? -19.498 -8.425 18.081 1.00 64.50 332 ALA A N 1
ATOM 2648 C CA . ALA A 1 332 ? -20.392 -7.336 17.684 1.00 64.50 332 ALA A CA 1
ATOM 2649 C C . ALA A 1 332 ? -21.631 -7.826 16.907 1.00 64.50 332 ALA A C 1
ATOM 2651 O O . ALA A 1 332 ? -22.741 -7.306 17.083 1.00 64.50 332 ALA A O 1
ATOM 2652 N N . TYR A 1 333 ? -21.468 -8.838 16.057 1.00 63.53 333 TYR A N 1
ATOM 2653 C CA . TYR A 1 333 ? -22.541 -9.407 15.253 1.00 63.53 333 TYR A CA 1
ATOM 2654 C C . TYR A 1 333 ? -23.511 -10.238 16.101 1.00 63.53 333 TYR A C 1
ATOM 2656 O O . TYR A 1 333 ? -24.720 -10.040 16.018 1.00 63.53 333 TYR A O 1
ATOM 2664 N N . VAL A 1 334 ? -23.011 -11.083 17.007 1.00 63.72 334 VAL A N 1
ATOM 2665 C CA . VAL A 1 334 ? -23.836 -11.825 17.980 1.00 63.72 334 VAL A CA 1
ATOM 2666 C C . VAL A 1 334 ? -24.645 -10.864 18.857 1.00 63.72 334 VAL A C 1
ATOM 2668 O O . VAL A 1 334 ? -25.836 -11.091 19.104 1.00 63.72 334 VAL A O 1
ATOM 2671 N N . LYS A 1 335 ? -24.033 -9.745 19.266 1.00 63.75 335 LYS A N 1
ATOM 2672 C CA . LYS A 1 335 ? -24.691 -8.687 20.042 1.00 63.75 335 LYS A CA 1
ATOM 2673 C C . LYS A 1 335 ? -25.799 -7.970 19.261 1.00 63.75 335 LYS A C 1
ATOM 2675 O O . LYS A 1 335 ? -26.860 -7.692 19.820 1.00 63.75 335 LYS A O 1
ATOM 2680 N N . SER A 1 336 ? -25.565 -7.647 17.989 1.00 58.09 336 SER A N 1
ATOM 2681 C CA . SER A 1 336 ? -26.515 -6.899 17.146 1.00 58.09 336 SER A CA 1
ATOM 2682 C C . SER A 1 336 ? -27.632 -7.780 16.575 1.00 58.09 336 SER A C 1
ATOM 2684 O O . SER A 1 336 ? -28.808 -7.426 16.678 1.00 58.09 336 SER A O 1
ATOM 2686 N N . GLY A 1 337 ? -27.291 -8.964 16.063 1.00 48.78 337 GLY A N 1
ATOM 2687 C CA . GLY A 1 337 ? -28.230 -9.970 15.562 1.00 48.78 337 GLY A CA 1
ATOM 2688 C C . GLY A 1 337 ? -29.151 -10.516 16.650 1.00 48.78 337 GLY A C 1
ATOM 2689 O O . GLY A 1 337 ? -30.281 -10.906 16.371 1.00 48.78 337 GLY A O 1
ATOM 2690 N N . GLY A 1 338 ? -28.730 -10.431 17.912 1.00 47.25 338 GLY A N 1
ATOM 2691 C CA . GLY A 1 338 ? -29.533 -10.829 19.055 1.00 47.25 338 GLY A CA 1
ATOM 2692 C C . GLY A 1 338 ? -30.840 -10.079 19.289 1.00 47.25 338 GLY A C 1
ATOM 2693 O O . GLY A 1 338 ? -31.673 -10.571 20.043 1.00 47.25 338 GLY A O 1
ATOM 2694 N N . ARG A 1 339 ? -31.026 -8.918 18.651 1.00 50.62 339 ARG A N 1
ATOM 2695 C CA . ARG A 1 339 ? -32.265 -8.126 18.739 1.00 50.62 339 ARG A CA 1
ATOM 2696 C C . ARG A 1 339 ? -33.182 -8.271 17.522 1.00 50.62 339 ARG A C 1
ATOM 2698 O O . ARG A 1 339 ? -34.330 -7.864 17.606 1.00 50.62 339 ARG A O 1
ATOM 2705 N N . TYR A 1 340 ? -32.683 -8.812 16.407 1.00 47.81 340 TYR A N 1
ATOM 2706 C CA . TYR A 1 340 ? -33.403 -8.865 15.122 1.00 47.81 340 TYR A CA 1
ATOM 2707 C C . TYR A 1 340 ? -33.629 -10.288 14.595 1.00 47.81 340 TYR A C 1
ATOM 2709 O O . TYR A 1 340 ? -34.578 -10.525 13.853 1.00 47.81 340 TYR A O 1
ATOM 2717 N N . ILE A 1 341 ? -32.784 -11.251 14.970 1.00 52.44 341 ILE A N 1
ATOM 2718 C CA . ILE A 1 341 ? -32.899 -12.645 14.540 1.00 52.44 341 ILE A CA 1
ATOM 2719 C C . ILE A 1 341 ? -33.639 -13.414 15.633 1.00 52.44 341 ILE A C 1
ATOM 2721 O O . ILE A 1 341 ? -33.057 -13.882 16.608 1.00 52.44 341 ILE A O 1
ATOM 2725 N N . GLN A 1 342 ? -34.952 -13.531 15.462 1.00 52.41 342 GLN A N 1
ATOM 2726 C CA . GLN A 1 342 ? -35.853 -14.180 16.417 1.00 52.41 342 GLN A CA 1
ATOM 2727 C C . GLN A 1 342 ? -35.735 -15.721 16.405 1.00 52.41 342 GLN A C 1
ATOM 2729 O O . GLN A 1 342 ? -36.233 -16.387 17.306 1.00 52.41 342 GLN A O 1
ATOM 2734 N N . LYS A 1 343 ? -35.047 -16.306 15.408 1.00 60.66 343 LYS A N 1
ATOM 2735 C CA . LYS A 1 343 ? -34.850 -17.760 15.280 1.00 60.66 343 LYS A CA 1
ATOM 2736 C C . LYS A 1 343 ? -33.513 -18.202 15.886 1.00 60.66 343 LYS A C 1
ATOM 2738 O O . LYS A 1 343 ? -32.454 -17.973 15.302 1.00 60.66 343 LYS A O 1
ATOM 2743 N N . THR A 1 344 ? -33.577 -18.913 17.012 1.00 60.66 344 THR A N 1
ATOM 2744 C CA . THR A 1 344 ? -32.435 -19.509 17.736 1.00 60.66 344 THR A CA 1
ATOM 2745 C C . THR A 1 344 ? -31.513 -20.335 16.830 1.00 60.66 344 THR A C 1
ATOM 2747 O O . THR A 1 344 ? -30.296 -20.270 16.975 1.00 60.66 344 THR A O 1
ATOM 2750 N N . LEU A 1 345 ? -32.073 -21.033 15.835 1.00 59.53 345 LEU A N 1
ATOM 2751 C CA . LEU A 1 345 ? -31.324 -21.876 14.897 1.00 59.53 345 LEU A CA 1
ATOM 2752 C C . LEU A 1 345 ? -30.461 -21.069 13.908 1.00 59.53 345 LEU A C 1
ATOM 2754 O O . LEU A 1 345 ? -29.335 -21.455 13.617 1.00 59.53 345 LEU A O 1
ATOM 2758 N N . LEU A 1 346 ? -30.952 -19.912 13.444 1.00 62.75 346 LEU A N 1
ATOM 2759 C CA . LEU A 1 346 ? -30.186 -19.012 12.572 1.00 62.75 346 LEU A CA 1
ATOM 2760 C C . LEU A 1 346 ? -29.041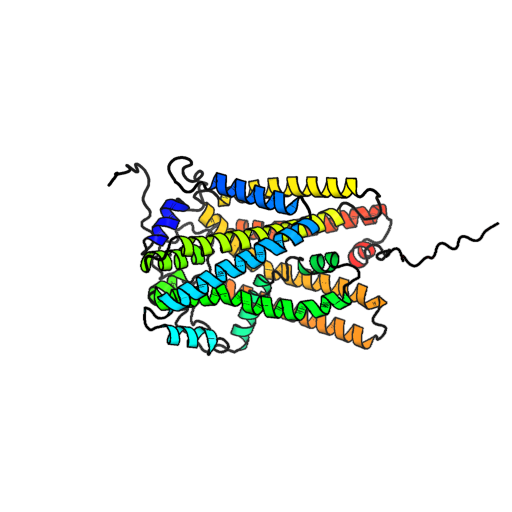 -18.361 13.357 1.00 62.75 346 LEU A C 1
ATOM 2762 O O . LEU A 1 346 ? -27.936 -18.222 12.849 1.00 62.75 346 LEU A O 1
ATOM 2766 N N . ARG A 1 347 ? -29.296 -18.007 14.622 1.00 61.59 347 ARG A N 1
ATOM 2767 C CA . ARG A 1 347 ? -28.286 -17.459 15.534 1.00 61.59 347 ARG A CA 1
ATOM 2768 C C . ARG A 1 347 ? -27.179 -18.473 15.819 1.00 61.59 347 ARG A C 1
ATOM 2770 O O . ARG A 1 347 ? -26.011 -18.112 15.746 1.00 61.59 347 ARG A O 1
ATOM 2777 N N . LEU A 1 348 ? -27.543 -19.728 16.093 1.00 65.62 348 LEU A N 1
ATOM 2778 C CA . LEU A 1 348 ? -26.593 -20.824 16.288 1.00 65.62 348 LEU A CA 1
ATOM 2779 C C . LEU A 1 348 ? -25.795 -21.093 15.003 1.00 65.62 348 LEU A C 1
ATOM 2781 O O . LEU A 1 348 ? -24.572 -21.138 15.056 1.00 65.62 348 LEU A O 1
ATOM 2785 N N . GLY A 1 349 ? -26.464 -21.184 13.848 1.00 67.88 349 GLY A N 1
ATOM 2786 C CA . GLY A 1 349 ? -25.811 -21.376 12.549 1.00 67.88 349 GLY A CA 1
ATOM 2787 C C . GLY A 1 349 ? -24.850 -20.243 12.181 1.00 67.88 349 GLY A C 1
ATOM 2788 O O . GLY A 1 349 ? -23.770 -20.501 11.662 1.00 67.88 349 GLY A O 1
ATOM 2789 N N . LEU A 1 350 ? -25.187 -18.995 12.520 1.00 66.62 350 LEU A N 1
ATOM 2790 C CA . LEU A 1 350 ? -24.307 -17.838 12.336 1.00 66.62 350 LEU A CA 1
ATOM 2791 C C . LEU A 1 350 ? -23.111 -17.862 13.292 1.00 66.62 350 LEU A C 1
ATOM 2793 O O . LEU A 1 350 ? -21.999 -17.585 12.856 1.00 66.62 350 LEU A O 1
ATOM 2797 N N . ILE A 1 351 ? -23.308 -18.223 14.565 1.00 69.06 351 ILE A N 1
ATOM 2798 C CA . ILE A 1 351 ? -22.208 -18.372 15.530 1.00 69.06 351 ILE A CA 1
ATOM 2799 C C . ILE A 1 351 ? -21.248 -19.463 15.056 1.00 69.06 351 ILE A C 1
ATOM 2801 O O . ILE A 1 351 ? -20.055 -19.200 14.929 1.00 69.06 351 ILE A O 1
ATOM 2805 N N . VAL A 1 352 ? -21.764 -20.648 14.727 1.00 72.44 352 VAL A N 1
ATOM 2806 C CA . VAL A 1 352 ? -20.963 -21.783 14.250 1.00 72.44 352 VAL A CA 1
ATOM 2807 C C . VAL A 1 352 ? -20.267 -21.446 12.931 1.00 72.44 352 VAL A C 1
ATOM 2809 O O . VAL A 1 352 ? -19.056 -21.614 12.829 1.00 72.44 352 VAL A O 1
ATOM 2812 N N . GLY A 1 353 ? -20.984 -20.884 11.954 1.00 72.75 353 GLY A N 1
ATOM 2813 C CA . GLY A 1 353 ? -20.399 -20.457 10.681 1.00 72.75 353 GLY A CA 1
ATOM 2814 C C . GLY A 1 353 ? -19.301 -19.410 10.863 1.00 72.75 353 GLY A C 1
ATOM 2815 O O . GLY A 1 353 ? -18.262 -19.482 10.216 1.00 72.75 353 GLY A O 1
ATOM 2816 N N . SER A 1 354 ? -19.479 -18.479 11.801 1.00 67.00 354 SER A N 1
ATOM 2817 C CA . SER A 1 354 ? -18.470 -17.469 12.112 1.00 67.00 354 SER A CA 1
ATOM 2818 C C . SER A 1 354 ? -17.260 -18.023 12.870 1.00 67.00 354 SER A C 1
ATOM 2820 O O . SER A 1 354 ? -16.137 -17.608 12.598 1.00 67.00 354 SER A O 1
ATOM 2822 N N . ALA A 1 355 ? -17.457 -19.001 13.760 1.00 69.44 355 ALA A N 1
ATOM 2823 C CA . ALA A 1 355 ? -16.375 -19.695 14.453 1.00 69.44 355 ALA A CA 1
ATOM 2824 C C . ALA A 1 355 ? -15.524 -20.512 13.471 1.00 69.44 355 ALA A C 1
ATOM 2826 O O . ALA A 1 355 ? -14.299 -20.439 13.529 1.00 69.44 355 ALA A O 1
ATOM 2827 N N . ILE A 1 356 ? -16.170 -21.195 12.517 1.00 75.69 356 ILE A N 1
ATOM 2828 C CA . ILE A 1 356 ? -15.498 -21.891 11.411 1.00 75.69 356 ILE A CA 1
ATOM 2829 C C . ILE A 1 356 ? -14.719 -20.888 10.552 1.00 75.69 356 ILE A C 1
ATOM 2831 O O . ILE A 1 356 ? -13.561 -21.129 10.220 1.00 75.69 356 ILE A O 1
ATOM 2835 N N . LEU A 1 357 ? -15.310 -19.733 10.229 1.00 73.06 357 LEU A N 1
ATOM 2836 C CA . LEU A 1 357 ? -14.633 -18.702 9.441 1.00 73.06 357 LEU A CA 1
ATOM 2837 C C . LEU A 1 357 ? -13.388 -18.155 10.159 1.00 73.06 357 LEU A C 1
ATOM 2839 O O . LEU A 1 357 ? -12.352 -17.966 9.524 1.00 73.06 357 LEU A O 1
ATOM 2843 N N . ILE A 1 358 ? -13.470 -17.935 11.478 1.00 72.06 358 ILE A N 1
ATOM 2844 C CA . ILE A 1 358 ? -12.330 -17.519 12.307 1.00 72.06 358 ILE A CA 1
ATOM 2845 C C . ILE A 1 358 ? -11.255 -18.605 12.308 1.00 72.06 358 ILE A C 1
ATOM 2847 O O . ILE A 1 358 ? -10.097 -18.294 12.043 1.00 72.06 358 ILE A O 1
ATOM 2851 N N . SER A 1 359 ? -11.613 -19.866 12.574 1.00 74.12 359 SER A N 1
ATOM 2852 C CA . SER A 1 359 ? -10.635 -20.958 12.635 1.00 74.12 359 SER A CA 1
ATOM 2853 C C . SER A 1 359 ? -9.951 -21.185 11.290 1.00 74.12 359 SER A C 1
ATOM 2855 O O . SER A 1 359 ? -8.737 -21.363 11.245 1.00 74.12 359 SER A O 1
ATOM 2857 N N . VAL A 1 360 ? -10.707 -21.109 10.191 1.00 77.12 360 VAL A N 1
ATOM 2858 C CA . VAL A 1 360 ? -10.162 -21.197 8.832 1.00 77.12 360 VAL A CA 1
ATOM 2859 C C . VAL A 1 360 ? -9.240 -20.012 8.558 1.00 77.12 360 VAL A C 1
ATOM 2861 O O . VAL A 1 360 ? -8.127 -20.222 8.094 1.00 77.12 360 VAL A O 1
ATOM 2864 N N . SER A 1 361 ? -9.638 -18.786 8.910 1.00 71.00 361 SER A N 1
ATOM 2865 C CA . SER A 1 361 ? -8.794 -17.596 8.724 1.00 71.00 361 SER A CA 1
ATOM 2866 C C . SER A 1 361 ? -7.479 -17.703 9.503 1.00 71.00 361 SER A C 1
ATOM 2868 O O . SER A 1 361 ? -6.418 -17.451 8.941 1.00 71.00 361 SER A O 1
ATOM 2870 N N . VAL A 1 362 ? -7.523 -18.132 10.771 1.00 76.06 362 VAL A N 1
ATOM 2871 C CA . VAL A 1 362 ? -6.319 -18.382 11.584 1.00 76.06 362 VAL A CA 1
ATOM 2872 C C . VAL A 1 362 ? -5.423 -19.414 10.910 1.00 76.06 362 VAL A C 1
ATOM 2874 O O . VAL A 1 362 ? -4.228 -19.173 10.781 1.00 76.06 362 VAL A O 1
ATOM 2877 N N . ALA A 1 363 ? -5.986 -20.532 10.449 1.00 77.81 363 ALA A N 1
ATOM 2878 C CA . ALA A 1 363 ? -5.225 -21.579 9.776 1.00 77.81 363 ALA A CA 1
ATOM 2879 C C . ALA A 1 363 ? -4.568 -21.076 8.478 1.00 77.81 363 ALA A C 1
ATOM 2881 O O . ALA A 1 363 ? -3.395 -21.358 8.248 1.00 77.81 363 ALA A O 1
ATOM 2882 N N . VAL A 1 364 ? -5.283 -20.280 7.671 1.00 76.00 364 VAL A N 1
ATOM 2883 C CA . VAL A 1 364 ? -4.755 -19.670 6.437 1.00 76.00 364 VAL A CA 1
ATOM 2884 C C . VAL A 1 364 ? -3.586 -18.736 6.744 1.00 76.00 364 VAL A C 1
ATOM 2886 O O . VAL A 1 364 ? -2.533 -18.848 6.121 1.00 76.00 364 VAL A O 1
ATOM 2889 N N . TYR A 1 365 ? -3.728 -17.832 7.715 1.00 73.81 365 TYR A N 1
ATOM 2890 C CA . TYR A 1 365 ? -2.646 -16.904 8.049 1.00 73.81 365 TYR A CA 1
ATOM 2891 C C . TYR A 1 365 ? -1.474 -17.592 8.750 1.00 73.81 365 TYR A C 1
ATOM 2893 O O . TYR A 1 365 ? -0.331 -17.212 8.519 1.00 73.81 365 TYR A O 1
ATOM 2901 N N . LEU A 1 366 ? -1.719 -18.625 9.560 1.00 76.38 366 LEU A N 1
ATOM 2902 C CA . LEU A 1 366 ? -0.651 -19.412 10.177 1.00 76.38 366 LEU A CA 1
ATOM 2903 C C . LEU A 1 366 ? 0.154 -20.173 9.116 1.00 76.38 366 LEU A C 1
ATOM 2905 O O . LEU A 1 366 ? 1.381 -20.158 9.153 1.00 76.38 366 LEU A O 1
ATOM 2909 N N . TRP A 1 367 ? -0.526 -20.764 8.130 1.00 79.50 367 TRP A N 1
ATOM 2910 C CA . TRP A 1 367 ? 0.124 -21.331 6.950 1.00 79.50 367 TRP A CA 1
ATOM 2911 C C . TRP A 1 367 ? 0.933 -20.270 6.192 1.00 79.50 367 TRP A C 1
ATOM 2913 O O . TRP A 1 367 ? 2.094 -20.518 5.874 1.00 79.50 367 TRP A O 1
ATOM 2923 N N . TYR A 1 368 ? 0.367 -19.077 5.965 1.00 72.62 368 TYR A N 1
ATOM 2924 C CA . TYR A 1 368 ? 1.073 -17.984 5.292 1.00 72.62 368 TYR A CA 1
ATOM 2925 C C . TYR A 1 368 ? 2.325 -17.568 6.059 1.00 72.62 368 TYR A C 1
ATOM 2927 O O . TYR A 1 368 ? 3.360 -17.346 5.445 1.00 72.62 368 TYR A O 1
ATOM 2935 N N . LEU A 1 369 ? 2.268 -17.515 7.392 1.00 69.69 369 LEU A N 1
ATOM 2936 C CA . LEU A 1 369 ? 3.424 -17.211 8.228 1.00 69.69 369 LEU A CA 1
ATOM 2937 C C . LEU A 1 369 ? 4.524 -18.253 8.062 1.00 69.69 369 LEU A C 1
ATOM 2939 O O . LEU A 1 369 ? 5.668 -17.869 7.861 1.00 69.69 369 LEU A O 1
ATOM 2943 N N . ILE A 1 370 ? 4.177 -19.542 8.119 1.00 70.19 370 ILE A N 1
ATOM 2944 C CA . ILE A 1 370 ? 5.132 -20.648 7.972 1.00 70.19 370 ILE A CA 1
ATOM 2945 C C . ILE A 1 370 ? 5.775 -20.593 6.582 1.00 70.19 370 ILE A C 1
ATOM 2947 O O . ILE A 1 370 ? 7.001 -20.561 6.471 1.00 70.19 370 ILE A O 1
ATOM 2951 N N . ALA A 1 371 ? 4.955 -20.449 5.538 1.00 64.38 371 ALA A N 1
ATOM 2952 C CA . ALA A 1 371 ? 5.426 -20.262 4.169 1.00 64.38 371 ALA A CA 1
ATOM 2953 C C . ALA A 1 371 ? 6.276 -18.985 4.024 1.00 64.38 371 ALA A C 1
ATOM 2955 O O . ALA A 1 371 ? 7.237 -18.954 3.264 1.00 64.38 371 ALA A O 1
ATOM 2956 N N . ALA A 1 372 ? 5.955 -17.919 4.763 1.00 61.47 372 ALA A N 1
ATOM 2957 C CA . ALA A 1 372 ? 6.702 -16.667 4.790 1.00 61.47 372 ALA A CA 1
ATOM 2958 C C . ALA A 1 372 ? 8.011 -16.740 5.569 1.00 61.47 372 ALA A C 1
ATOM 2960 O O . ALA A 1 372 ? 8.924 -15.985 5.239 1.00 61.47 372 ALA A O 1
ATOM 2961 N N . THR A 1 373 ? 8.125 -17.594 6.582 1.00 58.81 373 THR A N 1
ATOM 2962 C CA . THR A 1 373 ? 9.327 -17.732 7.417 1.00 58.81 373 THR A CA 1
ATOM 2963 C C . THR A 1 373 ? 10.432 -18.562 6.787 1.00 58.81 373 THR A C 1
ATOM 2965 O O . THR A 1 373 ? 11.567 -18.457 7.247 1.00 58.81 373 THR A O 1
ATOM 2968 N N . GLU A 1 374 ? 10.141 -19.333 5.739 1.00 54.84 374 GLU A N 1
ATOM 2969 C CA . GLU A 1 374 ? 11.193 -19.965 4.949 1.00 54.84 374 GLU A CA 1
ATOM 2970 C C . GLU A 1 374 ? 12.068 -18.864 4.320 1.00 54.84 374 GLU A C 1
ATOM 2972 O O . GLU A 1 374 ? 11.538 -17.991 3.613 1.00 54.84 374 GLU A O 1
ATOM 2977 N N . PRO A 1 375 ? 13.381 -18.832 4.635 1.00 47.53 375 PRO A N 1
ATOM 2978 C CA . PRO A 1 375 ? 14.284 -17.849 4.059 1.00 47.53 375 PRO A CA 1
ATOM 2979 C C . PRO A 1 375 ? 14.227 -17.986 2.541 1.00 47.53 375 PRO A C 1
ATOM 2981 O O . PRO A 1 375 ? 14.258 -19.097 2.013 1.00 47.53 375 PRO A O 1
ATOM 2984 N N . SER A 1 376 ? 14.116 -16.860 1.836 1.00 43.12 376 SER A N 1
ATOM 2985 C CA . SER A 1 376 ? 14.332 -16.866 0.397 1.00 43.12 376 SER A CA 1
ATOM 2986 C C . SER A 1 376 ? 15.717 -17.469 0.139 1.00 43.12 376 SER A C 1
ATOM 2988 O O . SER A 1 376 ? 16.687 -17.040 0.774 1.00 43.12 376 SER A O 1
ATOM 2990 N N . PRO A 1 377 ? 15.850 -18.466 -0.752 1.00 39.06 377 PRO A N 1
ATOM 2991 C CA . PRO A 1 377 ? 17.149 -18.900 -1.242 1.00 39.06 377 PRO A CA 1
ATOM 2992 C C . PRO A 1 377 ? 17.694 -17.806 -2.179 1.00 39.06 377 PRO A C 1
ATOM 2994 O O . PRO A 1 377 ? 17.812 -17.984 -3.386 1.00 39.06 377 PRO A O 1
ATOM 2997 N N . ASP A 1 378 ? 17.992 -16.632 -1.616 1.00 45.28 378 ASP A N 1
ATOM 2998 C CA . ASP A 1 378 ? 18.583 -15.467 -2.288 1.00 45.28 378 ASP A CA 1
ATOM 2999 C C . ASP A 1 378 ? 20.092 -15.662 -2.541 1.00 45.28 378 ASP A C 1
ATOM 3001 O O . ASP A 1 378 ? 20.780 -14.748 -2.992 1.00 45.28 378 ASP A O 1
ATOM 3005 N N . THR A 1 379 ? 20.631 -16.856 -2.275 1.00 40.34 379 THR A N 1
ATOM 3006 C CA . THR A 1 379 ? 22.068 -17.154 -2.311 1.00 40.34 379 THR A CA 1
ATOM 3007 C C . THR A 1 379 ? 22.703 -17.036 -3.699 1.00 40.34 379 THR A C 1
ATOM 3009 O O . THR A 1 379 ? 23.921 -16.907 -3.774 1.00 40.34 379 THR A O 1
ATOM 3012 N N . ASN A 1 380 ? 21.917 -17.013 -4.786 1.00 42.72 380 ASN A N 1
ATOM 3013 C CA . ASN A 1 380 ? 22.447 -17.062 -6.158 1.00 42.72 380 ASN A CA 1
ATOM 3014 C C . ASN A 1 380 ? 22.103 -15.852 -7.054 1.00 42.72 380 ASN A C 1
ATOM 3016 O O . ASN A 1 380 ? 22.506 -15.840 -8.216 1.00 42.72 380 ASN A O 1
ATOM 3020 N N . CYS A 1 381 ? 21.388 -14.829 -6.570 1.00 50.31 381 CYS A N 1
ATOM 3021 C CA . CYS A 1 381 ? 21.066 -13.658 -7.399 1.00 50.31 381 CYS A CA 1
ATOM 3022 C C . CYS A 1 381 ? 22.168 -12.587 -7.306 1.00 50.31 381 CYS A C 1
ATOM 3024 O O . CYS A 1 381 ? 22.386 -12.067 -6.216 1.00 50.31 381 CYS A O 1
ATOM 3026 N N . PRO A 1 382 ? 22.825 -12.175 -8.409 1.00 42.31 382 PRO A N 1
ATOM 3027 C CA . PRO A 1 382 ? 23.984 -11.271 -8.383 1.00 42.31 382 PRO A CA 1
ATOM 3028 C C . PRO A 1 382 ? 23.700 -9.857 -7.836 1.00 42.31 382 PRO A C 1
ATOM 3030 O O . PRO A 1 382 ? 24.626 -9.140 -7.466 1.00 42.31 382 PRO A O 1
ATOM 3033 N N . THR A 1 383 ? 22.431 -9.445 -7.750 1.00 45.00 383 THR A N 1
ATOM 3034 C CA . THR A 1 383 ? 22.001 -8.185 -7.113 1.00 45.00 383 THR A CA 1
ATOM 3035 C C . THR A 1 383 ? 21.808 -8.285 -5.600 1.00 45.00 383 THR A C 1
ATOM 3037 O O . THR A 1 383 ? 21.935 -7.281 -4.902 1.00 45.00 383 THR A O 1
ATOM 3040 N N . TYR A 1 384 ? 21.574 -9.494 -5.081 1.00 44.59 384 TYR A N 1
ATOM 3041 C CA . TYR A 1 384 ? 21.469 -9.807 -3.649 1.00 44.59 384 TYR A CA 1
ATOM 3042 C C . TYR A 1 384 ? 22.656 -10.625 -3.124 1.00 44.59 384 TYR A C 1
ATOM 3044 O O . TYR A 1 384 ? 22.760 -10.840 -1.923 1.00 44.59 384 TYR A O 1
ATOM 3052 N N . SER A 1 385 ? 23.590 -11.050 -3.979 1.00 37.03 385 SER A N 1
ATOM 3053 C CA . SER A 1 385 ? 24.767 -11.847 -3.597 1.00 37.03 385 SER A CA 1
ATOM 3054 C C . SER A 1 385 ? 25.811 -11.042 -2.817 1.00 37.03 385 SER A C 1
ATOM 3056 O O . SER A 1 385 ? 26.824 -11.578 -2.375 1.00 37.03 385 SER A O 1
ATOM 3058 N N . ARG A 1 386 ? 25.558 -9.747 -2.623 1.00 41.94 386 ARG A N 1
ATOM 3059 C CA . ARG A 1 386 ? 26.061 -8.973 -1.491 1.00 41.94 386 ARG A CA 1
ATOM 3060 C C . ARG A 1 386 ? 24.900 -8.238 -0.834 1.00 41.94 386 ARG A C 1
ATOM 3062 O O . ARG A 1 386 ? 24.904 -7.014 -0.748 1.00 41.94 386 ARG A O 1
ATOM 3069 N N . ALA A 1 387 ? 23.891 -8.965 -0.356 1.00 44.38 387 ALA A N 1
ATOM 3070 C CA . ALA A 1 387 ? 23.198 -8.528 0.842 1.00 44.38 387 ALA A CA 1
ATOM 3071 C C . ALA A 1 387 ? 24.339 -8.246 1.826 1.00 44.38 387 ALA A C 1
ATOM 3073 O O . ALA A 1 387 ? 25.121 -9.163 2.096 1.00 44.38 387 ALA A O 1
ATOM 3074 N N . PRO A 1 388 ? 24.573 -6.977 2.201 1.00 48.53 388 PRO A N 1
ATOM 3075 C CA . PRO A 1 388 ? 25.701 -6.657 3.054 1.00 48.53 388 PRO A CA 1
ATOM 3076 C C . PRO A 1 388 ? 25.609 -7.561 4.279 1.00 48.53 388 PRO A C 1
ATOM 3078 O O . PRO A 1 388 ? 24.508 -7.912 4.703 1.00 48.53 388 PRO A O 1
ATOM 3081 N N . GLU A 1 389 ? 26.746 -7.931 4.858 1.00 43.91 389 GLU A N 1
ATOM 3082 C CA . GLU A 1 389 ? 26.840 -8.787 6.054 1.00 43.91 389 GLU A CA 1
ATOM 3083 C C . GLU A 1 389 ? 25.920 -8.303 7.211 1.00 43.91 389 GLU A C 1
ATOM 3085 O O . GLU A 1 389 ? 25.564 -9.054 8.114 1.00 43.91 389 GLU A O 1
ATOM 3090 N N . ASN A 1 390 ? 25.438 -7.057 7.104 1.00 49.62 390 ASN A N 1
ATOM 3091 C CA . ASN A 1 390 ? 24.481 -6.359 7.954 1.00 49.62 390 ASN A CA 1
ATOM 3092 C C . ASN A 1 390 ? 23.027 -6.281 7.414 1.00 49.62 390 ASN A C 1
ATOM 3094 O O . ASN A 1 390 ? 22.320 -5.325 7.749 1.00 49.62 390 ASN A O 1
ATOM 3098 N N . ASP A 1 391 ? 22.542 -7.215 6.583 1.00 56.69 391 ASP A N 1
ATOM 3099 C CA . ASP A 1 391 ? 21.119 -7.250 6.199 1.00 56.69 391 ASP A CA 1
ATOM 3100 C C . ASP A 1 391 ? 20.253 -7.394 7.477 1.00 56.69 391 ASP A C 1
ATOM 3102 O O . ASP A 1 391 ? 20.446 -8.334 8.267 1.00 56.69 391 ASP A O 1
ATOM 3106 N N . PRO A 1 392 ? 19.320 -6.459 7.751 1.00 54.84 392 PRO A N 1
ATOM 3107 C CA . PRO A 1 392 ? 18.532 -6.454 8.986 1.00 54.84 392 PRO A CA 1
ATOM 3108 C C . PRO A 1 392 ? 17.632 -7.687 9.160 1.00 54.84 392 PRO A C 1
ATOM 3110 O O . PRO A 1 392 ? 17.172 -7.951 10.271 1.00 54.84 392 PRO A O 1
ATOM 3113 N N . ILE A 1 393 ? 17.381 -8.451 8.092 1.00 58.31 393 ILE A N 1
ATOM 3114 C CA . ILE A 1 393 ? 16.546 -9.662 8.123 1.00 58.31 393 ILE A CA 1
ATOM 3115 C C . ILE A 1 393 ? 17.282 -10.841 8.793 1.00 58.31 393 ILE A C 1
ATOM 3117 O O . ILE A 1 393 ? 16.663 -11.664 9.481 1.00 58.31 393 ILE A O 1
ATOM 3121 N N . HIS A 1 394 ? 18.610 -10.909 8.655 1.00 55.25 394 HIS A N 1
ATOM 3122 C CA . HIS A 1 394 ? 19.423 -12.025 9.153 1.00 55.25 394 HIS A CA 1
ATOM 3123 C C . HIS A 1 394 ? 20.124 -11.745 10.495 1.00 55.25 394 HIS A C 1
ATOM 3125 O O . HIS A 1 394 ? 20.502 -12.694 11.179 1.00 55.25 394 HIS A O 1
ATOM 3131 N N . SER A 1 395 ? 20.232 -10.481 10.913 1.00 55.81 395 SER A N 1
ATOM 3132 C CA . SER A 1 395 ? 21.031 -10.030 12.067 1.00 55.81 395 SER A CA 1
ATOM 3133 C C . SER A 1 395 ? 20.197 -9.585 13.294 1.00 55.81 395 SER A C 1
ATOM 3135 O O . SER A 1 395 ? 18.984 -9.792 13.363 1.00 55.81 395 SER A O 1
ATOM 3137 N N . ASN A 1 396 ? 20.855 -8.962 14.286 1.00 61.25 396 ASN A N 1
ATOM 3138 C CA . ASN A 1 396 ? 20.355 -8.511 15.603 1.00 61.25 396 ASN A CA 1
ATOM 3139 C C . ASN A 1 396 ? 19.100 -7.599 15.599 1.00 61.25 396 ASN A C 1
ATOM 3141 O O . ASN A 1 396 ? 18.586 -7.250 16.662 1.00 61.25 396 ASN A O 1
ATOM 3145 N N . PHE A 1 397 ? 18.567 -7.222 14.433 1.00 67.19 397 PHE A N 1
ATOM 3146 C CA . PHE A 1 397 ? 17.395 -6.349 14.289 1.00 67.19 397 PHE A CA 1
ATOM 3147 C C . PHE A 1 397 ? 16.050 -7.080 14.335 1.00 67.19 397 PHE A C 1
ATOM 3149 O O . PHE A 1 397 ? 15.004 -6.429 14.301 1.00 67.19 397 PHE A O 1
ATOM 3156 N N . ARG A 1 398 ? 16.039 -8.411 14.496 1.00 74.19 398 ARG A N 1
ATOM 3157 C CA . ARG A 1 398 ? 14.792 -9.185 14.635 1.00 74.19 398 ARG A CA 1
ATOM 3158 C C . ARG A 1 398 ? 13.904 -8.688 15.774 1.00 74.19 398 ARG A C 1
ATOM 3160 O O . ARG A 1 398 ? 12.692 -8.577 15.608 1.00 74.19 398 ARG A O 1
ATOM 3167 N N . PHE A 1 399 ? 14.508 -8.369 16.920 1.00 77.50 399 PHE A N 1
ATOM 3168 C CA . PHE A 1 399 ? 13.782 -7.834 18.072 1.00 77.50 399 PHE A CA 1
ATOM 3169 C C . PHE A 1 399 ? 13.170 -6.462 17.768 1.00 77.50 399 PHE A C 1
ATOM 3171 O O . PHE A 1 399 ? 12.019 -6.204 18.117 1.00 77.50 399 PHE A O 1
ATOM 3178 N N . LEU A 1 400 ? 13.915 -5.599 17.068 1.00 80.31 400 LEU A N 1
ATOM 3179 C CA . LEU A 1 400 ? 13.444 -4.278 16.661 1.00 80.31 400 LEU A CA 1
ATOM 3180 C C . LEU A 1 400 ? 12.266 -4.384 15.683 1.00 80.31 400 LEU A C 1
ATOM 3182 O O . LEU A 1 400 ? 11.244 -3.737 15.895 1.00 80.31 400 LEU A O 1
ATOM 3186 N N . GLY A 1 401 ? 12.373 -5.239 14.662 1.00 77.75 401 GLY A N 1
ATOM 3187 C CA . GLY A 1 401 ? 11.305 -5.475 13.688 1.00 77.75 401 GLY A CA 1
ATOM 3188 C C . GLY A 1 401 ? 10.004 -5.956 14.335 1.00 77.75 401 GLY A C 1
ATOM 3189 O O . GLY A 1 401 ? 8.942 -5.373 14.109 1.00 77.75 401 GLY A O 1
ATOM 3190 N N . TRP A 1 402 ? 10.085 -6.950 15.226 1.00 81.12 402 TRP A N 1
ATOM 3191 C CA . TRP A 1 402 ? 8.922 -7.413 15.991 1.00 81.12 402 TRP A CA 1
ATOM 3192 C C . TRP A 1 402 ? 8.371 -6.352 16.946 1.00 81.12 402 TRP A C 1
ATOM 3194 O O . TRP A 1 402 ? 7.155 -6.248 17.091 1.00 81.12 402 TRP A O 1
ATOM 3204 N N . SER A 1 403 ? 9.230 -5.535 17.560 1.00 82.50 403 SER A N 1
ATOM 3205 C CA . SER A 1 403 ? 8.795 -4.442 18.439 1.00 82.50 403 SER A CA 1
ATOM 3206 C C . SER A 1 403 ? 8.009 -3.373 17.675 1.00 82.50 403 SER A C 1
ATOM 3208 O O . SER A 1 403 ? 6.990 -2.899 18.174 1.00 82.50 403 SER A O 1
ATOM 3210 N N . ILE A 1 404 ? 8.433 -3.034 16.453 1.00 82.56 404 ILE A N 1
ATOM 3211 C CA . ILE A 1 404 ? 7.728 -2.083 15.578 1.00 82.56 404 ILE A CA 1
ATOM 3212 C C . ILE A 1 404 ? 6.367 -2.640 15.149 1.00 82.56 404 ILE A C 1
ATOM 3214 O O . ILE A 1 404 ? 5.377 -1.912 15.174 1.00 82.56 404 ILE A O 1
ATOM 3218 N N . ALA A 1 405 ? 6.301 -3.924 14.789 1.00 80.06 405 ALA A N 1
ATOM 3219 C CA . ALA A 1 405 ? 5.055 -4.551 14.364 1.00 80.06 405 ALA A CA 1
ATOM 3220 C C . ALA A 1 405 ? 4.074 -4.750 15.536 1.00 80.06 405 ALA A C 1
ATOM 3222 O O . ALA A 1 405 ? 2.936 -4.295 15.497 1.00 80.06 405 ALA A O 1
ATOM 3223 N N . VAL A 1 406 ? 4.504 -5.403 16.616 1.00 80.50 406 VAL A N 1
ATOM 3224 C CA . VAL A 1 406 ? 3.619 -5.841 17.710 1.00 80.50 406 VAL A CA 1
ATOM 3225 C C . VAL A 1 406 ? 3.355 -4.731 18.732 1.00 80.50 406 VAL A C 1
ATOM 3227 O O . VAL A 1 406 ? 2.264 -4.671 19.307 1.00 80.50 406 VAL A O 1
ATOM 3230 N N . GLY A 1 407 ? 4.315 -3.825 18.937 1.00 81.69 407 GLY A N 1
ATOM 3231 C CA . GLY A 1 407 ? 4.249 -2.754 19.934 1.00 81.69 407 GLY A CA 1
ATOM 3232 C C . GLY A 1 407 ? 2.966 -1.917 19.869 1.00 81.69 407 GLY A C 1
ATOM 3233 O O . GLY A 1 407 ? 2.281 -1.812 20.889 1.00 81.69 407 GLY A O 1
ATOM 3234 N N . PRO A 1 408 ? 2.568 -1.378 18.698 1.00 81.94 408 PRO A N 1
ATOM 3235 C CA . PRO A 1 408 ? 1.342 -0.591 18.567 1.00 81.94 408 PRO A CA 1
ATOM 3236 C C . PRO A 1 408 ? 0.065 -1.348 18.958 1.00 81.94 408 PRO A C 1
ATOM 3238 O O . PRO A 1 408 ? -0.824 -0.763 19.577 1.00 81.94 408 PRO A O 1
ATOM 3241 N N . VAL A 1 409 ? -0.036 -2.647 18.650 1.00 81.00 409 VAL A N 1
ATOM 3242 C CA . VAL A 1 409 ? -1.215 -3.454 19.015 1.00 81.00 409 VAL A CA 1
ATOM 3243 C C . VAL A 1 409 ? -1.238 -3.787 20.494 1.00 81.00 409 VAL A C 1
ATOM 3245 O O . VAL A 1 409 ? -2.292 -3.649 21.116 1.00 81.00 409 VAL A O 1
ATOM 3248 N N . LEU A 1 410 ? -0.099 -4.157 21.083 1.00 82.00 410 LEU A N 1
ATOM 3249 C CA . LEU A 1 410 ? -0.020 -4.372 22.528 1.00 82.00 410 LEU A CA 1
ATOM 3250 C C . LEU A 1 410 ? -0.373 -3.100 23.291 1.00 82.00 410 LEU A C 1
ATOM 3252 O O . LEU A 1 410 ? -1.164 -3.157 24.228 1.00 82.00 410 LEU A O 1
ATOM 3256 N N . LEU A 1 411 ? 0.147 -1.951 22.854 1.00 83.38 411 LEU A N 1
ATOM 3257 C CA . LEU A 1 411 ? -0.155 -0.654 23.450 1.00 83.38 411 LEU A CA 1
ATOM 3258 C C . LEU A 1 411 ? -1.640 -0.300 23.298 1.00 83.38 411 LEU A C 1
ATOM 3260 O O . LEU A 1 411 ? -2.264 0.133 24.265 1.00 83.38 411 LEU A O 1
ATOM 3264 N N . GLY A 1 412 ? -2.234 -0.551 22.128 1.00 80.12 412 GLY A N 1
ATOM 3265 C CA . GLY A 1 412 ? -3.671 -0.388 21.903 1.00 80.12 412 GLY A CA 1
ATOM 3266 C C . GLY A 1 412 ? -4.518 -1.248 22.846 1.00 80.12 412 GLY A C 1
ATOM 3267 O O . GLY A 1 412 ? -5.431 -0.736 23.494 1.00 80.12 412 GLY A O 1
ATOM 3268 N N . LEU A 1 413 ? -4.183 -2.533 22.990 1.00 81.44 413 LEU A N 1
ATOM 3269 C CA . LEU A 1 413 ? -4.865 -3.447 23.911 1.00 81.44 413 LEU A CA 1
ATOM 3270 C C . LEU A 1 413 ? -4.715 -2.992 25.370 1.00 81.44 413 LEU A C 1
ATOM 3272 O O . LEU A 1 413 ? -5.712 -2.904 26.087 1.00 81.44 413 LEU A O 1
ATOM 3276 N N . LEU A 1 414 ? -3.511 -2.609 25.796 1.00 83.12 414 LEU A N 1
ATOM 3277 C CA . LEU A 1 414 ? -3.252 -2.090 27.143 1.00 83.12 414 LEU A CA 1
ATOM 3278 C C . LEU A 1 414 ? -4.084 -0.839 27.443 1.00 83.12 414 LEU A C 1
ATOM 3280 O O . LEU A 1 414 ? -4.753 -0.778 28.475 1.00 83.12 414 LEU A O 1
ATOM 3284 N N . LEU A 1 415 ? -4.114 0.127 26.520 1.00 81.62 415 LEU A N 1
ATOM 3285 C CA . LEU A 1 415 ? -4.926 1.337 26.662 1.00 81.62 415 LEU A CA 1
ATOM 3286 C C . LEU A 1 415 ? -6.420 1.015 26.767 1.00 81.62 415 LEU A C 1
ATOM 3288 O O . LEU A 1 415 ? -7.115 1.624 27.581 1.00 81.62 415 LEU A O 1
ATOM 3292 N N . THR A 1 416 ? -6.923 0.045 25.994 1.00 76.94 416 THR A N 1
ATOM 3293 C CA . THR A 1 416 ? -8.329 -0.373 26.105 1.00 76.94 416 THR A CA 1
ATOM 3294 C C . THR A 1 416 ? -8.638 -1.008 27.458 1.00 76.94 416 THR A C 1
ATOM 3296 O O . THR A 1 416 ? -9.646 -0.656 28.067 1.00 76.94 416 THR A O 1
ATOM 3299 N N . VAL A 1 417 ? -7.758 -1.870 27.977 1.00 80.75 417 VAL A N 1
ATOM 3300 C CA . VAL A 1 417 ? -7.920 -2.500 29.297 1.00 80.75 417 VAL A CA 1
ATOM 3301 C C . VAL A 1 417 ? -7.918 -1.447 30.405 1.00 80.75 417 VAL A C 1
ATOM 3303 O O . VAL A 1 417 ? -8.819 -1.447 31.244 1.00 80.75 417 VAL A O 1
ATOM 3306 N N . ILE A 1 418 ? -6.973 -0.501 30.372 1.00 81.06 418 ILE A N 1
ATOM 3307 C CA . ILE A 1 418 ? -6.885 0.600 31.344 1.00 81.06 418 ILE A CA 1
ATOM 3308 C C . ILE A 1 418 ? -8.148 1.468 31.296 1.00 81.06 418 ILE A C 1
ATOM 3310 O O . ILE A 1 418 ? -8.732 1.782 32.334 1.00 81.06 418 ILE A O 1
ATOM 3314 N N . ALA A 1 419 ? -8.614 1.832 30.100 1.00 75.31 419 ALA A N 1
ATOM 3315 C CA . ALA A 1 419 ? -9.810 2.652 29.944 1.00 75.31 419 ALA A CA 1
ATOM 3316 C C . ALA A 1 419 ? -11.080 1.941 30.438 1.00 75.31 419 ALA A C 1
ATOM 3318 O O . ALA A 1 419 ? -11.926 2.562 31.086 1.00 75.31 419 ALA A O 1
ATOM 3319 N N . VAL A 1 420 ? -11.211 0.638 30.170 1.00 75.88 420 VAL A N 1
ATOM 3320 C CA . VAL A 1 420 ? -12.327 -0.182 30.661 1.00 75.88 420 VAL A CA 1
ATOM 3321 C C . VAL A 1 420 ? -12.271 -0.325 32.181 1.00 75.88 420 VAL A C 1
ATOM 3323 O O . VAL A 1 420 ? -13.305 -0.173 32.831 1.00 75.88 420 VAL A O 1
ATOM 3326 N N . ALA A 1 421 ? -11.086 -0.525 32.762 1.00 76.00 421 ALA A N 1
ATOM 3327 C CA . ALA A 1 421 ? -10.896 -0.572 34.210 1.00 76.00 421 ALA A CA 1
ATOM 3328 C C . ALA A 1 421 ? -11.296 0.755 34.873 1.00 76.00 421 ALA A C 1
ATOM 3330 O O . ALA A 1 421 ? -12.110 0.770 35.795 1.00 76.00 421 ALA A O 1
ATOM 3331 N N . HIS A 1 422 ? -10.824 1.884 34.339 1.00 78.62 422 HIS A N 1
ATOM 3332 C CA . HIS A 1 422 ? -11.185 3.212 34.837 1.00 78.62 422 HIS A CA 1
ATOM 3333 C C . HIS A 1 422 ? -12.699 3.471 34.743 1.00 78.62 422 HIS A C 1
ATOM 3335 O O . HIS A 1 422 ? -13.317 4.012 35.664 1.00 78.62 422 HIS A O 1
ATOM 3341 N N . ARG A 1 423 ? -13.333 3.043 33.644 1.00 71.88 423 ARG A N 1
ATOM 3342 C CA . ARG A 1 423 ? -14.785 3.153 33.462 1.00 71.88 423 ARG A CA 1
ATOM 3343 C C . ARG A 1 423 ?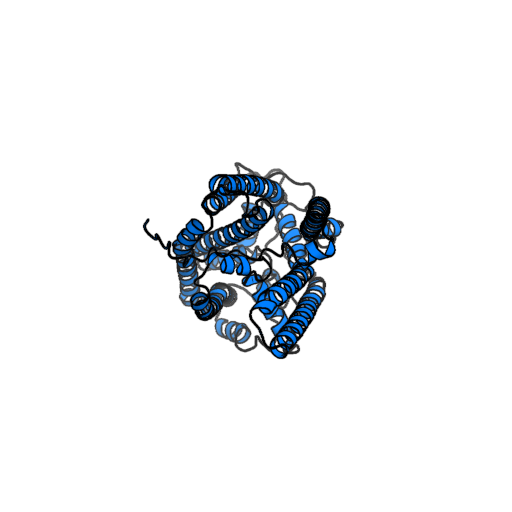 -15.563 2.256 34.428 1.00 71.88 423 ARG A C 1
ATOM 3345 O O . ARG A 1 423 ? -16.583 2.693 34.954 1.00 71.88 423 ARG A O 1
ATOM 3352 N N . SER A 1 424 ? -15.077 1.046 34.691 1.00 76.19 424 SER A N 1
ATOM 3353 C CA . SER A 1 424 ? -15.658 0.109 35.659 1.00 76.19 424 SER A CA 1
ATOM 3354 C C . SER A 1 424 ? -15.638 0.663 37.077 1.00 76.19 424 SER A C 1
ATOM 3356 O O . SER A 1 424 ? -16.685 0.672 37.726 1.00 76.19 424 SER A O 1
ATOM 3358 N N . CYS A 1 425 ? -14.519 1.255 37.501 1.00 76.12 425 CYS A N 1
ATOM 3359 C CA . CYS A 1 425 ? -14.426 1.949 38.785 1.00 76.12 425 CYS A CA 1
ATOM 3360 C C . CYS A 1 425 ? -15.410 3.124 38.882 1.00 76.12 425 CYS A C 1
ATOM 3362 O O . CYS A 1 425 ? -16.063 3.306 39.908 1.00 76.12 425 CYS A O 1
ATOM 3364 N N . ARG A 1 426 ? -15.562 3.906 37.803 1.00 76.56 426 ARG A N 1
ATOM 3365 C CA . ARG A 1 426 ? -16.449 5.079 37.784 1.00 76.56 426 ARG A CA 1
ATOM 3366 C C . ARG A 1 426 ? -17.935 4.714 37.789 1.00 76.56 426 ARG A C 1
ATOM 3368 O O . ARG A 1 426 ? -18.721 5.387 38.448 1.00 76.56 426 ARG A O 1
ATOM 3375 N N . GLU A 1 427 ? -18.332 3.690 37.035 1.00 73.25 427 GLU A N 1
ATOM 3376 C CA . GLU A 1 427 ? -19.737 3.280 36.891 1.00 73.25 427 GLU A CA 1
ATOM 3377 C C . GLU A 1 427 ? -20.181 2.230 37.927 1.00 73.25 427 GLU A C 1
ATOM 3379 O O . GLU A 1 427 ? -21.357 1.871 37.934 1.00 73.25 427 GLU A O 1
ATOM 3384 N N . LYS A 1 428 ? -19.277 1.733 38.792 1.00 74.62 428 LYS A N 1
ATOM 3385 C CA . LYS A 1 428 ? -19.519 0.626 39.746 1.00 74.62 428 LYS A CA 1
ATOM 3386 C C . LYS A 1 428 ? -20.143 -0.621 39.093 1.00 74.62 428 LYS A C 1
ATOM 3388 O O . LYS A 1 428 ? -20.917 -1.342 39.716 1.00 74.62 428 LYS A O 1
ATOM 3393 N N . LYS A 1 429 ? -19.821 -0.879 37.825 1.00 70.25 429 LYS A N 1
ATOM 3394 C CA . LYS A 1 429 ? -20.251 -2.082 37.093 1.00 70.25 429 LYS A CA 1
ATOM 3395 C C . LYS A 1 429 ? -19.096 -3.065 36.993 1.00 70.25 429 LYS A C 1
ATOM 3397 O O . LYS A 1 429 ? -17.939 -2.651 36.953 1.00 70.25 429 LYS A O 1
ATOM 3402 N N . SER A 1 430 ? -19.415 -4.354 36.880 1.00 71.81 430 SER A N 1
ATOM 3403 C CA . SER A 1 430 ? -18.412 -5.403 36.674 1.00 71.81 430 SER A CA 1
ATOM 3404 C C . SER A 1 430 ? -17.549 -5.116 35.438 1.00 71.81 430 SER A C 1
ATOM 3406 O O . SER A 1 430 ? -18.067 -4.790 34.367 1.00 71.81 430 SER A O 1
ATOM 3408 N N . PHE A 1 431 ? -16.230 -5.262 35.589 1.00 65.00 431 PHE A N 1
ATOM 3409 C CA . PHE A 1 431 ? -15.240 -5.085 34.524 1.00 65.00 431 PHE A CA 1
ATOM 3410 C C . PHE A 1 431 ? -15.586 -5.918 33.284 1.00 65.00 431 PHE A C 1
ATOM 3412 O O . PHE A 1 431 ? -15.617 -5.393 32.174 1.00 65.00 431 PHE A O 1
ATOM 3419 N N . PHE A 1 432 ? -15.948 -7.189 33.484 1.00 59.09 432 PHE A N 1
ATOM 3420 C CA . PHE A 1 432 ? -16.354 -8.092 32.406 1.00 59.09 432 PHE A CA 1
ATOM 3421 C C . PHE A 1 432 ? -17.651 -7.655 31.728 1.00 59.09 432 PHE A C 1
ATOM 3423 O O . PHE A 1 432 ? -17.787 -7.809 30.516 1.00 59.09 432 PHE A O 1
ATOM 3430 N N . MET A 1 433 ? -18.581 -7.059 32.477 1.00 57.81 433 MET A N 1
ATOM 3431 C CA . MET A 1 433 ? -19.802 -6.505 31.899 1.00 57.81 433 MET A CA 1
ATOM 3432 C C . MET A 1 433 ? -19.466 -5.328 30.974 1.00 57.81 433 MET A C 1
ATOM 3434 O O . MET A 1 433 ? -19.953 -5.273 29.855 1.00 57.81 433 MET A O 1
ATOM 3438 N N . ILE A 1 434 ? -18.565 -4.424 31.360 1.00 59.66 434 ILE A N 1
ATOM 3439 C CA . ILE A 1 434 ? -18.186 -3.296 30.490 1.00 59.66 434 ILE A CA 1
ATOM 3440 C C . ILE A 1 434 ? -17.328 -3.755 29.302 1.00 59.66 434 ILE A C 1
ATOM 3442 O O . ILE A 1 434 ? -17.545 -3.272 28.191 1.00 59.66 434 ILE A O 1
ATOM 3446 N N . LEU A 1 435 ? -16.398 -4.691 29.514 1.00 56.44 435 LEU A N 1
ATOM 3447 C CA . LEU A 1 435 ? -15.507 -5.218 28.476 1.00 56.44 435 LEU A CA 1
ATOM 3448 C C . LEU A 1 435 ? -16.277 -5.976 27.383 1.00 56.44 435 LEU A C 1
ATOM 3450 O O . LEU A 1 435 ? -16.041 -5.754 26.199 1.00 56.44 435 LEU A O 1
ATOM 3454 N N . LEU A 1 436 ? -17.205 -6.856 27.774 1.00 54.97 436 LEU A N 1
ATOM 3455 C CA . LEU A 1 436 ? -17.938 -7.724 26.845 1.00 54.97 436 LEU A CA 1
ATOM 3456 C C . LEU A 1 436 ? -19.247 -7.093 26.349 1.00 54.97 436 LEU A C 1
ATOM 3458 O O . LEU A 1 436 ? -19.632 -7.300 25.198 1.00 54.97 436 LEU A O 1
ATOM 3462 N N . TRP A 1 437 ? -19.940 -6.315 27.188 1.00 50.81 437 TRP A N 1
ATOM 3463 C CA . TRP A 1 437 ? -21.275 -5.798 26.871 1.00 50.81 437 TRP A CA 1
ATOM 3464 C C . TRP A 1 437 ? -21.294 -4.315 26.515 1.00 50.81 437 TRP A C 1
ATOM 3466 O O . TRP A 1 437 ? -22.219 -3.886 25.823 1.00 50.81 437 TRP A O 1
ATOM 3476 N N . GLY A 1 438 ? -20.264 -3.530 26.847 1.00 54.62 438 GLY A N 1
ATOM 3477 C CA . GLY A 1 438 ? -20.291 -2.078 26.651 1.00 54.62 438 GLY A CA 1
ATOM 3478 C C . GLY A 1 438 ? -21.532 -1.428 27.286 1.00 54.62 438 GLY A C 1
ATOM 3479 O O . GLY A 1 438 ? -22.252 -2.045 28.062 1.00 54.62 438 GLY A O 1
ATOM 3480 N N . ASP A 1 439 ? -21.803 -0.161 26.980 1.00 43.56 439 ASP A N 1
ATOM 3481 C CA . ASP A 1 439 ? -22.991 0.515 27.518 1.00 43.56 439 ASP A CA 1
ATOM 3482 C C . ASP A 1 439 ? -24.274 -0.110 26.924 1.00 43.56 439 ASP A C 1
ATOM 3484 O O . ASP A 1 439 ? -24.459 -0.109 25.704 1.00 43.56 439 ASP A O 1
ATOM 3488 N N . ASP A 1 440 ? -25.181 -0.616 27.768 1.00 40.44 440 ASP A N 1
ATOM 3489 C CA . ASP A 1 440 ? -26.495 -1.170 27.373 1.00 40.44 440 ASP A CA 1
ATOM 3490 C C . ASP A 1 440 ? -27.422 -0.134 26.714 1.00 40.44 440 ASP A C 1
ATOM 3492 O O . ASP A 1 440 ? -28.483 -0.454 26.167 1.00 40.44 440 ASP A O 1
ATOM 3496 N N . ARG A 1 441 ? -27.008 1.134 26.697 1.00 42.47 441 ARG A N 1
ATOM 3497 C CA . ARG A 1 441 ? -27.652 2.182 25.915 1.00 42.47 441 ARG A CA 1
ATOM 3498 C C . ARG A 1 441 ? -27.304 1.956 24.446 1.00 42.47 441 ARG A C 1
ATOM 3500 O O . ARG A 1 441 ? -26.312 2.471 23.940 1.00 42.47 441 ARG A O 1
ATOM 3507 N N . GLY A 1 442 ? -28.130 1.166 23.757 1.00 33.06 442 GLY A N 1
ATOM 3508 C CA . GLY A 1 442 ? -28.085 1.055 22.298 1.00 33.06 442 GLY A CA 1
ATOM 3509 C C . GLY A 1 442 ? -28.063 2.435 21.623 1.00 33.06 442 GLY A C 1
ATOM 3510 O O . GLY A 1 442 ? -28.387 3.435 22.271 1.00 33.06 442 GLY A O 1
ATOM 3511 N N . PRO A 1 443 ? -27.709 2.523 20.328 1.00 31.11 443 PRO A N 1
ATOM 3512 C CA . PRO A 1 443 ? -27.845 3.776 19.601 1.00 31.11 443 PRO A CA 1
ATOM 3513 C C . PRO A 1 443 ? -29.295 4.243 19.750 1.00 31.11 443 PRO A C 1
ATOM 3515 O O . PRO A 1 443 ? -30.210 3.627 19.203 1.00 31.11 443 PRO A O 1
ATOM 3518 N N . ARG A 1 444 ? -29.518 5.308 20.532 1.00 30.75 444 ARG A N 1
ATOM 3519 C CA . ARG A 1 444 ? -30.765 6.063 20.476 1.00 30.75 444 ARG A CA 1
ATOM 3520 C C . ARG A 1 444 ? -30.764 6.715 19.103 1.00 30.75 444 ARG A C 1
ATOM 3522 O O . ARG A 1 444 ? -30.299 7.838 18.944 1.00 30.75 444 ARG A O 1
ATOM 3529 N N . TYR A 1 445 ? -31.234 5.982 18.101 1.00 30.83 445 TYR A N 1
ATOM 3530 C CA . TYR A 1 445 ? -31.845 6.617 16.953 1.00 30.83 445 TYR A CA 1
ATOM 3531 C C . TYR A 1 445 ? -32.985 7.444 17.538 1.00 30.83 445 TYR A C 1
ATOM 3533 O O . TYR A 1 445 ? -33.978 6.897 18.012 1.00 30.83 445 TYR A O 1
ATOM 3541 N N . SER A 1 446 ? -32.788 8.758 17.615 1.00 27.78 446 SER A N 1
ATOM 3542 C CA . SER A 1 446 ? -33.885 9.700 17.773 1.00 27.78 446 SER A CA 1
ATOM 3543 C C . SER A 1 446 ? -34.869 9.379 16.658 1.00 27.78 446 SER A C 1
ATOM 3545 O O . SER A 1 446 ? -34.559 9.594 15.487 1.00 27.78 446 SER A O 1
ATOM 3547 N N . ASN A 1 447 ? -35.988 8.763 17.015 1.00 25.31 447 ASN A N 1
ATOM 3548 C CA . ASN A 1 447 ? -37.065 8.451 16.098 1.00 25.31 447 ASN A CA 1
ATOM 3549 C C . ASN A 1 447 ? -37.616 9.799 15.593 1.00 25.31 447 ASN A C 1
ATOM 3551 O O . ASN A 1 447 ? -38.155 10.542 16.411 1.00 25.31 447 ASN A O 1
ATOM 3555 N N . PRO A 1 448 ? -37.459 10.180 14.310 1.00 32.97 448 PRO A N 1
ATOM 3556 C CA . PRO A 1 448 ? -37.965 11.464 13.828 1.00 32.97 448 PRO A CA 1
ATOM 3557 C C . PRO A 1 448 ? -39.488 11.443 13.600 1.00 32.97 448 PRO A C 1
ATOM 3559 O O . PRO A 1 448 ? -40.059 12.449 13.201 1.00 32.97 448 PRO A O 1
ATOM 3562 N N . TYR A 1 449 ? -40.158 10.322 13.892 1.00 29.47 449 TYR A N 1
ATOM 3563 C CA . TYR A 1 449 ? -41.613 10.169 13.833 1.00 29.47 449 TYR A CA 1
ATOM 3564 C C . TYR A 1 449 ? -42.277 10.282 15.211 1.00 29.47 449 TYR A C 1
ATOM 3566 O O . TYR A 1 449 ? -43.151 9.490 15.553 1.00 29.47 449 TYR A O 1
ATOM 3574 N N . GLN A 1 450 ? -41.877 11.264 16.018 1.00 27.55 450 GLN A N 1
ATOM 3575 C CA . GLN A 1 450 ? -42.788 11.804 17.023 1.00 27.55 450 GLN A CA 1
ATOM 3576 C C . GLN A 1 450 ? -43.450 13.033 16.391 1.00 27.55 450 GLN A C 1
ATOM 3578 O O . GLN A 1 450 ? -42.821 14.091 16.343 1.00 27.55 450 GLN A O 1
ATOM 3583 N N . PRO A 1 451 ? -44.673 12.917 15.834 1.00 29.95 451 PRO A N 1
ATOM 3584 C CA . PRO A 1 451 ? -45.422 14.105 15.476 1.00 29.95 451 PRO A CA 1
ATOM 3585 C C . PRO A 1 451 ? -45.624 14.901 16.763 1.00 29.95 451 PRO A C 1
ATOM 3587 O O . PRO A 1 451 ? -46.173 14.393 17.743 1.00 29.95 451 PRO A O 1
ATOM 3590 N N . CYS A 1 452 ? -45.136 16.138 16.769 1.00 27.58 452 CYS A N 1
ATOM 3591 C CA . CYS A 1 452 ? -45.519 17.136 17.751 1.00 27.58 452 CYS A CA 1
ATOM 3592 C C . CYS A 1 452 ? -47.038 17.322 17.662 1.00 27.58 452 CYS A C 1
ATOM 3594 O O . CYS A 1 452 ? -47.527 18.149 16.895 1.00 27.58 452 CYS A O 1
ATOM 3596 N N . LEU A 1 453 ? -47.785 16.541 18.438 1.00 29.11 453 LEU A N 1
ATOM 3597 C CA . LEU A 1 453 ? -49.165 16.835 18.784 1.00 29.11 453 LEU A CA 1
ATOM 3598 C C . LEU A 1 453 ? -49.141 18.100 19.647 1.00 29.11 453 LEU A C 1
ATOM 3600 O O . LEU A 1 453 ? -49.043 18.043 20.869 1.00 29.11 453 LEU A O 1
ATOM 3604 N N . ARG A 1 454 ? -49.198 19.264 18.990 1.00 29.91 454 ARG A N 1
ATOM 3605 C CA . ARG A 1 454 ? -49.835 20.437 19.586 1.00 29.91 454 ARG A CA 1
ATOM 3606 C C . ARG A 1 454 ? -51.301 20.061 19.772 1.00 29.91 454 ARG A C 1
ATOM 3608 O O . ARG A 1 454 ? -52.031 19.989 18.789 1.00 29.91 454 ARG A O 1
ATOM 3615 N N . MET A 1 455 ? -51.714 19.811 21.008 1.00 28.77 455 MET A N 1
ATOM 3616 C CA . MET A 1 455 ? -53.111 20.014 21.371 1.00 28.77 455 MET A CA 1
ATOM 3617 C C . MET A 1 455 ? -53.277 21.456 21.859 1.00 28.77 455 MET A C 1
ATOM 3619 O O . MET A 1 455 ? -52.394 21.953 22.563 1.00 28.77 455 MET A O 1
ATOM 3623 N N . PRO A 1 456 ? -54.355 22.137 21.446 1.00 34.22 456 PRO A N 1
ATOM 3624 C CA . PRO A 1 456 ? -54.710 23.445 21.959 1.00 34.22 456 PRO A CA 1
ATOM 3625 C C . PRO A 1 456 ? -55.364 23.302 23.337 1.00 34.22 456 PRO A C 1
ATOM 3627 O O . PRO A 1 456 ? -56.144 22.378 23.571 1.00 34.22 456 PRO A O 1
ATOM 3630 N N . SER A 1 457 ? -55.075 24.257 24.211 1.00 35.12 457 SER A N 1
ATOM 3631 C CA . SER A 1 457 ? -55.980 24.715 25.263 1.00 35.12 457 SER A CA 1
ATOM 3632 C C . SER A 1 457 ? -55.879 26.225 25.318 1.00 35.12 457 SER A C 1
ATOM 3634 O O . SER A 1 457 ? -54.721 26.685 25.477 1.00 35.12 457 SER A O 1
#

Sequence (457 aa):
MVAFNFRGYELVNMGPTAEEKFLTNYVLERSDGILPLYGFPSWFLTSACVIPSYLIAWFLVFVIAISGHRSFGLILYGLAPMATILLTITVIAVGVNYANAANQLDLYANRFYATFSTIVPVDRSARDQFEVRPLIWGWLSSFVHLSQALNLWTGIFPMLGKWSGTYGKRTYLGWIPLLVLWQLLIQLPVLLIMFAMASSYDPDYARCHLSTNWQAPFLIMSHVFSKFSSDRLLAGCFFIALVICMLLSQSLLLLTSMRNFTDFVTPPNSASSRRQRCAYRTALSITVAILLLIGLPMVTRAGFYWIRLVDWYVDRMLVIVAPLQAIGYVVAYVKSGGRYIQKTLLRLGLIVGSAILISVSVAVYLWYLIAATEPSPDTNCPTYSRAPENDPIHSNFRFLGWSIAVGPVLLGLLLTVIAVAHRSCREKKSFFMILLWGDDRGPRYSNPYQPCLRMPS

pLDDT: mean 71.24, std 17.35, range [23.53, 94.69]

Radius of gyration: 25.69 Å; chains: 1; bounding box: 92×54×69 Å

Organism: Fasciola hepatica (NCBI:txid6192)

InterPro domains:
  IPR000175 Sodium:neurotransmitter symporter [PF00209] (218-359)
  IPR000175 Sodium:neurotransmitter symporter [PS50267] (1-371)
  IPR000175 Sodium:neurotransmitter symporter [PTHR11616] (17-422)
  IPR037272 Sodium:neurotransmitter symporter superfamily [SSF161070] (20-360)

Foldseek 3Di:
DDDDPPPPDPQPPFDPDPLVSCVQCQQLVADLFLPDLFFFDDCPPGPNNLVVVLVVLLVLLLVLQLVADVSLVVVCVPLVVLLLVLLVVLLVVLVVPFLCQVPCNVVLCCVVPVCLQQWDQPALLRRVHTDRDPSVVSVLVVVLVVCVVVVVLLCLVVVVCVVVPPVNVVVVVVVVVVVVVVVVSVCSVVSSLSSLCNGQDDSNRCSQQVNPDPCNCSRSVVRSCVVVVHDPVSVVSNVSSVSSVVSSVSSSSLSSVLVVVLCVVDPPPDDDPVVSSVSSSVSSVVVSVVVSVVCVSLSTSSVSLVRVLQVLLQSLLCLVSVLVVLVVVLLVCLLVCVVVVPDPVVSVVSNVVSVVVSVVSNVSSVVVNVVSPPDRVSCPRSSCVPPPPRRCVPDPCPVVSNCSNCVVVVVVVVVVLVVLVVVCVVVVHDSCCCVRPNPPPDPPPVPPPPPPPPDDD

Secondary structure (DSSP, 8-state):
------TT-------SSHHHHIIIIIIS---SSS-S----S-TTT-TT-HHHHHHHHHHHHHHHHHTHHHHHHHHHHHHHHHHHHHHHHHHHHHHHHTTTTTS-HHHHHIIIIISTTTEEESSSS-TTSEEE--HHHHHHHHHHHHHHHTTGGGTHHHHHHHHHGGGHHHHHHHHHHHHHHHHHHTHHHHHHHHHHHHHH--HHHHHHH-S--TTHHHHHHHHHHHHTT--HHHHHHHHHHHHHHHHHHHHHHHHHHHHHHHHHHS-TTS--HHHHHHHHHHHHHHHHHHHHHHTGGGGSTTHHHHHHHHHHHHHHHHHHHHHHHHHHHHHHHHHHHTTT---HHHHHHHHHHHHHHHHHHHHHHHHHHHHHHSPP-GGG-TTTTT--TT-TTTSTTHHHHHHHHHHHHHHHHHHHHHHHHHHHHHHT--HHHHHHH--S-------S---------